Protein AF-A0A2G1UHP4-F1 (afdb_monomer_lite)

Structure (mmCIF, N/CA/C/O backbone):
data_AF-A0A2G1UHP4-F1
#
_entry.id   AF-A0A2G1UHP4-F1
#
loop_
_atom_site.group_PDB
_atom_site.id
_atom_site.type_symbol
_atom_site.label_atom_id
_atom_site.label_alt_id
_atom_site.label_comp_id
_atom_site.label_asym_id
_atom_site.label_entity_id
_atom_site.label_seq_id
_atom_site.pdbx_PDB_ins_code
_atom_site.Cartn_x
_atom_site.Cartn_y
_atom_site.Cartn_z
_atom_site.occupancy
_atom_site.B_iso_or_equiv
_atom_site.auth_seq_id
_atom_site.auth_comp_id
_atom_site.auth_asym_id
_atom_site.auth_atom_id
_atom_site.pdbx_PDB_model_num
ATOM 1 N N . MET A 1 1 ? -15.293 -31.797 3.491 1.00 36.53 1 MET A N 1
ATOM 2 C CA . MET A 1 1 ? -16.515 -30.985 3.301 1.00 36.53 1 MET A CA 1
ATOM 3 C C . MET A 1 1 ? -16.861 -30.349 4.639 1.00 36.53 1 MET A C 1
ATOM 5 O O . MET A 1 1 ? -16.961 -31.086 5.607 1.00 36.53 1 MET A O 1
ATOM 9 N N . GLY A 1 2 ? -16.939 -29.015 4.709 1.00 34.03 2 GLY A N 1
ATOM 10 C CA . GLY A 1 2 ? -17.222 -28.278 5.953 1.00 34.03 2 GLY A CA 1
ATOM 11 C C . GLY A 1 2 ? -16.416 -26.985 6.157 1.00 34.03 2 GLY A C 1
ATOM 12 O O . GLY A 1 2 ? -15.999 -26.711 7.274 1.00 34.03 2 GLY A O 1
ATOM 13 N N . GLY A 1 3 ? -16.144 -26.204 5.105 1.00 41.38 3 GLY A N 1
ATOM 14 C CA . GLY A 1 3 ? -15.582 -24.854 5.240 1.00 41.38 3 GLY A CA 1
ATOM 15 C C . GLY A 1 3 ? -16.685 -23.808 5.080 1.00 41.38 3 GLY A C 1
ATOM 16 O O . GLY A 1 3 ? -17.403 -23.845 4.086 1.00 41.38 3 GLY A O 1
ATOM 17 N N . ASN A 1 4 ? -16.828 -22.896 6.047 1.00 60.78 4 ASN A N 1
ATOM 18 C CA . ASN A 1 4 ? -17.749 -21.746 6.034 1.00 60.78 4 ASN A CA 1
ATOM 19 C C . ASN A 1 4 ? -17.424 -20.778 4.870 1.00 60.78 4 ASN A C 1
ATOM 21 O O . ASN A 1 4 ? -16.801 -19.732 5.070 1.00 60.78 4 ASN A O 1
ATOM 25 N N . GLY A 1 5 ? -17.799 -21.133 3.641 1.00 78.31 5 GLY A N 1
ATOM 26 C CA . GLY A 1 5 ? -17.627 -20.283 2.467 1.00 78.31 5 GLY A CA 1
ATOM 27 C C . GLY A 1 5 ? -18.415 -18.979 2.611 1.00 78.31 5 GLY A C 1
ATOM 28 O O . GLY A 1 5 ? -19.627 -18.997 2.799 1.00 78.31 5 GLY A O 1
ATOM 29 N N . ILE A 1 6 ? -17.725 -17.838 2.540 1.00 94.06 6 ILE A N 1
ATOM 30 C CA . ILE A 1 6 ? -18.336 -16.504 2.508 1.00 94.06 6 ILE A CA 1
ATOM 31 C C . ILE A 1 6 ? -18.985 -16.289 1.136 1.00 94.06 6 ILE A C 1
ATOM 33 O O . ILE A 1 6 ? -18.333 -16.517 0.114 1.00 94.06 6 ILE A O 1
ATOM 37 N N . ARG A 1 7 ? -20.217 -15.771 1.092 1.00 97.62 7 ARG A N 1
ATOM 38 C CA . ARG A 1 7 ? -20.807 -15.272 -0.155 1.00 97.62 7 ARG A CA 1
ATOM 39 C C . ARG A 1 7 ? -20.306 -13.865 -0.463 1.00 97.62 7 ARG A C 1
ATOM 41 O O . ARG A 1 7 ? -20.670 -12.894 0.211 1.00 97.62 7 ARG A O 1
ATOM 48 N N . VAL A 1 8 ? -19.499 -13.738 -1.512 1.00 98.25 8 VAL A N 1
ATOM 49 C CA . VAL A 1 8 ? -18.838 -12.491 -1.911 1.00 98.25 8 VAL A CA 1
ATOM 50 C C . VAL A 1 8 ? -19.433 -11.964 -3.211 1.00 98.25 8 VAL A C 1
ATOM 52 O O . VAL A 1 8 ? -19.419 -12.632 -4.238 1.00 98.25 8 VAL A O 1
ATOM 55 N N . VAL A 1 9 ? -19.898 -10.715 -3.194 1.00 98.62 9 VAL A N 1
ATOM 56 C CA . VAL A 1 9 ? -20.314 -9.982 -4.393 1.00 98.62 9 VAL A CA 1
ATOM 57 C C . VAL A 1 9 ? -19.265 -8.935 -4.759 1.00 98.62 9 VAL A C 1
ATOM 59 O O . VAL A 1 9 ? -19.093 -7.943 -4.049 1.00 98.62 9 VAL A O 1
ATOM 62 N N . LEU A 1 10 ? -18.602 -9.116 -5.900 1.00 98.50 10 LEU A N 1
ATOM 63 C CA . LEU A 1 10 ? -17.659 -8.161 -6.482 1.00 98.50 10 LEU A CA 1
ATOM 64 C C . LEU A 1 10 ? -18.384 -7.246 -7.482 1.00 98.50 10 LEU A C 1
ATOM 66 O O . LEU A 1 10 ? -19.050 -7.723 -8.398 1.00 98.50 10 LEU A O 1
ATOM 70 N N . LEU A 1 11 ? -18.249 -5.924 -7.339 1.00 97.94 11 LEU A N 1
ATOM 71 C CA . LEU A 1 11 ? -18.858 -4.939 -8.244 1.00 97.94 11 LEU A CA 1
ATOM 72 C C . LEU A 1 11 ? -17.794 -4.206 -9.068 1.00 97.94 11 LEU A C 1
ATOM 74 O O . LEU A 1 11 ? -17.051 -3.388 -8.520 1.00 97.94 11 LEU A O 1
ATOM 78 N N . VAL A 1 12 ? -17.808 -4.403 -10.389 1.00 96.06 12 VAL A N 1
ATOM 79 C CA . VAL A 1 12 ? -16.974 -3.678 -11.364 1.00 96.06 12 VAL A CA 1
ATOM 80 C C . VAL A 1 12 ? -17.858 -2.745 -12.182 1.00 96.06 12 VAL A C 1
ATOM 82 O O . VAL A 1 12 ? -18.775 -3.176 -12.874 1.00 96.06 12 VAL A O 1
ATOM 85 N N . ALA A 1 13 ? -17.605 -1.437 -12.099 1.00 93.19 13 ALA A N 1
ATOM 86 C CA . ALA A 1 13 ? -18.487 -0.423 -12.684 1.00 93.19 13 ALA A CA 1
ATOM 87 C C . ALA A 1 13 ? -17.854 0.359 -13.849 1.00 93.19 13 ALA A C 1
ATOM 89 O O . ALA A 1 13 ? -17.975 1.588 -13.901 1.00 93.19 13 ALA A O 1
ATOM 90 N N . THR A 1 14 ? -17.173 -0.330 -14.764 1.00 91.56 14 THR A N 1
ATOM 91 C CA . THR A 1 14 ? -16.570 0.235 -15.986 1.00 91.56 14 THR A CA 1
ATOM 92 C C . THR A 1 14 ? -17.440 -0.005 -17.222 1.00 91.56 14 THR A C 1
ATOM 94 O O . THR A 1 14 ? -18.302 -0.880 -17.200 1.00 91.56 14 THR A O 1
ATOM 97 N N . PRO A 1 15 ? -17.320 0.830 -18.275 1.00 85.75 15 PRO A N 1
ATOM 98 C CA . PRO A 1 15 ? -18.287 0.861 -19.374 1.00 85.75 15 PRO A CA 1
ATOM 99 C C . PRO A 1 15 ? -18.157 -0.287 -20.387 1.00 85.75 15 PRO A C 1
ATOM 101 O O . PRO A 1 15 ? -18.853 -0.244 -21.391 1.00 85.75 15 PRO A O 1
ATOM 104 N N . GLY A 1 16 ? -17.306 -1.296 -20.159 1.00 82.69 16 GLY A N 1
ATOM 105 C CA . GLY A 1 16 ? -17.187 -2.440 -21.071 1.00 82.69 16 GLY A CA 1
ATOM 106 C C . GLY A 1 16 ? -16.323 -2.202 -22.307 1.00 82.69 16 GLY A C 1
ATOM 107 O O . GLY A 1 16 ? -16.258 -3.075 -23.159 1.00 82.69 16 GLY A O 1
ATOM 108 N N . THR A 1 17 ? -15.685 -1.036 -22.424 1.00 80.56 17 THR A N 1
ATOM 109 C CA . THR A 1 17 ? -14.936 -0.629 -23.627 1.00 80.56 17 THR A CA 1
ATOM 110 C C . THR A 1 17 ? -13.490 -1.108 -23.635 1.00 80.56 17 THR A C 1
ATOM 112 O O . THR A 1 17 ? -12.871 -1.175 -24.688 1.00 80.56 17 THR A O 1
ATOM 115 N N . THR A 1 18 ? -12.922 -1.376 -22.461 1.00 77.31 18 THR A N 1
ATOM 116 C CA . THR A 1 18 ? -11.524 -1.778 -22.304 1.00 77.31 18 THR A CA 1
ATOM 117 C C . THR A 1 18 ? -11.389 -2.821 -21.201 1.00 77.31 18 THR A C 1
ATOM 119 O O . THR A 1 18 ? -12.148 -2.813 -20.224 1.00 77.31 18 THR A O 1
ATOM 122 N N . TRP A 1 19 ? -10.405 -3.705 -21.371 1.00 81.56 19 TRP A N 1
ATOM 123 C CA . TRP A 1 19 ? -9.929 -4.637 -20.354 1.00 81.56 19 TRP A CA 1
ATOM 124 C C . TRP A 1 19 ? -8.623 -4.094 -19.770 1.00 81.56 19 TRP A C 1
ATOM 126 O O . TRP A 1 19 ? -7.601 -4.040 -20.454 1.00 81.56 19 TRP A O 1
ATOM 136 N N . GLY A 1 20 ? -8.675 -3.590 -18.537 1.00 79.12 20 GLY A N 1
ATOM 137 C CA . GLY A 1 20 ? -7.546 -2.959 -17.863 1.00 79.12 20 GLY A CA 1
ATOM 138 C C . GLY A 1 20 ? -7.096 -3.715 -16.616 1.00 79.12 20 GLY A C 1
ATOM 139 O O . GLY A 1 20 ? -7.589 -4.790 -16.286 1.00 79.12 20 GLY A O 1
ATOM 140 N N . GLY A 1 21 ? -6.154 -3.115 -15.882 1.00 81.00 21 GLY A N 1
ATOM 141 C CA . GLY A 1 21 ? -5.601 -3.716 -14.664 1.00 81.00 21 GLY A CA 1
ATOM 142 C C . GLY A 1 21 ? -6.628 -3.910 -13.543 1.00 81.00 21 GLY A C 1
ATOM 143 O O . GLY A 1 21 ? -6.501 -4.842 -12.765 1.00 81.00 21 GLY A O 1
ATOM 144 N N . MET A 1 22 ? -7.671 -3.075 -13.470 1.00 88.00 22 MET A N 1
ATOM 145 C CA . MET A 1 22 ? -8.734 -3.231 -12.470 1.00 88.00 22 MET A CA 1
ATOM 146 C C . MET A 1 22 ? -9.670 -4.397 -12.814 1.00 88.00 22 MET A C 1
ATOM 148 O O . MET A 1 22 ? -10.085 -5.138 -11.922 1.00 88.00 22 MET A O 1
ATOM 152 N N . GLU A 1 23 ? -10.009 -4.560 -14.094 1.00 90.88 23 GLU A N 1
ATOM 153 C CA . GLU A 1 23 ? -10.786 -5.695 -14.590 1.00 90.88 23 GLU A CA 1
ATOM 154 C C . GLU A 1 23 ? -10.010 -7.005 -14.391 1.00 90.88 23 GLU A C 1
ATOM 156 O O . GLU A 1 23 ? -10.546 -7.921 -13.765 1.00 90.88 23 GLU A O 1
ATOM 161 N N . LYS A 1 24 ? -8.728 -7.040 -14.798 1.00 88.81 24 LYS A N 1
ATOM 162 C CA . LYS A 1 24 ? -7.802 -8.166 -14.565 1.00 88.81 24 LYS A CA 1
ATOM 163 C C . LYS A 1 24 ? -7.719 -8.518 -13.075 1.00 88.81 24 LYS A C 1
ATOM 165 O O . LYS A 1 24 ? -8.053 -9.640 -12.711 1.00 88.81 24 LYS A O 1
ATOM 170 N N . HIS A 1 25 ? -7.424 -7.539 -12.213 1.00 91.44 25 HIS A N 1
ATOM 171 C CA . HIS A 1 25 ? -7.401 -7.722 -10.756 1.00 91.44 25 HIS A CA 1
ATOM 172 C C . HIS A 1 25 ? -8.695 -8.346 -10.224 1.00 91.44 25 HIS A C 1
ATOM 174 O O . HIS A 1 25 ? -8.665 -9.213 -9.355 1.00 91.44 25 HIS A O 1
ATOM 180 N N . THR A 1 26 ? -9.851 -7.896 -10.721 1.00 94.88 26 THR A N 1
ATOM 181 C CA . THR A 1 26 ? -11.131 -8.413 -10.231 1.00 94.88 26 THR A CA 1
ATOM 182 C C . THR A 1 26 ? -11.354 -9.862 -10.650 1.00 94.88 26 THR A C 1
ATOM 184 O O . THR A 1 26 ? -11.857 -10.639 -9.844 1.00 94.88 26 THR A O 1
ATOM 187 N N . ALA A 1 27 ? -10.979 -10.234 -11.876 1.00 94.25 27 ALA A N 1
ATOM 188 C CA . ALA A 1 27 ? -11.059 -11.614 -12.351 1.00 94.25 27 ALA A CA 1
ATOM 189 C C . ALA A 1 27 ? -10.110 -12.546 -11.583 1.00 94.25 27 ALA A C 1
ATOM 191 O O . ALA A 1 27 ? -10.525 -13.619 -11.144 1.00 94.25 27 ALA A O 1
ATOM 192 N N . GLU A 1 28 ? -8.874 -12.108 -11.342 1.00 93.56 28 GLU A N 1
ATOM 193 C CA . GLU A 1 28 ? -7.876 -12.848 -10.560 1.00 93.56 28 GLU A CA 1
ATOM 194 C C . GLU A 1 28 ? -8.334 -13.045 -9.110 1.00 93.56 28 GLU A C 1
ATOM 196 O O . GLU A 1 28 ? -8.313 -14.163 -8.594 1.00 93.56 28 GLU A O 1
ATOM 201 N N . LEU A 1 29 ? -8.834 -11.983 -8.468 1.00 96.00 29 LEU A N 1
ATOM 202 C CA . LEU A 1 29 ? -9.384 -12.059 -7.116 1.00 96.00 29 LEU A CA 1
ATOM 203 C C . LEU A 1 29 ? -10.616 -12.972 -7.053 1.00 96.00 29 LEU A C 1
ATOM 205 O O . LEU A 1 29 ? -10.728 -13.769 -6.126 1.00 96.00 29 LEU A O 1
ATOM 209 N N . ALA A 1 30 ? -11.537 -12.869 -8.017 1.00 97.00 30 ALA A N 1
ATOM 210 C CA . ALA A 1 30 ? -12.733 -13.710 -8.072 1.00 97.00 30 ALA A CA 1
ATOM 211 C C . ALA A 1 30 ? -12.368 -15.196 -8.166 1.00 97.00 30 ALA A C 1
ATOM 213 O O . ALA A 1 30 ? -12.877 -16.008 -7.398 1.00 97.00 30 ALA A O 1
ATOM 214 N N . THR A 1 31 ? -11.436 -15.521 -9.063 1.00 95.06 31 THR A N 1
ATOM 215 C CA . THR A 1 31 ? -10.941 -16.885 -9.278 1.00 95.06 31 THR A CA 1
ATOM 216 C C . THR A 1 31 ? -10.246 -17.417 -8.029 1.00 95.06 31 THR A C 1
ATOM 218 O O . THR A 1 31 ? -10.536 -18.525 -7.586 1.00 95.06 31 THR A O 1
ATOM 221 N N . GLY A 1 32 ? -9.371 -16.618 -7.412 1.00 94.50 32 GLY A N 1
ATOM 222 C CA . GLY A 1 32 ? -8.684 -17.006 -6.183 1.00 94.50 32 GLY A CA 1
ATOM 223 C C . GLY A 1 32 ? -9.633 -17.235 -5.004 1.00 94.50 32 GLY A C 1
ATOM 224 O O . GLY A 1 32 ? -9.459 -18.190 -4.253 1.00 94.50 32 GLY A O 1
ATOM 225 N N . LEU A 1 33 ? -10.672 -16.406 -4.855 1.00 96.25 33 LEU A N 1
ATOM 226 C CA . LEU A 1 33 ? -11.697 -16.596 -3.823 1.00 96.25 33 LEU A CA 1
ATOM 227 C C . LEU A 1 33 ? -12.518 -17.874 -4.061 1.00 96.25 33 LEU A C 1
ATOM 229 O O . LEU A 1 33 ? -12.741 -18.626 -3.114 1.00 96.25 33 LEU A O 1
ATOM 233 N N . ALA A 1 34 ? -12.926 -18.144 -5.306 1.00 95.69 34 ALA A N 1
ATOM 234 C CA . ALA A 1 34 ? -13.670 -19.356 -5.657 1.00 95.69 34 ALA A CA 1
ATOM 235 C C . ALA A 1 34 ? -12.842 -20.626 -5.383 1.00 95.69 34 ALA A C 1
ATOM 237 O O . ALA A 1 34 ? -13.329 -21.553 -4.740 1.00 95.69 34 ALA A O 1
ATOM 238 N N . ARG A 1 35 ? -11.546 -20.625 -5.741 1.00 93.88 35 ARG A N 1
ATOM 239 C CA . ARG A 1 35 ? -10.603 -21.721 -5.433 1.00 93.88 35 ARG A CA 1
ATOM 240 C C . ARG A 1 35 ? -10.460 -22.005 -3.935 1.00 93.88 35 ARG A C 1
ATOM 242 O O . ARG A 1 35 ? -10.184 -23.137 -3.555 1.00 93.88 35 ARG A O 1
ATOM 249 N N . ARG A 1 36 ? -10.663 -21.000 -3.077 1.00 93.50 36 ARG A N 1
ATOM 250 C CA . ARG A 1 36 ? -10.661 -21.148 -1.608 1.00 93.50 36 ARG A CA 1
ATOM 251 C C . ARG A 1 36 ? -12.025 -21.565 -1.036 1.00 93.50 36 ARG A C 1
ATOM 253 O O . ARG A 1 36 ? -12.189 -21.594 0.180 1.00 93.50 36 ARG A O 1
ATOM 260 N N . GLY A 1 37 ? -12.994 -21.907 -1.888 1.00 94.31 37 GLY A N 1
ATOM 261 C CA . GLY A 1 37 ? -14.305 -22.424 -1.491 1.00 94.31 37 GLY A CA 1
ATOM 262 C C . GLY A 1 37 ? -15.342 -21.353 -1.142 1.00 94.31 37 GLY A C 1
ATOM 263 O O . GLY A 1 37 ? -16.310 -21.648 -0.442 1.00 94.31 37 GLY A O 1
ATOM 264 N N . HIS A 1 38 ? -15.150 -20.105 -1.576 1.00 96.44 38 HIS A N 1
ATOM 265 C CA . HIS A 1 38 ? -16.153 -19.049 -1.419 1.00 96.44 38 HIS A CA 1
ATOM 266 C C . HIS A 1 38 ? -17.193 -19.071 -2.542 1.00 96.44 38 HIS A C 1
ATOM 268 O O . HIS A 1 38 ? -16.879 -19.391 -3.685 1.00 96.44 38 HIS A O 1
ATOM 274 N N . ASP A 1 39 ? -18.417 -18.646 -2.227 1.00 97.44 39 ASP A N 1
ATOM 275 C CA . ASP A 1 39 ? -19.478 -18.434 -3.215 1.00 97.44 39 ASP A CA 1
ATOM 276 C C . ASP A 1 39 ? -19.307 -17.036 -3.832 1.00 97.44 39 ASP A C 1
ATOM 278 O O . ASP A 1 39 ? -19.552 -16.015 -3.176 1.00 97.44 39 ASP A O 1
ATOM 282 N N . VAL A 1 40 ? -18.799 -16.972 -5.068 1.00 98.31 40 VAL A N 1
ATOM 283 C CA . VAL A 1 40 ? -18.369 -15.719 -5.702 1.00 98.31 40 VAL A CA 1
ATOM 284 C C . VAL A 1 40 ? -19.333 -15.291 -6.801 1.00 98.31 40 VAL A C 1
ATOM 286 O O . VAL A 1 40 ? -19.511 -15.953 -7.823 1.00 98.31 40 VAL A O 1
ATOM 289 N N . HIS A 1 41 ? -19.877 -14.089 -6.636 1.00 98.50 41 HIS A N 1
ATOM 290 C CA . HIS A 1 41 ? -20.682 -13.411 -7.639 1.00 98.50 41 HIS A CA 1
ATOM 291 C C . HIS A 1 41 ? -19.966 -12.167 -8.162 1.00 98.50 41 HIS A C 1
ATOM 293 O O . HIS A 1 41 ? -19.454 -11.354 -7.389 1.00 98.50 41 HIS A O 1
ATOM 299 N N . VAL A 1 42 ? -20.005 -11.952 -9.475 1.00 98.50 42 VAL A N 1
ATOM 300 C CA . VAL A 1 42 ? -19.453 -10.749 -10.111 1.00 98.50 42 VAL A CA 1
ATOM 301 C C . VAL A 1 42 ? -20.556 -9.980 -10.814 1.00 98.50 42 VAL A C 1
ATOM 303 O O . VAL A 1 42 ? -21.322 -10.533 -11.594 1.00 98.50 42 VAL A O 1
ATOM 306 N N . LEU A 1 43 ? -20.630 -8.682 -10.539 1.00 98.06 43 LEU A N 1
ATOM 307 C CA . LEU A 1 43 ? -21.598 -7.751 -11.103 1.00 98.06 43 LEU A CA 1
ATOM 308 C C . LEU A 1 43 ? -20.856 -6.743 -11.989 1.00 98.06 43 LEU A C 1
ATOM 310 O O . LEU A 1 43 ? -20.033 -5.972 -11.485 1.00 98.06 43 LEU A O 1
ATOM 314 N N . GLY A 1 44 ? -21.157 -6.708 -13.288 1.00 96.81 44 GLY A N 1
ATOM 315 C CA . GLY A 1 44 ? -20.446 -5.833 -14.227 1.00 96.81 44 GLY A CA 1
ATOM 316 C C . GLY A 1 44 ? -21.061 -5.746 -15.624 1.00 96.81 44 GLY A C 1
ATOM 317 O O . GLY A 1 44 ? -22.178 -6.202 -15.858 1.00 96.81 44 GLY A O 1
ATOM 318 N N . HIS A 1 45 ? -20.346 -5.104 -16.552 1.00 96.56 45 HIS A N 1
ATOM 319 C CA . HIS A 1 45 ? -20.801 -4.935 -17.934 1.00 96.56 45 HIS A CA 1
ATOM 320 C C . HIS A 1 45 ? -20.855 -6.286 -18.679 1.00 96.56 45 HIS A C 1
ATOM 322 O O . HIS A 1 45 ? -19.884 -7.032 -18.588 1.00 96.56 45 HIS A O 1
ATOM 328 N N . PRO A 1 46 ? -21.898 -6.585 -19.485 1.00 94.38 46 PRO A N 1
ATOM 329 C CA . PRO A 1 46 ? -22.049 -7.875 -20.175 1.00 94.38 46 PRO A CA 1
ATOM 330 C C . PRO A 1 46 ? -20.801 -8.370 -20.924 1.00 94.38 46 PRO A C 1
ATOM 332 O O . PRO A 1 46 ? -20.500 -9.558 -20.886 1.00 94.38 46 PRO A O 1
ATOM 335 N N . ALA A 1 47 ? -20.053 -7.450 -21.543 1.00 94.19 47 ALA A N 1
ATOM 336 C CA . ALA A 1 47 ? -18.821 -7.743 -22.282 1.00 94.19 47 ALA A CA 1
ATOM 337 C C . ALA A 1 47 ? -17.738 -8.456 -21.451 1.00 94.19 47 ALA A C 1
ATOM 339 O O . ALA A 1 47 ? -16.883 -9.124 -22.016 1.00 94.19 47 ALA A O 1
ATOM 340 N N . TYR A 1 48 ? -17.765 -8.339 -20.119 1.00 93.94 48 TYR A N 1
ATOM 341 C CA . TYR A 1 48 ? -16.738 -8.940 -19.273 1.00 93.94 48 TYR A CA 1
ATOM 342 C C . TYR A 1 48 ? -17.009 -10.400 -18.895 1.00 93.94 48 TYR A C 1
ATOM 344 O O . TYR A 1 48 ? -16.126 -11.023 -18.316 1.00 93.94 48 TYR A O 1
ATOM 352 N N . ARG A 1 49 ? -18.193 -10.955 -19.205 1.00 94.44 49 ARG A N 1
ATOM 353 C CA . ARG A 1 49 ? -18.613 -12.302 -18.767 1.00 94.44 49 ARG A CA 1
ATOM 354 C C . ARG A 1 49 ? -17.563 -13.377 -19.063 1.00 94.44 49 ARG A C 1
ATOM 356 O O . ARG A 1 49 ? -17.256 -14.167 -18.181 1.00 94.44 49 ARG A O 1
ATOM 363 N N . ASN A 1 50 ? -17.001 -13.369 -20.270 1.00 92.81 50 ASN A N 1
ATOM 364 C CA . ASN A 1 50 ? -16.110 -14.429 -20.756 1.00 92.81 50 ASN A CA 1
ATOM 365 C C . ASN A 1 50 ? -14.707 -14.402 -20.124 1.00 92.81 50 ASN A C 1
ATOM 367 O O . ASN A 1 50 ? -13.909 -15.292 -20.384 1.00 92.81 50 ASN A O 1
ATOM 371 N N . HIS A 1 51 ? -14.397 -13.400 -19.297 1.00 91.31 51 HIS A N 1
ATOM 372 C CA . HIS A 1 51 ? -13.135 -13.334 -18.558 1.00 91.31 51 HIS A CA 1
ATOM 373 C C . HIS A 1 51 ? -13.203 -13.988 -17.170 1.00 91.31 51 HIS A C 1
ATOM 375 O O . HIS A 1 51 ? -12.219 -13.957 -16.433 1.00 91.31 51 HIS A O 1
ATOM 381 N N . PHE A 1 52 ? -14.356 -14.538 -16.786 1.00 93.94 52 PHE A N 1
ATOM 382 C CA . PHE A 1 52 ? -14.551 -15.221 -15.511 1.00 93.94 52 PHE A CA 1
ATOM 383 C C . PHE A 1 52 ? -14.774 -16.714 -15.763 1.00 93.94 52 PHE A C 1
ATOM 385 O O . PHE A 1 52 ? -15.506 -17.084 -16.679 1.00 93.94 52 PHE A O 1
ATOM 392 N N . GLY A 1 53 ? -14.119 -17.555 -14.960 1.00 90.12 53 GLY A N 1
ATOM 393 C CA . GLY A 1 53 ? -14.233 -19.011 -15.051 1.00 90.12 53 GLY A CA 1
ATOM 394 C C . GLY A 1 53 ? -15.617 -19.548 -14.650 1.00 90.12 53 GLY A C 1
ATOM 395 O O . GLY A 1 53 ? -16.440 -18.799 -14.118 1.00 90.12 53 GLY A O 1
ATOM 396 N N . PRO A 1 54 ? -15.871 -20.850 -14.876 1.00 91.50 54 PRO A N 1
ATOM 397 C CA . PRO A 1 54 ? -17.176 -21.480 -14.641 1.00 91.50 54 PRO A CA 1
ATOM 398 C C . PRO A 1 54 ? -17.617 -21.456 -13.168 1.00 91.50 54 PRO A C 1
ATOM 400 O O . PRO A 1 54 ? -18.813 -21.398 -12.898 1.00 91.50 54 PRO A O 1
ATOM 403 N N . ASP A 1 55 ? -16.669 -21.412 -12.229 1.00 93.44 55 ASP A N 1
ATOM 404 C CA . ASP A 1 55 ? -16.931 -21.377 -10.781 1.00 93.44 55 ASP A CA 1
ATOM 405 C C . ASP A 1 55 ? -17.405 -20.000 -10.273 1.00 93.44 55 ASP A C 1
ATOM 407 O O . ASP A 1 55 ? -17.576 -19.789 -9.073 1.00 93.44 55 ASP A O 1
ATOM 411 N N . ILE A 1 56 ? -17.584 -19.025 -11.172 1.00 97.38 56 ILE A N 1
ATOM 412 C CA . ILE A 1 56 ? -17.949 -17.648 -10.836 1.00 97.38 56 ILE A CA 1
ATOM 413 C C . ILE A 1 56 ? -19.318 -17.311 -11.421 1.00 97.38 56 ILE A C 1
ATOM 415 O O . ILE A 1 56 ? -19.547 -17.316 -12.632 1.00 97.38 56 ILE A O 1
ATOM 419 N N . HIS A 1 57 ? -20.234 -16.887 -10.558 1.00 97.62 57 HIS A N 1
ATOM 420 C CA . HIS A 1 57 ? -21.570 -16.476 -10.967 1.00 97.62 57 HIS A CA 1
ATOM 421 C C . HIS A 1 57 ? -21.572 -15.035 -11.503 1.00 97.62 57 HIS A C 1
ATOM 423 O O . HIS A 1 57 ? -21.574 -14.063 -10.738 1.00 97.62 57 HIS A O 1
ATOM 429 N N . TYR A 1 58 ? -21.609 -14.878 -12.827 1.00 98.00 58 TYR A N 1
ATOM 430 C CA . TYR A 1 58 ? -21.591 -13.561 -13.469 1.00 98.00 58 TYR A CA 1
ATOM 431 C C . TYR A 1 58 ? -22.991 -12.976 -13.727 1.00 98.00 58 TYR A C 1
ATOM 433 O O . TYR A 1 58 ? -23.799 -13.548 -14.470 1.00 98.00 58 TYR A O 1
ATOM 441 N N . HIS A 1 59 ? -23.231 -11.769 -13.206 1.00 97.69 59 HIS A N 1
ATOM 442 C CA . HIS A 1 59 ? -24.481 -11.013 -13.305 1.00 97.69 59 HIS A CA 1
ATOM 443 C C . HIS A 1 59 ? -24.298 -9.714 -14.108 1.00 97.69 59 HIS A C 1
ATOM 445 O O . HIS A 1 59 ? -23.692 -8.753 -13.616 1.00 97.69 59 HIS A O 1
ATOM 451 N N . PRO A 1 60 ? -24.852 -9.623 -15.328 1.00 96.31 60 PRO A N 1
ATOM 452 C CA . PRO A 1 60 ? -24.777 -8.406 -16.121 1.00 96.31 60 PRO A CA 1
ATOM 453 C C . PRO A 1 60 ? -25.553 -7.246 -15.487 1.00 96.31 60 PRO A C 1
ATOM 455 O O . PRO A 1 60 ? -26.702 -7.386 -15.066 1.00 96.31 60 PRO A O 1
ATOM 458 N N . LEU A 1 61 ? -24.948 -6.062 -15.483 1.00 94.94 61 LEU A N 1
ATOM 459 C CA . LEU A 1 61 ? -25.561 -4.806 -15.063 1.00 94.94 61 LEU A CA 1
ATOM 460 C C . LEU A 1 61 ? -25.219 -3.685 -16.051 1.00 94.94 61 LEU A C 1
ATOM 462 O O . LEU A 1 61 ? -24.099 -3.644 -16.563 1.00 94.94 61 LEU A O 1
ATOM 466 N N . PRO A 1 62 ? -26.129 -2.713 -16.276 1.00 92.69 62 PRO A N 1
ATOM 467 C CA . PRO A 1 62 ? -25.899 -1.597 -17.190 1.00 92.69 62 PRO A CA 1
ATOM 468 C C . PRO A 1 62 ? -24.996 -0.522 -16.552 1.00 92.69 62 PRO A C 1
ATOM 470 O O . PRO A 1 62 ? -25.373 0.645 -16.391 1.00 92.69 62 PRO A O 1
ATOM 473 N N . VAL A 1 63 ? -23.794 -0.925 -16.133 1.00 92.12 63 VAL A N 1
ATOM 474 C CA . VAL A 1 63 ? -22.818 -0.097 -15.417 1.00 92.12 63 VAL A CA 1
ATOM 475 C C . VAL A 1 63 ? -22.173 0.978 -16.288 1.00 92.12 63 VAL A C 1
ATOM 477 O O . VAL A 1 63 ? -21.548 1.881 -15.739 1.00 92.12 63 VAL A O 1
ATOM 480 N N . GLN A 1 64 ? -22.364 0.966 -17.608 1.00 92.38 64 GLN A N 1
ATOM 481 C CA . GLN A 1 64 ? -22.026 2.074 -18.507 1.00 92.38 64 GLN A CA 1
ATOM 482 C C . GLN A 1 64 ? -22.826 3.344 -18.177 1.00 92.38 64 GLN A C 1
ATOM 484 O O . GLN A 1 64 ? -22.311 4.454 -18.313 1.00 92.38 64 GLN A O 1
ATOM 489 N N . ARG A 1 65 ? -24.038 3.204 -17.617 1.00 92.00 65 ARG A N 1
ATOM 490 C CA . ARG A 1 65 ? -24.875 4.339 -17.201 1.00 92.00 65 ARG A CA 1
ATOM 491 C C . ARG A 1 65 ? -24.211 5.176 -16.099 1.00 92.00 65 ARG A C 1
ATOM 493 O O . ARG A 1 65 ? -23.291 4.747 -15.387 1.00 92.00 65 ARG A O 1
ATOM 500 N N . SER A 1 66 ? -24.707 6.403 -15.928 1.00 91.75 66 SER A N 1
ATOM 501 C CA . SER A 1 66 ? -24.273 7.291 -14.846 1.00 91.75 66 SER A CA 1
ATOM 502 C C . SER A 1 66 ? -24.481 6.642 -13.474 1.00 91.75 66 SER A C 1
ATOM 504 O O . SER A 1 66 ? -25.493 6.002 -13.203 1.00 91.75 66 SER A O 1
ATOM 506 N N . ARG A 1 67 ? -23.559 6.898 -12.541 1.00 88.56 67 ARG A N 1
ATOM 507 C CA . ARG A 1 67 ? -23.673 6.467 -11.132 1.00 88.56 67 ARG A CA 1
ATOM 508 C C . ARG A 1 67 ? -24.857 7.103 -10.380 1.00 88.56 67 ARG A C 1
ATOM 510 O O . ARG A 1 67 ? -25.147 6.738 -9.238 1.00 88.56 67 ARG A O 1
ATOM 517 N N . HIS A 1 68 ? -25.488 8.105 -10.988 1.00 89.69 68 HIS A N 1
ATOM 518 C CA . HIS A 1 68 ? -26.691 8.771 -10.496 1.00 89.69 68 HIS A CA 1
ATOM 519 C C . HIS A 1 68 ? -27.976 8.203 -11.112 1.00 89.69 68 HIS A C 1
ATOM 521 O O . HIS A 1 68 ? -29.059 8.562 -10.670 1.00 89.69 68 HIS A O 1
ATOM 527 N N . HIS A 1 69 ? -27.868 7.273 -12.066 1.00 93.12 69 HIS A N 1
ATOM 528 C CA . HIS A 1 69 ? -29.015 6.719 -12.769 1.00 93.12 69 HIS A CA 1
ATOM 529 C C . HIS A 1 69 ? -29.909 5.887 -11.821 1.00 93.12 69 HIS A C 1
ATOM 531 O O . HIS A 1 69 ? -29.442 4.887 -11.262 1.00 93.12 69 HIS A O 1
ATOM 537 N N . PRO A 1 70 ? -31.200 6.232 -11.656 1.00 91.44 70 PRO A N 1
ATOM 538 C CA . PRO A 1 70 ? -32.069 5.617 -10.651 1.00 91.44 70 PRO A CA 1
ATOM 539 C C . PRO A 1 70 ? -32.356 4.138 -10.935 1.00 91.44 70 PRO A C 1
ATOM 541 O O . PRO A 1 70 ? -32.282 3.323 -10.019 1.00 91.44 70 PRO A O 1
ATOM 544 N N . LEU A 1 71 ? -32.604 3.761 -12.198 1.00 93.12 71 LEU A N 1
ATOM 545 C CA . LEU A 1 71 ? -32.839 2.354 -12.565 1.00 93.12 71 LEU A CA 1
ATOM 546 C C . LEU A 1 71 ? -31.633 1.453 -12.278 1.00 93.12 71 LEU A C 1
ATOM 548 O O . LEU A 1 71 ? -31.815 0.402 -11.678 1.00 93.12 71 LEU A O 1
ATOM 552 N N . LEU A 1 72 ? -30.409 1.886 -12.614 1.00 94.12 72 LEU A N 1
ATOM 553 C CA . LEU A 1 72 ? -29.187 1.142 -12.287 1.00 94.12 72 LEU A CA 1
ATOM 554 C C . LEU A 1 72 ? -29.077 0.905 -10.775 1.00 94.12 72 LEU A C 1
ATOM 556 O O . LEU A 1 72 ? -28.795 -0.207 -10.344 1.00 94.12 72 LEU A O 1
ATOM 560 N N . ARG A 1 73 ? -29.344 1.934 -9.958 1.00 93.62 73 ARG A N 1
ATOM 561 C CA . ARG A 1 73 ? -29.328 1.803 -8.492 1.00 93.62 73 ARG A CA 1
ATOM 562 C C . ARG A 1 73 ? -30.392 0.831 -7.990 1.00 93.62 73 ARG A C 1
ATOM 564 O O . ARG A 1 73 ? -30.090 0.005 -7.137 1.00 93.62 73 ARG A O 1
ATOM 571 N N . ARG A 1 74 ? -31.620 0.914 -8.515 1.00 94.50 74 ARG A N 1
ATOM 572 C CA . ARG A 1 74 ? -32.718 0.003 -8.152 1.00 94.50 74 ARG A CA 1
ATO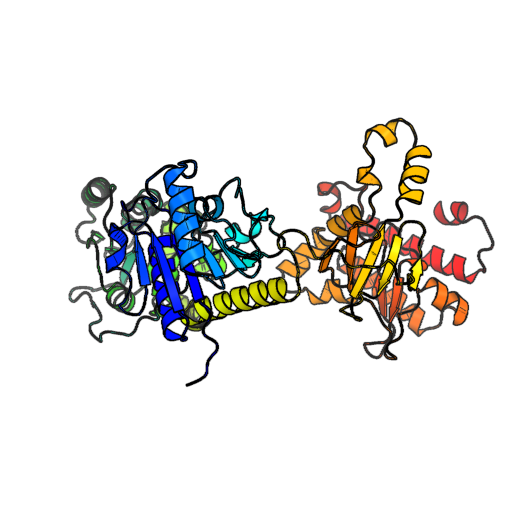M 573 C C . ARG A 1 74 ? -32.401 -1.440 -8.546 1.00 94.50 74 ARG A C 1
ATOM 575 O O . ARG A 1 74 ? -32.592 -2.329 -7.726 1.00 94.50 74 ARG A O 1
ATOM 582 N N . GLN A 1 75 ? -31.888 -1.665 -9.755 1.00 95.69 75 GLN A N 1
ATOM 583 C CA . GLN A 1 75 ? -31.509 -2.989 -10.252 1.00 95.69 75 GLN A CA 1
ATOM 584 C C . GLN A 1 75 ? -30.370 -3.591 -9.424 1.00 95.69 75 GLN A C 1
ATOM 586 O O . GLN A 1 75 ? -30.512 -4.707 -8.934 1.00 95.69 75 GLN A O 1
ATOM 591 N N . LEU A 1 76 ? -29.301 -2.822 -9.177 1.00 96.69 76 LEU A N 1
ATOM 592 C CA . LEU A 1 76 ? -28.203 -3.229 -8.299 1.00 96.69 76 LEU A CA 1
ATOM 593 C C . LEU A 1 76 ? -28.724 -3.594 -6.904 1.00 96.69 76 LEU A C 1
ATOM 595 O O . LEU A 1 76 ? -28.412 -4.658 -6.389 1.00 96.69 76 LEU A O 1
ATOM 599 N N . GLN A 1 77 ? -29.556 -2.746 -6.298 1.00 95.56 77 GLN A N 1
ATOM 600 C CA . GLN A 1 77 ? -30.060 -2.984 -4.948 1.00 95.56 77 GLN A CA 1
ATOM 601 C C . GLN A 1 77 ? -30.980 -4.211 -4.857 1.00 95.56 77 GLN A C 1
ATOM 603 O O . GLN A 1 77 ? -30.923 -4.931 -3.863 1.00 95.56 77 GLN A O 1
ATOM 608 N N . ARG A 1 78 ? -31.832 -4.446 -5.864 1.00 96.19 78 ARG A N 1
ATOM 609 C CA . ARG A 1 78 ? -32.681 -5.647 -5.933 1.00 96.19 78 ARG A CA 1
ATOM 610 C C . ARG A 1 78 ? -31.829 -6.907 -6.030 1.00 96.19 78 ARG A C 1
ATOM 612 O O . ARG A 1 78 ? -32.042 -7.819 -5.242 1.00 96.19 78 ARG A O 1
ATOM 619 N N . LEU A 1 79 ? -30.832 -6.901 -6.914 1.00 96.25 79 LEU A N 1
ATOM 620 C CA . LEU A 1 79 ? -29.919 -8.025 -7.095 1.00 96.25 79 LEU A CA 1
ATOM 621 C C . LEU A 1 79 ? -29.094 -8.303 -5.829 1.00 96.25 79 LEU A C 1
ATOM 623 O O . LEU A 1 79 ? -29.011 -9.435 -5.375 1.00 96.25 79 LEU A O 1
ATOM 627 N N . LEU A 1 80 ? -28.544 -7.270 -5.184 1.00 97.19 80 LEU A N 1
ATOM 628 C CA . LEU A 1 80 ? -27.816 -7.450 -3.924 1.00 97.19 80 LEU A CA 1
ATOM 629 C C . LEU A 1 80 ? -28.705 -8.034 -2.814 1.00 97.19 80 LEU A C 1
ATOM 631 O O . LEU A 1 80 ? -28.232 -8.826 -2.008 1.00 97.19 80 LEU A O 1
ATOM 635 N N . ARG A 1 81 ? -29.992 -7.670 -2.757 1.00 95.06 81 ARG A N 1
ATOM 636 C CA . ARG A 1 81 ? -30.929 -8.250 -1.780 1.00 95.06 81 ARG A CA 1
ATOM 637 C C . ARG A 1 81 ? -31.292 -9.698 -2.103 1.00 95.06 81 ARG A C 1
ATOM 639 O O . ARG A 1 81 ? -31.438 -10.478 -1.169 1.00 95.06 81 ARG A O 1
ATOM 646 N N . SER A 1 82 ? -31.434 -10.056 -3.381 1.00 96.56 82 SER A N 1
ATOM 647 C CA . SER A 1 82 ? -31.743 -11.435 -3.775 1.00 96.56 82 SER A CA 1
ATOM 648 C C . SER A 1 82 ? -30.562 -12.373 -3.540 1.00 96.56 82 SER A C 1
ATOM 650 O O . SER A 1 82 ? -30.765 -13.488 -3.080 1.00 96.56 82 SER A O 1
ATOM 652 N N . LEU A 1 83 ? -29.333 -11.907 -3.786 1.00 95.81 83 LEU A N 1
ATOM 653 C CA . LEU A 1 83 ? -28.121 -12.700 -3.568 1.00 95.81 83 LEU A CA 1
ATOM 654 C C . LEU A 1 83 ? -27.800 -12.911 -2.081 1.00 95.81 83 LEU A C 1
ATOM 656 O O . LEU A 1 83 ? -27.153 -13.894 -1.743 1.00 95.81 83 LEU A O 1
ATOM 660 N N . ARG A 1 84 ? -28.266 -12.023 -1.189 1.00 95.94 84 ARG A N 1
ATOM 661 C CA . ARG A 1 84 ? -27.986 -12.061 0.262 1.00 95.94 84 ARG A CA 1
ATOM 662 C C . ARG A 1 84 ? -26.483 -12.238 0.576 1.00 95.94 84 ARG A C 1
ATOM 664 O O . ARG A 1 84 ? -26.115 -13.209 1.227 1.00 95.94 84 ARG A O 1
ATOM 671 N N . PRO A 1 85 ? -25.604 -11.341 0.093 1.00 96.94 85 PRO A N 1
ATOM 672 C CA . PRO A 1 85 ? -24.169 -11.484 0.294 1.00 96.94 85 PRO A CA 1
ATOM 673 C C . PRO A 1 85 ? -23.753 -11.222 1.741 1.00 96.94 85 PRO A C 1
ATOM 675 O O . PRO A 1 85 ? -24.265 -10.301 2.392 1.00 96.94 85 PRO A O 1
ATOM 678 N N . ASP A 1 86 ? -22.738 -11.959 2.182 1.00 96.75 86 ASP A N 1
ATOM 679 C CA . ASP A 1 86 ? -21.989 -11.662 3.400 1.00 96.75 86 ASP A CA 1
ATOM 680 C C . ASP A 1 86 ? -21.083 -10.449 3.174 1.00 96.75 86 ASP A C 1
ATOM 682 O O . ASP A 1 86 ? -21.043 -9.539 3.998 1.00 96.75 86 ASP A O 1
ATOM 686 N N . ILE A 1 87 ? -20.405 -10.391 2.023 1.00 98.00 87 ILE A N 1
ATOM 687 C CA . ILE A 1 87 ? -19.524 -9.286 1.631 1.00 98.00 87 ILE A CA 1
ATOM 688 C C . ILE A 1 87 ? -19.965 -8.692 0.299 1.00 98.00 87 ILE A C 1
ATOM 690 O O . ILE A 1 87 ? -20.113 -9.396 -0.698 1.00 98.00 87 ILE A O 1
ATOM 694 N N . CYS A 1 88 ? -20.056 -7.365 0.245 1.00 98.25 88 CYS A N 1
ATOM 695 C CA . CYS A 1 88 ? -20.041 -6.622 -1.007 1.00 98.25 88 CYS A CA 1
ATOM 696 C C . CYS A 1 88 ? -18.717 -5.869 -1.152 1.00 98.25 88 CYS A C 1
ATOM 698 O O . CYS A 1 88 ? -18.406 -4.992 -0.342 1.00 98.25 88 CYS A O 1
ATOM 700 N N . HIS A 1 89 ? -17.983 -6.135 -2.226 1.00 98.50 89 HIS A N 1
ATOM 701 C CA . HIS A 1 89 ? -16.696 -5.514 -2.502 1.00 98.50 89 HIS A CA 1
ATOM 702 C C . HIS A 1 89 ? -16.744 -4.688 -3.797 1.00 98.50 89 HIS A C 1
ATOM 704 O O . HIS A 1 89 ? -16.893 -5.207 -4.902 1.00 98.50 89 HIS A O 1
ATOM 710 N N . ALA A 1 90 ? -16.617 -3.367 -3.670 1.00 97.75 90 ALA A N 1
ATOM 711 C CA . ALA A 1 90 ? -16.581 -2.445 -4.799 1.00 97.75 90 ALA A CA 1
ATOM 712 C C . ALA A 1 90 ? -15.171 -2.243 -5.378 1.00 97.75 90 ALA A C 1
ATOM 714 O O . ALA A 1 90 ? -14.257 -1.817 -4.675 1.00 97.75 90 ALA A O 1
ATOM 715 N N . GLN A 1 91 ? -15.037 -2.408 -6.694 1.00 96.19 91 GLN A N 1
ATOM 716 C CA . GLN A 1 91 ? -13.787 -2.205 -7.425 1.00 96.19 91 GLN A CA 1
ATOM 717 C C . GLN A 1 91 ? -13.753 -0.802 -8.047 1.00 96.19 91 GLN A C 1
ATOM 719 O O . GLN A 1 91 ? -14.427 -0.491 -9.035 1.00 96.19 91 GLN A O 1
ATOM 724 N N . GLY A 1 92 ? -12.998 0.099 -7.414 1.00 92.44 92 GLY A N 1
ATOM 725 C CA . GLY A 1 92 ? -12.799 1.470 -7.869 1.00 92.44 92 GLY A CA 1
ATOM 726 C C . GLY A 1 92 ? -13.914 2.462 -7.503 1.00 92.44 92 GLY A C 1
ATOM 727 O O . GLY A 1 92 ? -15.019 2.138 -7.070 1.00 92.44 92 GLY A O 1
ATOM 728 N N . ASN A 1 93 ? -13.626 3.752 -7.703 1.00 91.12 93 ASN A N 1
ATOM 729 C CA . ASN A 1 93 ? -14.443 4.859 -7.179 1.00 91.12 93 ASN A CA 1
ATOM 730 C C . ASN A 1 93 ? -15.907 4.872 -7.662 1.00 91.12 93 ASN A C 1
ATOM 732 O O . ASN A 1 93 ? -16.795 5.319 -6.931 1.00 91.12 93 ASN A O 1
ATOM 736 N N . LYS A 1 94 ? -16.183 4.445 -8.903 1.00 92.50 94 LYS A N 1
ATOM 737 C CA . LYS A 1 94 ? -17.562 4.424 -9.422 1.00 92.50 94 LYS A CA 1
ATOM 738 C C . LYS A 1 94 ? -18.379 3.332 -8.730 1.00 92.50 94 LYS A C 1
ATOM 740 O O . LYS A 1 94 ? -19.484 3.635 -8.278 1.00 92.50 94 LYS A O 1
ATOM 745 N N . ALA A 1 95 ? -17.813 2.135 -8.577 1.00 95.00 95 ALA A N 1
ATOM 746 C CA . ALA A 1 95 ? -18.428 1.041 -7.835 1.00 95.00 95 ALA A CA 1
ATOM 747 C C . ALA A 1 95 ? -18.649 1.431 -6.366 1.00 95.00 95 ALA A C 1
ATOM 749 O O . ALA A 1 95 ? -19.762 1.302 -5.868 1.00 95.00 95 ALA A O 1
ATOM 750 N N . ILE A 1 96 ? -17.654 2.045 -5.713 1.00 95.31 96 ILE A N 1
ATOM 751 C CA . ILE A 1 96 ? -17.748 2.496 -4.309 1.00 95.31 96 ILE A CA 1
ATOM 752 C C . ILE A 1 96 ? -18.932 3.455 -4.098 1.00 95.31 96 ILE A C 1
ATOM 754 O O . ILE A 1 96 ? -19.660 3.381 -3.105 1.00 95.31 96 ILE A O 1
ATOM 758 N N . ARG A 1 97 ? -19.168 4.372 -5.042 1.00 93.31 97 ARG A N 1
ATOM 759 C CA . ARG A 1 97 ? -20.295 5.321 -4.965 1.00 93.31 97 ARG A CA 1
ATOM 760 C C . ARG A 1 97 ? -21.656 4.664 -5.192 1.00 93.31 97 ARG A C 1
ATOM 762 O O . ARG A 1 97 ? -22.643 5.124 -4.606 1.00 93.31 97 ARG A O 1
ATOM 769 N N . LEU A 1 98 ? -21.702 3.656 -6.064 1.00 93.94 98 LEU A N 1
ATOM 770 C CA . LEU A 1 98 ? -22.902 2.881 -6.379 1.00 93.94 98 LEU A CA 1
ATOM 771 C C . LEU A 1 98 ? -23.284 1.942 -5.236 1.00 93.94 98 LEU A C 1
ATOM 773 O O . LEU A 1 98 ? -24.469 1.817 -4.941 1.00 93.94 98 LEU A O 1
ATOM 777 N N . LEU A 1 99 ? -22.294 1.335 -4.582 1.00 94.50 99 LEU A N 1
ATOM 778 C CA . LEU A 1 99 ? -22.514 0.305 -3.583 1.00 94.50 99 LEU A CA 1
ATOM 779 C C . LEU A 1 99 ? -23.254 0.849 -2.355 1.00 94.50 99 LEU A C 1
ATOM 781 O O . LEU A 1 99 ? -22.927 1.918 -1.823 1.00 94.50 99 LEU A O 1
ATOM 785 N N . ARG A 1 100 ? -24.268 0.102 -1.917 1.00 91.81 100 ARG A N 1
ATOM 786 C CA . ARG A 1 100 ? -25.085 0.352 -0.725 1.00 91.81 100 ARG A CA 1
ATOM 787 C C . ARG A 1 100 ? -25.284 -0.971 0.003 1.00 91.81 100 ARG A C 1
ATOM 789 O O . ARG A 1 100 ? -25.341 -2.016 -0.640 1.00 91.81 100 ARG A O 1
ATOM 796 N N . ARG A 1 101 ? -25.376 -0.915 1.333 1.00 92.38 101 ARG A N 1
ATOM 797 C CA . ARG A 1 101 ? -25.539 -2.107 2.169 1.00 92.38 101 ARG A CA 1
ATOM 798 C C . ARG A 1 101 ? -26.916 -2.744 1.913 1.00 92.38 101 ARG A C 1
ATOM 800 O O . ARG A 1 101 ? -27.913 -2.036 2.065 1.00 92.38 101 ARG A O 1
ATOM 807 N N . PRO A 1 102 ? -26.999 -4.025 1.503 1.00 89.38 102 PRO A N 1
ATOM 808 C CA . PRO A 1 102 ? -28.279 -4.678 1.236 1.00 89.38 102 PRO A CA 1
ATOM 809 C C . PRO A 1 102 ? -28.999 -5.166 2.492 1.00 89.38 102 PRO A C 1
ATOM 811 O O . PRO A 1 102 ? -30.225 -5.093 2.523 1.00 89.38 102 PRO A O 1
ATOM 814 N N . ALA A 1 103 ? -28.255 -5.597 3.511 1.00 87.50 103 ALA A N 1
ATOM 815 C CA . ALA A 1 103 ? -28.772 -6.036 4.802 1.00 87.50 103 ALA A CA 1
ATOM 816 C C . ALA A 1 103 ? -27.804 -5.632 5.930 1.00 87.50 103 ALA A C 1
ATOM 818 O O . ALA A 1 103 ? -26.608 -5.495 5.668 1.00 87.50 103 ALA A O 1
ATOM 819 N N . PRO A 1 104 ? -28.264 -5.448 7.183 1.00 81.38 104 PRO A N 1
ATOM 820 C CA . PRO A 1 104 ? -27.395 -5.058 8.292 1.00 81.38 104 PRO A CA 1
ATOM 821 C C . PRO A 1 104 ? -26.157 -5.954 8.448 1.00 81.38 104 PRO A C 1
ATOM 823 O O . PRO A 1 104 ? -25.071 -5.420 8.639 1.00 81.38 104 PRO A O 1
ATOM 826 N N . GLY A 1 105 ? -26.263 -7.273 8.292 1.00 84.69 105 GLY A N 1
ATOM 827 C CA . GLY A 1 105 ? -25.119 -8.184 8.436 1.00 84.69 105 GLY A CA 1
ATOM 828 C C . GLY A 1 105 ? -24.047 -8.084 7.341 1.00 84.69 105 GLY A C 1
ATOM 829 O O . GLY A 1 105 ? -22.930 -8.533 7.562 1.00 84.69 105 GLY A O 1
ATOM 830 N N . THR A 1 106 ? -24.347 -7.472 6.190 1.00 93.50 106 THR A N 1
ATOM 831 C CA . THR A 1 106 ? -23.434 -7.452 5.038 1.00 93.50 106 THR A CA 1
ATOM 832 C C . THR A 1 106 ? -22.269 -6.482 5.242 1.00 93.50 106 THR A C 1
ATOM 834 O O . THR A 1 106 ? -22.480 -5.272 5.422 1.00 93.50 106 THR A O 1
ATOM 837 N N . GLY A 1 107 ? -21.047 -6.999 5.127 1.00 95.69 107 GLY A N 1
ATOM 838 C CA . GLY A 1 107 ? -19.819 -6.218 5.126 1.00 95.69 107 GLY A CA 1
ATOM 839 C C . GLY A 1 107 ? -19.609 -5.456 3.814 1.00 95.69 107 GLY A C 1
ATOM 840 O O . GLY A 1 107 ? -19.901 -5.962 2.728 1.00 95.69 107 GLY A O 1
ATOM 841 N N . LEU A 1 108 ? -19.123 -4.217 3.899 1.00 97.06 108 LEU A N 1
ATOM 842 C CA . LEU A 1 108 ? -18.817 -3.373 2.741 1.00 97.06 108 LEU A CA 1
ATOM 843 C C . LEU A 1 108 ? -17.319 -3.102 2.626 1.00 97.06 108 LEU A C 1
ATOM 845 O O . LEU A 1 108 ? -16.737 -2.403 3.451 1.00 97.06 108 LEU A O 1
ATOM 849 N N . VAL A 1 109 ? -16.714 -3.563 1.538 1.00 97.88 109 VAL A N 1
ATOM 850 C CA . VAL A 1 109 ? -15.293 -3.352 1.243 1.00 97.88 109 VAL A CA 1
ATOM 851 C C . VAL A 1 109 ? -15.147 -2.594 -0.073 1.00 97.88 109 VAL A C 1
ATOM 853 O O . VAL A 1 109 ? -16.005 -2.670 -0.956 1.00 97.88 109 VAL A O 1
ATOM 856 N N . GLY A 1 110 ? -14.078 -1.818 -0.225 1.00 97.44 110 GLY A N 1
ATOM 857 C CA . GLY A 1 110 ? -13.764 -1.181 -1.501 1.00 97.44 110 GLY A CA 1
ATOM 858 C C . GLY A 1 110 ? -12.273 -1.102 -1.779 1.00 97.44 110 GLY A C 1
ATOM 859 O O . GLY A 1 110 ? -11.532 -0.599 -0.938 1.00 97.44 110 GLY A O 1
ATOM 860 N N . THR A 1 111 ? -11.856 -1.502 -2.979 1.00 96.62 111 THR A N 1
ATOM 861 C CA . THR A 1 111 ? -10.482 -1.320 -3.463 1.00 96.62 111 THR A CA 1
ATOM 862 C C . THR A 1 111 ? -10.358 -0.035 -4.274 1.00 96.62 111 THR A C 1
ATOM 864 O O . THR A 1 111 ? -11.142 0.248 -5.189 1.00 96.62 111 THR A O 1
ATOM 867 N N . VAL A 1 112 ? -9.339 0.760 -3.957 1.00 93.00 112 VAL A N 1
ATOM 868 C CA . VAL A 1 112 ? -8.960 1.966 -4.692 1.00 93.00 112 VAL A CA 1
ATOM 869 C C . VAL A 1 112 ? -7.747 1.663 -5.571 1.00 93.00 112 VAL A C 1
ATOM 871 O O . VAL A 1 112 ? -6.650 1.430 -5.078 1.00 93.00 112 VAL A O 1
ATOM 874 N N . HIS A 1 113 ? -7.958 1.729 -6.888 1.00 86.94 113 HIS A N 1
ATOM 875 C CA . HIS A 1 113 ? -6.976 1.357 -7.918 1.00 86.94 113 HIS A CA 1
ATOM 876 C C . HIS A 1 113 ? -6.074 2.500 -8.412 1.00 86.94 113 HIS A C 1
ATOM 878 O O . HIS A 1 113 ? -5.216 2.299 -9.261 1.00 86.94 113 HIS A O 1
ATOM 884 N N . GLY A 1 114 ? -6.276 3.736 -7.953 1.00 77.38 114 GLY A N 1
ATOM 885 C CA . GLY A 1 114 ? -5.487 4.859 -8.458 1.00 77.38 114 GLY A CA 1
ATOM 886 C C . GLY A 1 114 ? -5.657 6.138 -7.660 1.00 77.38 114 GLY A C 1
ATOM 887 O O . GLY A 1 114 ? -6.661 6.326 -6.971 1.00 77.38 114 GLY A O 1
ATOM 888 N N . ILE A 1 115 ? -4.672 7.023 -7.792 1.00 67.56 115 ILE A N 1
ATOM 889 C CA . ILE A 1 115 ? -4.575 8.278 -7.046 1.00 67.56 115 ILE A CA 1
ATOM 890 C C . ILE A 1 115 ? -5.565 9.290 -7.632 1.00 67.56 115 ILE A C 1
ATOM 892 O O . ILE A 1 115 ? -5.528 9.604 -8.823 1.00 67.56 115 ILE A O 1
ATOM 896 N N . LYS A 1 116 ? -6.464 9.819 -6.798 1.00 70.69 116 LYS A N 1
ATOM 897 C CA . LYS A 1 116 ? -7.344 10.940 -7.155 1.00 70.69 116 LYS A CA 1
ATOM 898 C C . LYS A 1 116 ? -7.301 11.991 -6.055 1.00 70.69 116 LYS A C 1
ATOM 900 O O . LYS A 1 116 ? -7.106 11.667 -4.894 1.00 70.69 116 LYS A O 1
ATOM 905 N N . ARG A 1 117 ? -7.591 13.252 -6.402 1.00 64.62 117 ARG A N 1
ATOM 906 C CA . ARG A 1 117 ? -7.713 14.346 -5.415 1.00 64.62 117 ARG A CA 1
ATOM 907 C C . ARG A 1 117 ? -8.709 14.033 -4.291 1.00 64.62 117 ARG A C 1
ATOM 909 O O . ARG A 1 117 ? -8.556 14.540 -3.187 1.00 64.62 117 ARG A O 1
ATOM 916 N N . ARG A 1 118 ? -9.769 13.267 -4.584 1.00 70.94 118 ARG A N 1
ATOM 917 C CA . ARG A 1 118 ? -10.811 12.877 -3.622 1.00 70.94 118 ARG A CA 1
ATOM 918 C C . ARG A 1 118 ? -11.364 11.493 -3.946 1.00 70.94 118 ARG A C 1
ATOM 920 O O . ARG A 1 118 ? -11.579 11.160 -5.113 1.00 70.94 118 ARG A O 1
ATOM 927 N N . HIS A 1 119 ? -11.718 10.762 -2.893 1.00 77.81 119 HIS A N 1
ATOM 928 C CA . HIS A 1 119 ? -12.366 9.453 -2.952 1.00 77.81 119 HIS A CA 1
ATOM 929 C C . HIS A 1 119 ? -13.733 9.507 -2.246 1.00 77.81 119 HIS A C 1
ATOM 931 O O . HIS A 1 119 ? -13.878 9.116 -1.088 1.00 77.81 119 HIS A O 1
ATOM 937 N N . PRO A 1 120 ? -14.760 10.079 -2.896 1.00 79.19 120 PRO A N 1
ATOM 938 C CA . PRO A 1 120 ? -16.062 10.263 -2.270 1.00 79.19 120 PRO A CA 1
ATOM 939 C C . PRO A 1 120 ? -16.764 8.924 -2.036 1.00 79.19 120 PRO A C 1
ATOM 941 O O . PRO A 1 120 ? -16.871 8.097 -2.941 1.00 79.19 120 PRO A O 1
ATOM 944 N N . GLY A 1 121 ? -17.341 8.770 -0.846 1.00 81.12 121 GLY A N 1
ATOM 945 C CA . GLY A 1 121 ? -18.152 7.610 -0.486 1.00 81.12 121 GLY A CA 1
ATOM 946 C C . GLY A 1 121 ? -17.408 6.501 0.252 1.00 81.12 121 GLY A C 1
ATOM 947 O O . GLY A 1 121 ? -18.069 5.511 0.554 1.00 81.12 121 GLY A O 1
ATOM 948 N N . LEU A 1 122 ? -16.117 6.683 0.564 1.00 88.00 122 LEU A N 1
ATOM 949 C CA . LEU A 1 122 ? -15.335 5.750 1.384 1.00 88.00 122 LEU A CA 1
ATOM 950 C C . LEU A 1 122 ? -15.844 5.640 2.820 1.00 88.00 122 LEU A C 1
ATOM 952 O O . LEU A 1 122 ? -15.823 4.555 3.367 1.00 88.00 122 LEU A O 1
ATOM 956 N N . THR A 1 123 ? -16.360 6.722 3.408 1.00 87.06 123 THR A N 1
ATOM 957 C CA . THR A 1 123 ? -16.840 6.754 4.807 1.00 87.06 123 THR A CA 1
ATOM 958 C C . THR A 1 123 ? -18.002 5.805 5.110 1.00 87.06 123 THR A C 1
ATOM 960 O O . THR A 1 123 ? -18.362 5.636 6.266 1.00 87.06 123 THR A O 1
ATOM 963 N N . ARG A 1 124 ? -18.632 5.234 4.076 1.00 88.81 124 ARG A N 1
ATOM 964 C CA . ARG A 1 124 ? -19.720 4.252 4.198 1.00 88.81 124 ARG A CA 1
ATOM 965 C C . ARG A 1 124 ? -19.225 2.810 4.128 1.00 88.81 124 ARG A C 1
ATOM 967 O O . ARG A 1 124 ? -20.038 1.905 4.278 1.00 88.81 124 ARG A O 1
ATOM 974 N N . LEU A 1 125 ? -17.965 2.617 3.753 1.00 93.12 125 LEU A N 1
ATOM 975 C CA . LEU A 1 125 ? -17.348 1.307 3.689 1.00 93.12 125 LEU A CA 1
ATOM 976 C C . LEU A 1 125 ? -16.844 0.942 5.078 1.00 93.12 125 LEU A C 1
ATOM 978 O O . LEU A 1 125 ? -16.528 1.807 5.891 1.00 93.12 125 LEU A O 1
ATOM 982 N N . ASP A 1 126 ? -16.756 -0.351 5.320 1.00 93.38 126 ASP A N 1
ATOM 983 C CA . ASP A 1 126 ? -16.246 -0.892 6.565 1.00 93.38 126 ASP A CA 1
ATOM 984 C C . ASP A 1 126 ? -14.725 -0.883 6.522 1.00 93.38 126 ASP A C 1
ATOM 986 O O . ASP A 1 126 ? -14.058 -0.489 7.479 1.00 93.38 126 ASP A O 1
ATOM 990 N N . ARG A 1 127 ? -14.180 -1.268 5.363 1.00 95.00 127 ARG A N 1
ATOM 991 C CA . ARG A 1 127 ? -12.747 -1.341 5.098 1.00 95.00 127 ARG A CA 1
ATOM 992 C C . ARG A 1 127 ? -12.433 -0.886 3.680 1.00 95.00 127 ARG A C 1
ATOM 994 O O . ARG A 1 127 ? -13.229 -1.058 2.754 1.00 95.00 127 ARG A O 1
ATOM 1001 N N . VAL A 1 128 ? -11.256 -0.291 3.517 1.00 96.75 128 VAL A N 1
ATOM 1002 C CA . VAL A 1 128 ? -10.770 0.206 2.228 1.00 96.75 128 VAL A CA 1
ATOM 1003 C C . VAL A 1 128 ? -9.418 -0.413 1.924 1.00 96.75 128 VAL A C 1
ATOM 1005 O O . VAL A 1 128 ? -8.489 -0.309 2.720 1.00 96.75 128 VAL A O 1
ATOM 1008 N N . ILE A 1 129 ? -9.297 -1.020 0.752 1.00 97.19 129 ILE A N 1
ATOM 1009 C CA . ILE A 1 129 ? -8.047 -1.582 0.257 1.00 97.19 129 ILE A CA 1
ATOM 1010 C C . ILE A 1 129 ? -7.401 -0.568 -0.691 1.00 97.19 129 ILE A C 1
ATOM 1012 O O . ILE A 1 129 ? -8.055 -0.002 -1.570 1.00 97.19 129 ILE A O 1
ATOM 1016 N N . ALA A 1 130 ? -6.111 -0.316 -0.506 1.00 93.88 130 ALA A N 1
ATOM 1017 C CA . ALA A 1 130 ? -5.279 0.447 -1.425 1.00 93.88 130 ALA A CA 1
ATOM 1018 C C . ALA A 1 130 ? -4.298 -0.496 -2.120 1.00 93.88 130 ALA A C 1
ATOM 1020 O O . ALA A 1 130 ? -3.673 -1.310 -1.446 1.00 93.88 130 ALA A O 1
ATOM 1021 N N . ILE A 1 131 ? -4.131 -0.351 -3.437 1.00 91.06 131 ILE A N 1
ATOM 1022 C CA . ILE A 1 131 ? -3.251 -1.238 -4.222 1.00 91.06 131 ILE A CA 1
ATOM 1023 C C . ILE A 1 131 ? -1.769 -0.839 -4.204 1.00 91.06 131 ILE A C 1
ATOM 1025 O O . ILE A 1 131 ? -0.910 -1.576 -4.680 1.00 91.06 131 ILE A O 1
ATOM 1029 N N . SER A 1 132 ? -1.459 0.358 -3.705 1.00 87.88 132 SER A N 1
ATOM 1030 C CA . SER A 1 132 ? -0.091 0.862 -3.605 1.00 87.88 132 SER A CA 1
ATOM 1031 C C . SER A 1 132 ? 0.045 1.869 -2.469 1.00 87.88 132 SER A C 1
ATOM 1033 O O . SER A 1 132 ? -0.940 2.492 -2.054 1.00 87.88 132 SER A O 1
ATOM 1035 N N . LYS A 1 133 ? 1.273 2.054 -1.974 1.00 87.44 133 LYS A N 1
ATOM 1036 C CA . LYS A 1 133 ? 1.575 2.994 -0.886 1.00 87.44 133 LYS A CA 1
ATOM 1037 C C . LYS A 1 133 ? 1.135 4.437 -1.193 1.00 87.44 133 LYS A C 1
ATOM 1039 O O . LYS A 1 133 ? 0.406 4.996 -0.377 1.00 87.44 133 LYS A O 1
ATOM 1044 N N . PRO A 1 134 ? 1.389 5.009 -2.390 1.00 84.69 134 PRO A N 1
ATOM 1045 C CA . PRO A 1 134 ? 0.866 6.335 -2.731 1.00 84.69 134 PRO A CA 1
ATOM 1046 C C . PRO A 1 134 ? -0.662 6.430 -2.687 1.00 84.69 134 PRO A C 1
ATOM 1048 O O . PRO A 1 134 ? -1.216 7.463 -2.307 1.00 84.69 134 PRO A O 1
ATOM 1051 N N . VAL A 1 135 ? -1.367 5.358 -3.073 1.00 86.62 135 VAL A N 1
ATOM 1052 C CA . VAL A 1 135 ? -2.824 5.317 -2.930 1.00 86.62 135 VAL A CA 1
ATOM 1053 C C . VAL A 1 135 ? -3.180 5.291 -1.450 1.00 86.62 135 VAL A C 1
ATOM 1055 O O . VAL A 1 135 ? -3.963 6.137 -1.034 1.00 86.62 135 VAL A O 1
ATOM 1058 N N . LEU A 1 136 ? -2.589 4.401 -0.649 1.00 90.69 136 LEU A N 1
ATOM 1059 C CA . LEU A 1 136 ? -2.851 4.294 0.789 1.00 90.69 136 LEU A CA 1
ATOM 1060 C C . LEU A 1 136 ? -2.677 5.639 1.503 1.00 90.69 136 LEU A C 1
ATOM 1062 O O . LEU A 1 136 ? -3.549 6.044 2.277 1.00 90.69 136 LEU A O 1
ATOM 1066 N N . ASP A 1 137 ? -1.586 6.343 1.219 1.00 88.31 137 ASP A N 1
ATOM 1067 C CA . ASP A 1 137 ? -1.241 7.624 1.836 1.00 88.31 137 ASP A CA 1
ATOM 1068 C C . ASP A 1 137 ? -2.258 8.718 1.487 1.00 88.31 137 ASP A C 1
ATOM 1070 O O . ASP A 1 137 ? -2.586 9.556 2.326 1.00 88.31 137 ASP A O 1
ATOM 1074 N N . SER A 1 138 ? -2.852 8.656 0.290 1.00 85.69 138 SER A N 1
ATOM 1075 C CA . SER A 1 138 ? -3.902 9.587 -0.143 1.00 85.69 138 SER A CA 1
ATOM 1076 C C . SER A 1 138 ? -5.270 9.363 0.526 1.00 85.69 138 SER A C 1
ATOM 1078 O O . SER A 1 138 ? -6.149 10.227 0.449 1.00 85.69 138 SER A O 1
ATOM 1080 N N . LEU A 1 139 ? -5.488 8.216 1.181 1.00 86.56 139 LEU A N 1
ATOM 1081 C CA . LEU A 1 139 ? -6.774 7.866 1.792 1.00 86.56 139 LEU A CA 1
ATOM 1082 C C . LEU A 1 139 ? -6.866 8.348 3.243 1.00 86.56 139 LEU A C 1
ATOM 1084 O O . LEU A 1 139 ? -5.985 8.090 4.059 1.00 86.56 139 LEU A O 1
ATOM 1088 N N . SER A 1 140 ? -7.996 8.951 3.610 1.00 85.69 140 SER A N 1
ATOM 1089 C CA . SER A 1 140 ? -8.302 9.361 4.990 1.00 85.69 140 SER A CA 1
ATOM 1090 C C . SER A 1 140 ? -9.128 8.339 5.785 1.00 85.69 140 SER A C 1
ATOM 1092 O O . SER A 1 140 ? -9.529 8.622 6.911 1.00 85.69 140 SER A O 1
ATOM 1094 N N . HIS A 1 141 ? -9.423 7.168 5.210 1.00 86.50 141 HIS A N 1
ATOM 1095 C CA . HIS A 1 141 ? -10.263 6.155 5.852 1.00 86.50 141 HIS A CA 1
ATOM 1096 C C . HIS A 1 141 ? -9.549 5.521 7.064 1.00 86.50 141 HIS A C 1
ATOM 1098 O O . HIS A 1 141 ? -8.382 5.153 6.917 1.00 86.50 141 HIS A O 1
ATOM 1104 N N . PRO A 1 142 ? -10.213 5.361 8.229 1.00 84.50 142 PRO A N 1
ATOM 1105 C CA . PRO A 1 142 ? -9.574 4.835 9.439 1.00 84.50 142 PRO A CA 1
ATOM 1106 C C . PRO A 1 142 ? -9.154 3.369 9.294 1.00 84.50 142 PRO A C 1
ATOM 1108 O O . PRO A 1 142 ? -8.085 2.990 9.755 1.00 84.50 142 PRO A O 1
ATOM 1111 N N . HIS A 1 143 ? -9.962 2.553 8.613 1.00 91.88 143 HIS A N 1
ATOM 1112 C CA . HIS A 1 143 ? -9.661 1.144 8.349 1.00 91.88 143 HIS A CA 1
ATOM 1113 C C . HIS A 1 143 ? -9.205 0.992 6.897 1.00 91.88 143 HIS A C 1
ATOM 1115 O O . HIS A 1 143 ? -9.978 0.577 6.030 1.00 91.88 143 HIS A O 1
ATOM 1121 N N . LYS A 1 144 ? -7.988 1.457 6.606 1.00 93.88 144 LYS A N 1
ATOM 1122 C CA . LYS A 1 144 ? -7.353 1.305 5.292 1.00 93.88 144 LYS A CA 1
ATOM 1123 C C . LYS A 1 144 ? -6.223 0.282 5.359 1.00 93.88 144 LYS A C 1
ATOM 1125 O O . LYS A 1 144 ? -5.457 0.278 6.318 1.00 93.88 144 LYS A O 1
ATOM 1130 N N . THR A 1 145 ? -6.104 -0.556 4.336 1.00 95.25 145 THR A N 1
ATOM 1131 C CA . THR A 1 145 ? -5.093 -1.618 4.271 1.00 95.25 145 THR A CA 1
ATOM 1132 C C . THR A 1 145 ? -4.421 -1.606 2.905 1.00 95.25 145 THR A C 1
ATOM 1134 O O . THR A 1 145 ? -5.092 -1.480 1.883 1.00 95.25 145 THR A O 1
ATOM 1137 N N . LEU A 1 146 ? -3.093 -1.724 2.880 1.00 94.44 146 LEU A N 1
ATOM 1138 C CA . LEU A 1 146 ? -2.330 -1.900 1.646 1.00 94.44 146 LEU A CA 1
ATOM 1139 C C . LEU A 1 146 ? -2.350 -3.374 1.252 1.00 94.44 146 LEU A C 1
ATOM 1141 O O . LEU A 1 146 ? -1.828 -4.196 2.002 1.00 94.44 146 LEU A O 1
ATOM 1145 N N . ILE A 1 147 ? -2.927 -3.695 0.097 1.00 94.50 147 ILE A N 1
ATOM 1146 C CA . ILE A 1 147 ? -2.859 -5.024 -0.520 1.00 94.50 147 ILE A CA 1
ATOM 1147 C C . ILE A 1 147 ? -2.528 -4.803 -1.990 1.00 94.50 147 ILE A C 1
ATOM 1149 O O . ILE A 1 147 ? -3.351 -4.273 -2.733 1.00 94.50 147 ILE A O 1
ATOM 1153 N N . HIS A 1 148 ? -1.315 -5.173 -2.385 1.00 91.25 148 HIS A N 1
ATOM 1154 C CA . HIS A 1 148 ? -0.873 -5.080 -3.772 1.00 91.25 148 HIS A CA 1
ATOM 1155 C C . HIS A 1 148 ? -1.654 -6.035 -4.669 1.00 91.25 148 HIS A C 1
ATOM 1157 O O . HIS A 1 148 ? -2.219 -7.027 -4.201 1.00 91.25 148 HIS A O 1
ATOM 1163 N N . ASN A 1 149 ? -1.661 -5.746 -5.969 1.00 89.44 149 ASN A N 1
ATOM 1164 C CA . ASN A 1 149 ? -2.198 -6.699 -6.925 1.00 89.44 149 ASN A CA 1
ATOM 1165 C C . ASN A 1 149 ? -1.277 -7.923 -6.974 1.00 89.44 149 ASN A C 1
ATOM 1167 O O . ASN A 1 149 ? -0.057 -7.783 -7.045 1.00 89.44 149 ASN A O 1
ATOM 1171 N N . GLY A 1 150 ? -1.875 -9.109 -6.942 1.00 87.62 150 GLY A N 1
ATOM 1172 C CA . GLY A 1 150 ? -1.165 -10.352 -7.194 1.00 87.62 150 GLY A CA 1
ATOM 1173 C C . GLY A 1 150 ? -0.983 -10.576 -8.690 1.00 87.62 150 GLY A C 1
ATOM 1174 O O . GLY A 1 150 ? -1.855 -10.210 -9.476 1.00 87.62 150 GLY A O 1
ATOM 1175 N N . CYS A 1 151 ? 0.137 -11.182 -9.068 1.00 84.94 151 CYS A N 1
ATOM 1176 C CA . CYS A 1 151 ? 0.380 -11.682 -10.419 1.00 84.94 151 CYS A CA 1
ATOM 1177 C C . CYS A 1 151 ? 0.395 -13.213 -10.398 1.00 84.94 151 CYS A C 1
ATOM 1179 O O . CYS A 1 151 ? 0.728 -13.816 -9.368 1.00 84.94 151 CYS A O 1
ATOM 1181 N N . MET A 1 152 ? 0.006 -13.842 -11.511 1.00 79.38 152 MET A N 1
ATOM 1182 C CA . MET A 1 152 ? 0.248 -15.275 -11.677 1.00 79.38 152 MET A CA 1
ATOM 1183 C C . MET A 1 152 ? 1.751 -15.502 -11.671 1.00 79.38 152 MET A C 1
ATOM 1185 O O . MET A 1 152 ? 2.465 -14.843 -12.424 1.00 79.38 152 MET A O 1
ATOM 1189 N N . VAL A 1 153 ? 2.205 -16.437 -10.840 1.00 70.25 153 VAL A N 1
ATOM 1190 C CA . VAL A 1 153 ? 3.581 -16.912 -10.934 1.00 70.25 153 VAL A CA 1
ATOM 1191 C C . VAL A 1 153 ? 3.720 -17.547 -12.311 1.00 70.25 153 VAL A C 1
ATOM 1193 O O . VAL A 1 153 ? 2.955 -18.443 -12.660 1.00 70.25 153 VAL A O 1
ATOM 1196 N N . ALA A 1 154 ? 4.636 -17.016 -13.113 1.00 64.25 154 ALA A N 1
ATOM 1197 C CA . ALA A 1 154 ? 4.923 -17.551 -14.430 1.00 64.25 154 ALA A CA 1
ATOM 1198 C C . ALA A 1 154 ? 5.436 -18.990 -14.292 1.00 64.25 154 ALA A C 1
ATOM 1200 O O . ALA A 1 154 ? 6.546 -19.202 -13.804 1.00 64.25 154 ALA A O 1
ATOM 1201 N N . GLU A 1 155 ? 4.640 -19.967 -14.724 1.00 61.81 155 GLU A N 1
ATOM 1202 C CA . GLU A 1 155 ? 5.146 -21.313 -14.973 1.00 61.81 155 GLU A CA 1
ATOM 1203 C C . GLU A 1 155 ? 5.751 -21.344 -16.383 1.00 61.81 155 GLU A C 1
ATOM 1205 O O . GLU A 1 155 ? 5.091 -20.904 -17.329 1.00 61.81 155 GLU A O 1
ATOM 1210 N N . PRO A 1 156 ? 7.008 -21.794 -16.548 1.00 57.03 156 PRO A N 1
ATOM 1211 C CA . PRO A 1 156 ? 7.619 -21.892 -17.864 1.00 57.03 156 PRO A CA 1
ATOM 1212 C C . PRO A 1 156 ? 6.812 -22.857 -18.731 1.00 57.03 156 PRO A C 1
ATOM 1214 O O . PRO A 1 156 ? 6.622 -24.013 -18.357 1.00 57.03 156 PRO A O 1
ATOM 1217 N N . SER A 1 157 ? 6.410 -22.424 -19.926 1.00 62.78 157 SER A N 1
ATOM 1218 C CA . SER A 1 157 ? 5.866 -23.334 -20.944 1.00 62.78 157 SER A CA 1
ATOM 1219 C C . SER A 1 157 ? 6.939 -24.290 -21.501 1.00 62.78 157 SER A C 1
ATOM 1221 O O . SER A 1 157 ? 6.629 -25.205 -22.260 1.00 62.78 157 SER A O 1
ATOM 1223 N N . GLY A 1 158 ? 8.215 -24.049 -21.162 1.00 57.56 158 GLY A N 1
ATOM 1224 C CA . GLY A 1 158 ? 9.384 -24.703 -21.751 1.00 57.56 158 GLY A CA 1
ATOM 1225 C C . GLY A 1 158 ? 9.792 -24.119 -23.109 1.00 57.56 158 GLY A C 1
ATOM 1226 O O . GLY A 1 158 ? 10.880 -24.418 -23.591 1.00 57.56 158 GLY A O 1
ATOM 1227 N N . ALA A 1 159 ? 8.975 -23.244 -23.704 1.00 59.94 159 ALA A N 1
ATOM 1228 C CA . ALA A 1 159 ? 9.234 -22.590 -24.982 1.00 59.94 159 ALA A CA 1
ATOM 1229 C C . ALA A 1 159 ? 9.743 -21.157 -24.771 1.00 59.94 159 ALA A C 1
ATOM 1231 O O . ALA A 1 159 ? 9.108 -20.193 -25.195 1.00 59.94 159 ALA A O 1
ATOM 1232 N N . ALA A 1 160 ? 10.889 -21.001 -24.097 1.00 62.06 160 ALA A N 1
ATOM 1233 C CA . ALA A 1 160 ? 11.525 -19.692 -23.983 1.00 62.06 160 ALA A CA 1
ATOM 1234 C C . ALA A 1 160 ? 11.659 -19.080 -25.385 1.00 62.06 160 ALA A C 1
ATOM 1236 O O . ALA A 1 160 ? 12.226 -19.700 -26.291 1.00 62.06 160 ALA A O 1
ATOM 1237 N N . HIS A 1 161 ? 11.138 -17.865 -25.572 1.00 63.25 161 HIS A N 1
ATOM 1238 C CA . HIS A 1 161 ? 11.314 -17.132 -26.820 1.00 63.25 161 HIS A CA 1
ATOM 1239 C C . HIS A 1 161 ? 12.742 -16.582 -26.866 1.00 63.25 161 HIS A C 1
ATOM 1241 O O . HIS A 1 161 ? 12.970 -15.380 -26.750 1.00 63.25 161 HIS A O 1
ATOM 1247 N N . ALA A 1 162 ? 13.716 -17.479 -27.029 1.00 55.44 162 ALA A N 1
ATOM 1248 C CA . ALA A 1 162 ? 15.050 -17.100 -27.448 1.00 55.44 162 ALA A CA 1
ATOM 1249 C C . ALA A 1 162 ? 14.910 -16.429 -28.813 1.00 55.44 162 ALA A C 1
ATOM 1251 O O . ALA A 1 162 ? 14.248 -16.967 -29.700 1.00 55.44 162 ALA A O 1
ATOM 1252 N N . ASN A 1 163 ? 15.498 -15.250 -28.995 1.00 54.09 163 ASN A N 1
ATOM 1253 C CA . ASN A 1 163 ? 15.638 -14.697 -30.332 1.00 54.09 163 ASN A CA 1
ATOM 1254 C C . ASN A 1 163 ? 16.739 -15.502 -31.049 1.00 54.09 163 ASN A C 1
ATOM 1256 O O . ASN A 1 163 ? 17.911 -15.311 -30.720 1.00 54.09 163 ASN A O 1
ATOM 1260 N N . PRO A 1 164 ? 16.416 -16.375 -32.024 1.00 45.03 164 PRO A N 1
ATOM 1261 C CA . PRO A 1 164 ? 17.398 -17.266 -32.647 1.00 45.03 164 PRO A CA 1
ATOM 1262 C C . PRO A 1 164 ? 18.476 -16.525 -33.465 1.00 45.03 164 PRO A C 1
ATOM 1264 O O . PRO A 1 164 ? 19.380 -17.158 -33.999 1.00 45.03 164 PRO A O 1
ATOM 1267 N N . GLN A 1 165 ? 18.405 -15.190 -33.562 1.00 51.88 165 GLN A N 1
ATOM 1268 C CA . GLN A 1 165 ? 19.356 -14.338 -34.285 1.00 51.88 165 GLN A CA 1
ATOM 1269 C C . GLN A 1 165 ? 20.238 -13.443 -33.385 1.00 51.88 165 GLN A C 1
ATOM 1271 O O . GLN A 1 165 ? 21.046 -12.672 -33.904 1.00 51.88 165 GLN A O 1
ATOM 1276 N N . ALA A 1 166 ? 20.111 -13.479 -32.053 1.00 53.91 166 ALA A N 1
ATOM 1277 C CA . ALA A 1 166 ? 20.756 -12.477 -31.198 1.00 53.91 166 ALA A CA 1
ATOM 1278 C C . ALA A 1 166 ? 22.229 -12.795 -30.865 1.00 53.91 166 ALA A C 1
ATOM 1280 O O . ALA A 1 166 ? 22.535 -13.522 -29.926 1.00 53.91 166 ALA A O 1
ATOM 1281 N N . ARG A 1 167 ? 23.165 -12.164 -31.586 1.00 64.19 167 ARG A N 1
ATOM 1282 C CA . ARG A 1 167 ? 24.460 -11.770 -31.001 1.00 64.19 167 ARG A CA 1
ATOM 1283 C C . ARG A 1 167 ? 24.236 -10.472 -30.210 1.00 64.19 167 ARG A C 1
ATOM 1285 O O . ARG A 1 167 ? 23.794 -9.492 -30.805 1.00 64.19 167 ARG A O 1
ATOM 1292 N N . GLY A 1 168 ? 24.545 -10.448 -28.911 1.00 82.31 168 GLY A N 1
ATOM 1293 C CA . GLY A 1 168 ? 24.426 -9.254 -28.056 1.00 82.31 168 GLY A CA 1
ATOM 1294 C C . GLY A 1 168 ? 23.307 -9.343 -27.013 1.00 82.31 168 GLY A C 1
ATOM 1295 O O . GLY A 1 168 ? 22.831 -10.431 -26.717 1.00 82.31 168 GLY A O 1
ATOM 1296 N N . ILE A 1 169 ? 22.909 -8.199 -26.444 1.00 91.75 169 ILE A N 1
ATOM 1297 C CA . ILE A 1 169 ? 21.930 -8.123 -25.341 1.00 91.75 169 ILE A CA 1
ATOM 1298 C C . ILE A 1 169 ? 20.534 -7.810 -25.865 1.00 91.75 169 ILE A C 1
ATOM 1300 O O . ILE A 1 169 ? 20.341 -6.828 -26.594 1.00 91.75 169 ILE A O 1
ATOM 1304 N N . HIS A 1 170 ? 19.551 -8.592 -25.425 1.00 94.19 170 HIS A N 1
ATOM 1305 C CA . HIS A 1 170 ? 18.142 -8.424 -25.752 1.00 94.19 170 HIS A CA 1
ATOM 1306 C C . HIS A 1 170 ? 17.345 -7.910 -24.554 1.00 94.19 170 HIS A C 1
ATOM 1308 O O . HIS A 1 170 ? 17.116 -8.608 -23.571 1.00 94.19 170 HIS A O 1
ATOM 1314 N N . ALA A 1 171 ? 16.873 -6.672 -24.665 1.00 96.75 171 ALA A N 1
ATOM 1315 C CA . ALA A 1 171 ? 15.939 -6.088 -23.723 1.00 96.75 171 ALA A CA 1
ATOM 1316 C C . ALA A 1 171 ? 14.495 -6.191 -24.207 1.00 96.75 171 ALA A C 1
ATOM 1318 O O . ALA A 1 171 ? 14.198 -6.135 -25.408 1.00 96.75 171 ALA A O 1
ATOM 1319 N N . ILE A 1 172 ? 13.582 -6.239 -23.245 1.00 97.06 172 ILE A N 1
ATOM 1320 C CA . ILE A 1 172 ? 12.150 -6.243 -23.501 1.00 97.06 172 ILE A CA 1
ATOM 1321 C C . ILE A 1 172 ? 11.434 -5.130 -22.750 1.00 97.06 172 ILE A C 1
ATOM 1323 O O . ILE A 1 172 ? 11.789 -4.790 -21.629 1.00 97.06 172 ILE A O 1
ATOM 1327 N N . ALA A 1 173 ? 10.401 -4.556 -23.353 1.00 97.62 173 ALA A N 1
ATOM 1328 C CA . ALA A 1 173 ? 9.487 -3.646 -22.681 1.00 97.62 173 ALA A CA 1
ATOM 1329 C C . ALA A 1 173 ? 8.047 -4.067 -22.981 1.00 97.62 173 ALA A C 1
ATOM 1331 O O . ALA A 1 173 ? 7.735 -4.446 -24.107 1.00 97.62 173 ALA A O 1
ATOM 1332 N N . VAL A 1 174 ? 7.158 -4.012 -21.989 1.00 95.69 174 VAL A N 1
ATOM 1333 C CA . VAL A 1 174 ? 5.783 -4.517 -22.131 1.00 95.69 174 VAL A CA 1
ATOM 1334 C C . VAL A 1 174 ? 4.777 -3.468 -21.670 1.00 95.69 174 VAL A C 1
ATOM 1336 O O . VAL A 1 174 ? 4.894 -2.883 -20.590 1.00 95.69 174 VAL A O 1
ATOM 1339 N N . GLY A 1 175 ? 3.752 -3.222 -22.482 1.00 92.31 175 GLY A N 1
ATOM 1340 C CA . GLY A 1 175 ? 2.635 -2.360 -22.117 1.00 92.31 175 GLY A CA 1
ATOM 1341 C C . GLY A 1 175 ? 1.886 -1.791 -23.314 1.00 92.31 175 GLY A C 1
ATOM 1342 O O . GLY A 1 175 ? 2.343 -1.841 -24.448 1.00 92.31 175 GLY A O 1
ATOM 1343 N N . ARG A 1 176 ? 0.717 -1.196 -23.051 1.00 92.06 176 ARG A N 1
ATOM 1344 C CA . ARG A 1 176 ? -0.057 -0.491 -24.087 1.00 92.06 176 ARG A CA 1
ATOM 1345 C C . ARG A 1 176 ? 0.774 0.628 -24.718 1.00 92.06 176 ARG A C 1
ATOM 1347 O O . ARG A 1 176 ? 1.411 1.382 -23.983 1.00 92.06 176 ARG A O 1
ATOM 1354 N N . LEU A 1 177 ? 0.709 0.779 -26.039 1.00 95.62 177 LEU A N 1
ATOM 1355 C CA . LEU A 1 177 ? 1.401 1.841 -26.779 1.00 95.62 177 LEU A CA 1
ATOM 1356 C C . LEU A 1 177 ? 0.657 3.171 -26.590 1.00 95.62 177 LEU A C 1
ATOM 1358 O O . LEU A 1 177 ? -0.069 3.644 -27.457 1.00 95.62 177 LEU A O 1
ATOM 1362 N N . GLU A 1 178 ? 0.796 3.729 -25.394 1.00 94.12 178 GLU A N 1
ATOM 1363 C CA . GLU A 1 178 ? 0.119 4.932 -24.915 1.00 94.12 178 GLU A CA 1
ATOM 1364 C C . GLU A 1 178 ? 1.156 5.923 -24.375 1.00 94.12 178 GLU A C 1
ATOM 1366 O O . GLU A 1 178 ? 2.150 5.482 -23.784 1.00 94.12 178 GLU A O 1
ATOM 1371 N N . PRO A 1 179 ? 0.911 7.247 -24.430 1.00 94.81 179 PRO A N 1
ATOM 1372 C CA . PRO A 1 179 ? 1.905 8.247 -24.023 1.00 94.81 179 PRO A CA 1
ATOM 1373 C C . PRO A 1 179 ? 2.425 8.063 -22.589 1.00 94.81 179 PRO A C 1
ATOM 1375 O O . PRO A 1 179 ? 3.572 8.367 -22.274 1.00 94.81 179 PRO A O 1
ATOM 1378 N N . VAL A 1 180 ? 1.595 7.518 -21.692 1.00 92.00 180 VAL A N 1
ATOM 1379 C CA . VAL A 1 180 ? 1.973 7.266 -20.292 1.00 92.00 180 VAL A CA 1
ATOM 1380 C C . VAL A 1 180 ? 3.079 6.211 -20.135 1.00 92.00 180 VAL A C 1
ATOM 1382 O O . VAL A 1 180 ? 3.743 6.205 -19.099 1.00 92.00 180 VAL A O 1
ATOM 1385 N N . LYS A 1 181 ? 3.291 5.337 -21.129 1.00 94.81 181 LYS A N 1
ATOM 1386 C CA . LYS A 1 181 ? 4.330 4.294 -21.106 1.00 94.81 181 LYS A CA 1
ATOM 1387 C C . LYS A 1 181 ? 5.711 4.786 -21.541 1.00 94.81 181 LYS A C 1
ATOM 1389 O O . LYS A 1 181 ? 6.686 4.083 -21.295 1.00 94.81 181 LYS A O 1
ATOM 1394 N N . GLY A 1 182 ? 5.811 5.988 -22.111 1.00 96.56 182 GLY A N 1
ATOM 1395 C CA . GLY A 1 182 ? 7.096 6.635 -22.399 1.00 96.56 182 GLY A CA 1
ATOM 1396 C C . GLY A 1 182 ? 7.989 5.872 -23.385 1.00 96.56 182 GLY A C 1
ATOM 1397 O O . GLY A 1 182 ? 9.212 5.981 -23.305 1.00 96.56 182 GLY A O 1
ATOM 1398 N N . PHE A 1 183 ? 7.407 5.065 -24.282 1.00 98.25 183 PHE A N 1
ATOM 1399 C CA . PHE A 1 183 ? 8.180 4.288 -25.258 1.00 98.25 183 PHE A CA 1
ATOM 1400 C C . PHE A 1 183 ? 8.928 5.173 -26.262 1.00 98.25 183 PHE A C 1
ATOM 1402 O O . PHE A 1 183 ? 10.001 4.799 -26.712 1.00 98.25 183 PHE A O 1
ATOM 1409 N N . ASP A 1 184 ? 8.430 6.374 -26.548 1.00 97.94 184 ASP A N 1
ATOM 1410 C CA . ASP A 1 184 ? 9.133 7.397 -27.329 1.00 97.94 184 ASP A CA 1
ATOM 1411 C C . ASP A 1 184 ? 10.497 7.758 -26.714 1.00 97.94 184 ASP A C 1
ATOM 1413 O O . ASP A 1 184 ? 11.517 7.814 -27.407 1.00 97.94 184 ASP A O 1
ATOM 1417 N N . ARG A 1 185 ? 10.534 7.939 -25.389 1.00 97.31 185 ARG A N 1
ATOM 1418 C CA . ARG A 1 185 ? 11.758 8.234 -24.631 1.00 97.31 185 ARG A CA 1
ATOM 1419 C C . ARG A 1 185 ? 12.685 7.031 -24.577 1.00 97.31 185 ARG A C 1
ATOM 1421 O O . ARG A 1 185 ? 13.890 7.208 -24.708 1.00 97.31 185 ARG A O 1
ATOM 1428 N N . LEU A 1 186 ? 12.129 5.829 -24.415 1.00 98.38 186 LEU A N 1
ATOM 1429 C CA . LEU A 1 186 ? 12.902 4.589 -24.454 1.00 98.38 186 LEU A CA 1
ATOM 1430 C C . LEU A 1 186 ? 13.591 4.401 -25.804 1.00 98.38 186 LEU A C 1
ATOM 1432 O O . LEU A 1 186 ? 14.794 4.178 -25.828 1.00 98.38 186 LEU A O 1
ATOM 1436 N N . ILE A 1 187 ? 12.861 4.549 -26.910 1.00 98.44 187 ILE A N 1
ATOM 1437 C CA . ILE A 1 187 ? 13.408 4.411 -28.268 1.00 98.44 187 ILE A CA 1
ATOM 1438 C C . ILE A 1 187 ? 14.491 5.464 -28.521 1.00 98.44 187 ILE A C 1
ATOM 1440 O O . ILE A 1 187 ? 15.566 5.134 -29.015 1.00 98.44 187 ILE A O 1
ATOM 1444 N N . THR A 1 188 ? 14.245 6.714 -28.117 1.00 97.62 188 THR A N 1
ATOM 1445 C CA . THR A 1 188 ? 15.234 7.798 -28.238 1.00 97.62 188 THR A CA 1
ATOM 1446 C C . THR A 1 188 ? 16.478 7.527 -27.386 1.00 97.62 188 THR A C 1
ATOM 1448 O O . THR A 1 188 ? 17.592 7.754 -27.832 1.00 97.62 188 THR A O 1
ATOM 1451 N N . ALA A 1 189 ? 16.334 7.005 -26.167 1.00 97.38 189 ALA A N 1
ATOM 1452 C CA . ALA A 1 189 ? 17.483 6.604 -25.356 1.00 97.38 189 ALA A CA 1
ATOM 1453 C C . ALA A 1 189 ? 18.249 5.432 -25.997 1.00 97.38 189 ALA A C 1
ATOM 1455 O O . ALA A 1 189 ? 19.479 5.404 -25.956 1.00 97.38 189 ALA A O 1
ATOM 1456 N N . TRP A 1 190 ? 17.528 4.494 -26.622 1.00 97.44 190 TRP A N 1
ATOM 1457 C CA . TRP A 1 190 ? 18.092 3.310 -27.269 1.00 97.44 190 TRP A CA 1
ATOM 1458 C C . TRP A 1 190 ? 18.967 3.642 -28.481 1.00 97.44 190 TRP A C 1
ATOM 1460 O O . TRP A 1 190 ? 19.949 2.939 -28.725 1.00 97.44 190 TRP A O 1
ATOM 1470 N N . SER A 1 191 ? 18.671 4.726 -29.214 1.00 96.94 191 SER A N 1
ATOM 1471 C CA . SER A 1 191 ? 19.465 5.129 -30.386 1.00 96.94 191 SER A CA 1
ATOM 1472 C C . SER A 1 191 ? 20.922 5.440 -30.050 1.00 96.94 191 SER A C 1
ATOM 1474 O O . SER A 1 191 ? 21.789 5.305 -30.907 1.00 96.94 191 SER A O 1
ATOM 1476 N N . HIS A 1 192 ? 21.206 5.804 -28.798 1.00 96.00 192 HIS A N 1
ATOM 1477 C CA . HIS A 1 192 ? 22.549 6.130 -28.319 1.00 96.00 192 HIS A CA 1
ATOM 1478 C C . HIS A 1 192 ? 23.331 4.927 -27.770 1.00 96.00 192 HIS A C 1
ATOM 1480 O O . HIS A 1 192 ? 24.473 5.088 -27.346 1.00 96.00 192 HIS A O 1
ATOM 1486 N N . LEU A 1 193 ? 22.727 3.736 -27.725 1.00 95.19 193 LEU A N 1
ATOM 1487 C CA . LEU A 1 193 ? 23.375 2.533 -27.199 1.00 95.19 193 LEU A CA 1
ATOM 1488 C C . LEU A 1 193 ? 24.198 1.810 -28.281 1.00 95.19 193 LEU A C 1
ATOM 1490 O O . LEU A 1 193 ? 23.939 2.017 -29.470 1.00 95.19 193 LEU A O 1
ATOM 1494 N N . PRO A 1 194 ? 25.130 0.914 -27.901 1.00 92.75 194 PRO A N 1
ATOM 1495 C CA . PRO A 1 194 ? 25.899 0.106 -28.848 1.00 92.75 194 PRO A CA 1
ATOM 1496 C C . PRO A 1 194 ? 25.033 -0.726 -29.810 1.00 92.75 194 PRO A C 1
ATOM 1498 O O . PRO A 1 194 ? 23.908 -1.128 -29.489 1.00 92.75 194 PRO A O 1
ATOM 1501 N N . ALA A 1 195 ? 25.560 -0.985 -31.009 1.00 89.69 195 ALA A N 1
ATOM 1502 C CA . ALA A 1 195 ? 24.818 -1.594 -32.114 1.00 89.69 195 ALA A CA 1
ATOM 1503 C C . ALA A 1 195 ? 24.397 -3.053 -31.868 1.00 89.69 195 ALA A C 1
ATOM 1505 O O . ALA A 1 195 ? 23.515 -3.543 -32.563 1.00 89.69 195 ALA A O 1
ATOM 1506 N N . ASP A 1 196 ? 24.977 -3.742 -30.884 1.00 89.88 196 ASP A N 1
ATOM 1507 C CA . ASP A 1 196 ? 24.638 -5.110 -30.466 1.00 89.88 196 ASP A CA 1
ATOM 1508 C C . ASP A 1 196 ? 23.440 -5.164 -29.491 1.00 89.88 196 ASP A C 1
ATOM 1510 O O . ASP A 1 196 ? 22.946 -6.241 -29.171 1.00 89.8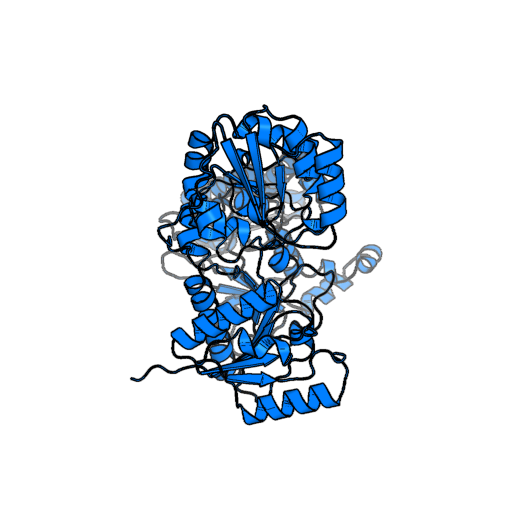8 196 ASP A O 1
ATOM 1514 N N . ARG A 1 197 ? 22.923 -4.012 -29.039 1.00 93.81 197 ARG A N 1
ATOM 1515 C CA . ARG A 1 197 ? 21.764 -3.933 -28.135 1.00 93.81 197 ARG A CA 1
ATOM 1516 C C . ARG A 1 197 ? 20.450 -3.958 -28.912 1.00 93.81 197 ARG A C 1
ATOM 1518 O O . ARG A 1 197 ? 20.209 -3.095 -29.764 1.00 93.81 197 ARG A O 1
ATOM 1525 N N . ARG A 1 198 ? 19.577 -4.912 -28.586 1.00 95.25 198 ARG A N 1
ATOM 1526 C CA . ARG A 1 198 ? 18.251 -5.100 -29.196 1.00 95.25 198 ARG A CA 1
ATOM 1527 C C . ARG A 1 198 ? 17.135 -4.820 -28.196 1.00 95.25 198 ARG A C 1
ATOM 1529 O O . ARG A 1 198 ? 17.244 -5.201 -27.038 1.00 95.25 198 ARG A O 1
ATOM 1536 N N . LEU A 1 199 ? 16.049 -4.204 -28.656 1.00 97.12 199 LEU A N 1
ATOM 1537 C CA . LEU A 1 199 ? 14.845 -3.935 -27.874 1.00 97.12 199 LEU A CA 1
ATOM 1538 C C . LEU A 1 199 ? 13.619 -4.510 -28.579 1.00 97.12 199 LEU A C 1
ATOM 1540 O O . LEU A 1 199 ? 13.361 -4.226 -29.747 1.00 97.12 199 LEU A O 1
ATOM 1544 N N . THR A 1 200 ? 12.821 -5.289 -27.857 1.00 97.12 200 THR A N 1
ATOM 1545 C CA . THR A 1 200 ? 11.478 -5.678 -28.300 1.00 97.12 200 THR A CA 1
ATOM 1546 C C . THR A 1 200 ? 10.429 -5.036 -27.401 1.00 97.12 200 THR A C 1
ATOM 1548 O O . THR A 1 200 ? 10.487 -5.173 -26.183 1.00 97.12 200 THR A O 1
ATOM 1551 N N . ILE A 1 201 ? 9.463 -4.340 -27.996 1.00 98.12 201 ILE A N 1
ATOM 1552 C CA . ILE A 1 201 ? 8.339 -3.727 -27.285 1.00 98.12 201 ILE A CA 1
ATOM 1553 C C . ILE A 1 201 ? 7.076 -4.539 -27.576 1.00 98.12 201 ILE A C 1
ATOM 1555 O O . ILE A 1 201 ? 6.677 -4.678 -28.735 1.00 98.12 201 ILE A O 1
ATOM 1559 N N . LEU A 1 202 ? 6.456 -5.076 -26.526 1.00 96.38 202 LEU A N 1
ATOM 1560 C CA . LEU A 1 202 ? 5.216 -5.846 -26.591 1.00 96.38 202 LEU A CA 1
ATOM 1561 C C . LEU A 1 202 ? 4.018 -4.970 -26.223 1.00 96.38 202 LEU A C 1
ATOM 1563 O O . LEU A 1 202 ? 3.972 -4.388 -25.136 1.00 96.38 202 LEU A O 1
ATOM 1567 N N . GLY A 1 203 ? 3.013 -4.948 -27.091 1.00 93.56 203 GLY A N 1
ATOM 1568 C CA . GLY A 1 203 ? 1.730 -4.297 -26.865 1.00 93.56 203 GLY A CA 1
ATOM 1569 C C . GLY A 1 203 ? 1.171 -3.603 -28.103 1.00 93.56 203 GLY A C 1
ATOM 1570 O O . GLY A 1 203 ? 1.816 -3.508 -29.140 1.00 93.56 203 GLY A O 1
ATOM 1571 N N . GLU A 1 204 ? -0.049 -3.091 -27.957 1.00 92.94 204 GLU A N 1
ATOM 1572 C CA . GLU A 1 204 ? -0.765 -2.293 -28.959 1.00 92.94 204 GLU A CA 1
ATOM 1573 C C . GLU A 1 204 ? -1.277 -0.997 -28.323 1.00 92.94 204 GLU A C 1
ATOM 1575 O O . GLU A 1 204 ? -1.399 -0.896 -27.095 1.00 92.94 204 GLU A O 1
ATOM 1580 N N . GLY A 1 205 ? -1.585 0.006 -29.142 1.00 94.44 205 GLY A N 1
ATOM 1581 C CA . GLY A 1 205 ? -2.151 1.270 -28.673 1.00 94.44 205 GLY A CA 1
ATOM 1582 C C . GLY A 1 205 ? -2.057 2.395 -29.698 1.00 94.44 205 GLY A C 1
ATOM 1583 O O . GLY A 1 205 ? -1.496 2.226 -30.781 1.00 94.44 205 GLY A O 1
ATOM 1584 N N . SER A 1 206 ? -2.613 3.554 -29.345 1.00 95.00 206 SER A N 1
ATOM 1585 C CA . SER A 1 206 ? -2.744 4.698 -30.253 1.00 95.00 206 SER A CA 1
ATOM 1586 C C . SER A 1 206 ? -1.411 5.284 -30.724 1.00 95.00 206 SER A C 1
ATOM 1588 O O . SER A 1 206 ? -1.365 5.896 -31.785 1.00 95.00 206 SER A O 1
ATOM 1590 N N . GLU A 1 207 ? -0.326 5.107 -29.964 1.00 97.38 207 GLU A N 1
ATOM 1591 C CA . GLU A 1 207 ? 0.992 5.648 -30.318 1.00 97.38 207 GLU A CA 1
ATOM 1592 C C . GLU A 1 207 ? 1.736 4.798 -31.358 1.00 97.38 207 GLU A C 1
ATOM 1594 O O . GLU A 1 207 ? 2.805 5.213 -31.797 1.00 97.38 207 GLU A O 1
ATOM 1599 N N . ARG A 1 208 ? 1.214 3.635 -31.781 1.00 97.88 208 ARG A N 1
ATOM 1600 C CA . ARG A 1 208 ? 1.931 2.738 -32.705 1.00 97.88 208 ARG A CA 1
ATOM 1601 C C . ARG A 1 208 ? 2.466 3.440 -33.963 1.00 97.88 208 ARG A C 1
ATOM 1603 O O . ARG A 1 208 ? 3.680 3.376 -34.153 1.00 97.88 208 ARG A O 1
ATOM 1610 N N . PRO A 1 209 ? 1.656 4.181 -34.752 1.00 98.19 209 PRO A N 1
ATOM 1611 C CA . PRO A 1 209 ? 2.156 4.821 -35.973 1.00 98.19 209 PRO A CA 1
ATOM 1612 C C . PRO A 1 209 ? 3.271 5.834 -35.684 1.00 98.19 209 PRO A C 1
ATOM 1614 O O . PRO A 1 209 ? 4.241 5.956 -36.428 1.00 98.19 209 PRO A O 1
ATOM 1617 N N . ARG A 1 210 ? 3.164 6.548 -34.556 1.00 98.31 210 ARG A N 1
ATOM 1618 C CA . ARG A 1 210 ? 4.164 7.528 -34.123 1.00 98.31 210 ARG A CA 1
ATOM 1619 C C . ARG A 1 210 ? 5.476 6.860 -33.709 1.00 98.31 210 ARG A C 1
ATOM 1621 O O . ARG A 1 210 ? 6.544 7.392 -34.005 1.00 98.31 210 ARG A O 1
ATOM 1628 N N . LEU A 1 211 ? 5.408 5.721 -33.019 1.00 98.56 211 LEU A N 1
ATOM 1629 C CA . LEU A 1 211 ? 6.586 4.958 -32.601 1.00 98.56 211 LEU A CA 1
ATOM 1630 C C . LEU A 1 211 ? 7.280 4.297 -33.801 1.00 98.56 211 LEU A C 1
ATOM 1632 O O . LEU A 1 211 ? 8.504 4.327 -33.865 1.00 98.56 211 LEU A O 1
ATOM 1636 N N . GLU A 1 212 ? 6.530 3.777 -34.775 1.00 98.44 212 GLU A N 1
ATOM 1637 C CA . GLU A 1 212 ? 7.081 3.235 -36.030 1.00 98.44 212 GLU A CA 1
ATOM 1638 C C . GLU A 1 212 ? 7.814 4.319 -36.833 1.00 98.44 212 GLU A C 1
ATOM 1640 O O . GLU A 1 212 ? 8.968 4.128 -37.223 1.00 98.44 212 GLU A O 1
ATOM 1645 N N . ALA A 1 213 ? 7.204 5.500 -36.988 1.00 98.44 213 ALA A N 1
ATOM 1646 C CA . ALA A 1 213 ? 7.852 6.647 -37.624 1.00 98.44 213 ALA A CA 1
ATOM 1647 C C . ALA A 1 213 ? 9.121 7.095 -36.874 1.00 98.44 213 ALA A C 1
ATOM 1649 O O . ALA A 1 213 ? 10.116 7.462 -37.497 1.00 98.44 213 ALA A O 1
ATOM 1650 N N . LEU A 1 214 ? 9.115 7.043 -35.536 1.00 98.44 214 LEU A N 1
ATOM 1651 C CA . LEU A 1 214 ? 10.291 7.354 -34.721 1.00 98.44 214 LEU A CA 1
ATOM 1652 C C . LEU A 1 214 ? 11.426 6.343 -34.936 1.00 98.44 214 LEU A C 1
ATOM 1654 O O . LEU A 1 214 ? 12.570 6.762 -35.088 1.00 98.44 214 LEU A O 1
ATOM 1658 N N . ILE A 1 215 ? 11.116 5.044 -34.965 1.00 98.44 215 ILE A N 1
ATOM 1659 C CA . ILE A 1 215 ? 12.089 3.969 -35.218 1.00 98.44 215 ILE A CA 1
ATOM 1660 C C . ILE A 1 215 ? 12.710 4.131 -36.606 1.00 98.44 215 ILE A C 1
ATOM 1662 O O . ILE A 1 215 ? 13.929 4.048 -36.729 1.00 98.44 215 ILE A O 1
ATOM 1666 N N . SER A 1 216 ? 11.893 4.410 -37.627 1.00 98.06 216 SER A N 1
ATOM 1667 C CA . SER A 1 216 ? 12.375 4.653 -38.991 1.00 98.06 216 SER A CA 1
ATOM 1668 C C . SER A 1 216 ? 13.267 5.893 -39.067 1.00 98.06 216 SER A C 1
ATOM 1670 O O . SER A 1 216 ? 14.368 5.812 -39.599 1.00 98.06 216 SER A O 1
ATOM 1672 N N . ARG A 1 217 ? 12.843 7.016 -38.473 1.00 98.25 217 ARG A N 1
ATOM 1673 C CA . ARG A 1 217 ? 13.609 8.273 -38.471 1.00 98.25 217 ARG A CA 1
ATOM 1674 C C . ARG A 1 217 ? 14.958 8.163 -37.758 1.00 98.25 217 ARG A C 1
ATOM 1676 O O . ARG A 1 217 ? 15.873 8.905 -38.086 1.00 98.25 217 ARG A O 1
ATOM 1683 N N . LEU A 1 218 ? 15.057 7.298 -36.750 1.00 97.81 218 LEU A N 1
ATOM 1684 C CA . LEU A 1 218 ? 16.296 7.036 -36.013 1.00 97.81 218 LEU A CA 1
ATOM 1685 C C . LEU A 1 218 ? 17.094 5.854 -36.587 1.00 97.81 218 LEU A C 1
ATOM 1687 O O . LEU A 1 218 ? 18.081 5.458 -35.974 1.00 97.81 218 LEU A O 1
ATOM 1691 N N . GLU A 1 219 ? 16.654 5.277 -37.711 1.00 97.44 219 GLU A N 1
ATOM 1692 C CA . GLU A 1 219 ? 17.302 4.144 -38.388 1.00 97.44 219 GLU A CA 1
ATOM 1693 C C . GLU A 1 219 ? 17.507 2.925 -37.464 1.00 97.44 219 GLU A C 1
ATOM 1695 O O . GLU A 1 219 ? 18.522 2.234 -37.491 1.00 97.44 219 GLU A O 1
ATOM 1700 N N . LEU A 1 220 ? 16.514 2.640 -36.612 1.00 96.50 220 LEU A N 1
ATOM 1701 C CA . LEU A 1 220 ? 16.576 1.576 -35.602 1.00 96.50 220 LEU A CA 1
ATOM 1702 C C . LEU A 1 220 ? 15.860 0.279 -36.001 1.00 96.50 220 LEU A C 1
ATOM 1704 O O . LEU A 1 220 ? 15.650 -0.569 -35.134 1.00 96.50 220 LEU A O 1
ATOM 1708 N N . GLY A 1 221 ? 15.487 0.097 -37.271 1.00 91.88 221 GLY A N 1
ATOM 1709 C CA . GLY A 1 221 ? 14.693 -1.054 -37.734 1.00 91.88 221 GLY A CA 1
ATOM 1710 C C . GLY A 1 221 ? 15.287 -2.420 -37.364 1.00 91.88 221 GLY A C 1
ATOM 1711 O O . GLY A 1 221 ? 14.564 -3.307 -36.918 1.00 91.88 221 GLY A O 1
ATOM 1712 N N . ASP A 1 222 ? 16.615 -2.550 -37.420 1.00 90.69 222 ASP A N 1
ATOM 1713 C CA . ASP A 1 222 ? 17.325 -3.793 -37.078 1.00 90.69 222 ASP A CA 1
ATOM 1714 C C . ASP A 1 222 ? 17.539 -3.985 -35.568 1.00 90.69 222 ASP A C 1
ATOM 1716 O O . ASP A 1 222 ? 18.048 -5.020 -35.119 1.00 90.69 222 ASP A O 1
ATOM 1720 N N . ARG A 1 223 ? 17.203 -2.967 -34.764 1.00 93.62 223 ARG A N 1
ATOM 1721 C CA . ARG A 1 223 ? 17.533 -2.880 -33.334 1.00 93.62 223 ARG A CA 1
ATOM 1722 C C . ARG A 1 223 ? 16.320 -2.786 -32.424 1.00 93.62 223 ARG A C 1
ATOM 1724 O O . ARG A 1 223 ? 16.398 -3.244 -31.286 1.00 93.62 223 ARG A O 1
ATOM 1731 N N . VAL A 1 224 ? 15.223 -2.205 -32.896 1.00 96.81 224 VAL A N 1
ATOM 1732 C CA . VAL A 1 224 ? 14.001 -1.978 -32.126 1.00 96.81 224 VAL A CA 1
ATOM 1733 C C . VAL A 1 224 ? 12.810 -2.532 -32.894 1.00 96.81 224 VAL A C 1
ATOM 1735 O O . VAL A 1 224 ? 12.508 -2.081 -33.994 1.00 96.81 224 VAL A O 1
ATOM 1738 N N . ARG A 1 225 ? 12.087 -3.472 -32.280 1.00 95.94 225 ARG A N 1
ATOM 1739 C CA . ARG A 1 225 ? 10.898 -4.097 -32.869 1.00 95.94 225 ARG A CA 1
ATOM 1740 C C . ARG A 1 225 ? 9.662 -3.861 -32.012 1.00 95.94 225 ARG A C 1
ATOM 1742 O O . ARG A 1 225 ? 9.680 -4.145 -30.816 1.00 95.94 225 ARG A O 1
ATOM 1749 N N . LEU A 1 226 ? 8.565 -3.435 -32.639 1.00 97.44 226 LEU A N 1
ATOM 1750 C CA . LEU A 1 226 ? 7.227 -3.482 -32.045 1.00 97.44 226 LEU A CA 1
ATOM 1751 C C . LEU A 1 226 ? 6.589 -4.831 -32.401 1.00 97.44 226 LEU A C 1
ATOM 1753 O O . LEU A 1 226 ? 6.257 -5.071 -33.558 1.00 97.44 226 LEU A O 1
ATOM 1757 N N . ALA A 1 227 ? 6.453 -5.734 -31.430 1.00 94.44 227 ALA A N 1
ATOM 1758 C CA . ALA A 1 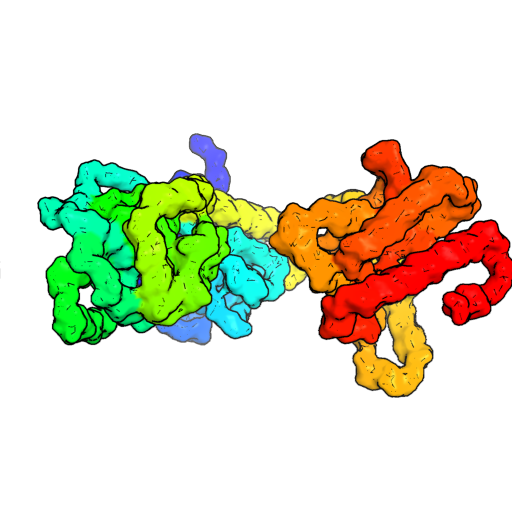227 ? 5.980 -7.104 -31.670 1.00 94.44 227 ALA A CA 1
ATOM 1759 C C . ALA A 1 227 ? 4.461 -7.277 -31.483 1.00 94.44 227 ALA A C 1
ATOM 1761 O O . ALA A 1 227 ? 3.960 -8.401 -31.506 1.00 94.44 227 ALA A O 1
ATOM 1762 N N . GLY A 1 228 ? 3.732 -6.177 -31.288 1.00 93.00 228 GLY A N 1
ATOM 1763 C CA . GLY A 1 228 ? 2.287 -6.182 -31.089 1.00 93.00 228 GLY A CA 1
ATOM 1764 C C . GLY A 1 228 ? 1.844 -6.844 -29.783 1.00 93.00 228 GLY A C 1
ATOM 1765 O O . GLY A 1 228 ? 2.645 -7.071 -28.871 1.00 93.00 228 GLY A O 1
ATOM 1766 N N . LEU A 1 229 ? 0.544 -7.122 -29.665 1.00 89.31 229 LEU A N 1
ATOM 1767 C CA . LEU A 1 229 ? -0.040 -7.760 -28.482 1.00 89.31 229 LEU A CA 1
ATOM 1768 C C . LEU A 1 229 ? 0.398 -9.229 -28.377 1.00 89.31 229 LEU A C 1
ATOM 1770 O O . LEU A 1 229 ? 0.179 -10.009 -29.297 1.00 89.31 229 LEU A O 1
ATOM 1774 N N . GLN A 1 230 ? 0.953 -9.610 -27.225 1.00 87.94 230 GLN A N 1
ATOM 1775 C CA . GLN A 1 230 ? 1.377 -10.980 -26.928 1.00 87.94 230 GLN A CA 1
ATOM 1776 C C . GLN A 1 230 ? 0.586 -11.549 -25.748 1.00 87.94 230 GLN A C 1
ATOM 1778 O O . GLN A 1 230 ? 0.339 -10.846 -24.767 1.00 87.94 230 GLN A O 1
ATOM 1783 N N . HIS A 1 231 ? 0.205 -12.826 -25.835 1.00 77.88 231 HIS A N 1
ATOM 1784 C CA . HIS A 1 231 ? -0.560 -13.511 -24.787 1.00 77.88 231 HIS A CA 1
ATOM 1785 C C . HIS A 1 231 ? 0.327 -14.216 -23.756 1.00 77.88 231 HIS A C 1
ATOM 1787 O O . HIS A 1 231 ? -0.026 -14.219 -22.579 1.00 77.88 231 HIS A O 1
ATOM 1793 N N . ASN A 1 232 ? 1.489 -14.744 -24.161 1.00 81.88 232 ASN A N 1
ATOM 1794 C CA . ASN A 1 232 ? 2.422 -15.411 -23.252 1.00 81.88 232 ASN A CA 1
ATOM 1795 C C . ASN A 1 232 ? 3.640 -14.538 -22.916 1.00 81.88 232 ASN A C 1
ATOM 1797 O O . ASN A 1 232 ? 4.770 -14.837 -23.284 1.00 81.88 232 ASN A O 1
ATOM 1801 N N . VAL A 1 233 ? 3.402 -13.415 -22.234 1.00 87.75 233 VAL A N 1
ATOM 1802 C CA . VAL A 1 233 ? 4.460 -12.460 -21.849 1.00 87.75 233 VAL A CA 1
ATOM 1803 C C . VAL A 1 233 ? 5.553 -13.118 -20.989 1.00 87.75 233 VAL A C 1
ATOM 1805 O O . VAL A 1 233 ? 6.703 -12.695 -21.052 1.00 87.75 233 VAL A O 1
ATOM 1808 N N . ALA A 1 234 ? 5.222 -14.166 -20.229 1.00 86.62 234 ALA A N 1
ATOM 1809 C CA . ALA A 1 234 ? 6.176 -14.897 -19.399 1.00 86.62 234 ALA A CA 1
ATOM 1810 C C . ALA A 1 234 ? 7.333 -15.500 -20.214 1.00 86.62 234 ALA A C 1
ATOM 1812 O O . ALA A 1 234 ? 8.489 -15.282 -19.860 1.00 86.62 234 ALA A O 1
ATOM 1813 N N . ASP A 1 235 ? 7.042 -16.170 -21.333 1.00 86.44 235 ASP A N 1
ATOM 1814 C CA . ASP A 1 235 ? 8.064 -16.787 -22.197 1.00 86.44 235 ASP A CA 1
ATOM 1815 C C . ASP A 1 235 ? 9.012 -15.743 -22.800 1.00 86.44 235 ASP A C 1
ATOM 1817 O O . ASP A 1 235 ? 10.209 -15.981 -22.971 1.00 86.44 235 ASP A O 1
ATOM 1821 N N . TRP A 1 236 ? 8.480 -14.557 -23.097 1.00 90.75 236 TRP A N 1
ATOM 1822 C CA . TRP A 1 236 ? 9.267 -13.430 -23.581 1.00 90.75 236 TRP A CA 1
ATOM 1823 C C . TRP A 1 236 ? 10.164 -12.827 -22.498 1.00 90.75 236 TRP A C 1
ATOM 1825 O O . TRP A 1 236 ? 11.293 -12.445 -22.787 1.00 90.75 236 TRP A O 1
ATOM 1835 N N . LEU A 1 237 ? 9.672 -12.727 -21.261 1.00 92.06 237 LEU A N 1
ATOM 1836 C CA . LEU A 1 237 ? 10.458 -12.247 -20.124 1.00 92.06 237 LEU A CA 1
ATOM 1837 C C . LEU A 1 237 ? 11.572 -13.233 -19.757 1.00 92.06 237 LEU A C 1
ATOM 1839 O O . LEU A 1 237 ? 12.674 -12.800 -19.447 1.00 92.06 237 LEU A O 1
ATOM 1843 N N . GLN A 1 238 ? 11.306 -14.540 -19.831 1.00 87.62 238 GLN A N 1
ATOM 1844 C CA . GLN A 1 238 ? 12.310 -15.584 -19.601 1.00 87.62 238 GLN A CA 1
ATOM 1845 C C . GLN A 1 238 ? 13.396 -15.604 -20.684 1.00 87.62 238 GLN A C 1
ATOM 1847 O O . GLN A 1 238 ? 14.554 -15.870 -20.379 1.00 87.62 238 GLN A O 1
ATOM 1852 N N . GLY A 1 239 ? 13.030 -15.325 -21.940 1.00 87.44 239 GLY A N 1
ATOM 1853 C CA . GLY A 1 239 ? 13.973 -15.257 -23.059 1.00 87.44 239 GLY A CA 1
ATOM 1854 C C . GLY A 1 239 ? 14.765 -13.947 -23.156 1.00 87.44 239 GLY A C 1
ATOM 1855 O O . GLY A 1 239 ? 15.678 -13.865 -23.975 1.00 87.44 239 GLY A O 1
ATOM 1856 N N . ALA A 1 240 ? 14.423 -12.927 -22.364 1.00 92.31 240 ALA A N 1
ATOM 1857 C CA . ALA A 1 240 ? 15.070 -11.619 -22.396 1.00 92.31 240 ALA A CA 1
ATOM 1858 C C . ALA A 1 240 ? 16.173 -11.497 -21.339 1.00 92.31 240 ALA A C 1
ATOM 1860 O O . ALA A 1 240 ? 16.048 -11.973 -20.210 1.00 92.31 240 ALA A O 1
ATOM 1861 N N . ASP A 1 241 ? 17.225 -10.749 -21.667 1.00 94.81 241 ASP A N 1
ATOM 1862 C CA . ASP A 1 241 ? 18.312 -10.483 -20.729 1.00 94.81 241 ASP A CA 1
ATOM 1863 C C . ASP A 1 241 ? 17.900 -9.504 -19.624 1.00 94.81 241 ASP A C 1
ATOM 1865 O O . ASP A 1 241 ? 18.396 -9.609 -18.500 1.00 94.81 241 ASP A O 1
ATOM 1869 N N . VAL A 1 242 ? 17.014 -8.553 -19.954 1.00 96.88 242 VAL A N 1
ATOM 1870 C CA . VAL A 1 242 ? 16.541 -7.478 -19.069 1.00 96.88 242 VAL A CA 1
ATOM 1871 C C . VAL A 1 242 ? 15.187 -6.920 -19.522 1.00 96.88 242 VAL A C 1
ATOM 1873 O O . VAL A 1 242 ? 14.929 -6.741 -20.714 1.00 96.88 242 VAL A O 1
ATOM 1876 N N . CYS A 1 243 ? 14.324 -6.574 -18.571 1.00 98.12 243 CYS A N 1
ATOM 1877 C CA . CYS A 1 243 ? 13.075 -5.860 -18.805 1.00 98.12 243 CYS A CA 1
ATOM 1878 C C . CYS A 1 243 ? 13.247 -4.358 -18.522 1.00 98.12 243 CYS A C 1
ATOM 1880 O O . CYS A 1 243 ? 13.840 -3.964 -17.522 1.00 98.12 243 CYS A O 1
ATOM 1882 N N . VAL A 1 244 ? 12.694 -3.493 -19.374 1.00 98.25 244 VAL A N 1
ATOM 1883 C CA . VAL A 1 244 ? 12.787 -2.033 -19.244 1.00 98.25 244 VAL A CA 1
ATOM 1884 C C . VAL A 1 244 ? 11.404 -1.410 -19.069 1.00 98.25 244 VAL A C 1
ATOM 1886 O O . VAL A 1 244 ? 10.513 -1.576 -19.902 1.00 98.25 244 VAL A O 1
ATOM 1889 N N . ILE A 1 245 ? 11.226 -0.637 -17.994 1.00 97.69 245 ILE A N 1
ATOM 1890 C CA . ILE A 1 245 ? 9.977 0.066 -17.674 1.00 97.69 245 ILE A CA 1
ATOM 1891 C C . ILE A 1 245 ? 10.174 1.581 -17.798 1.00 97.69 245 ILE A C 1
ATOM 1893 O O . ILE A 1 245 ? 10.629 2.260 -16.878 1.00 97.69 245 ILE A O 1
ATOM 1897 N N . SER A 1 246 ? 9.744 2.147 -18.925 1.00 97.38 246 SER A N 1
ATOM 1898 C CA . SER A 1 246 ? 9.860 3.580 -19.257 1.00 97.38 246 SER A CA 1
ATOM 1899 C C . SER A 1 246 ? 8.652 4.442 -18.852 1.00 97.38 246 SER A C 1
ATOM 1901 O O . SER A 1 246 ? 8.503 5.574 -19.312 1.00 97.38 246 SER A O 1
ATOM 1903 N N . SER A 1 247 ? 7.753 3.912 -18.018 1.00 94.94 247 SER A N 1
ATOM 1904 C CA . SER A 1 247 ? 6.479 4.566 -17.698 1.00 94.94 247 SER A CA 1
ATOM 1905 C C . SER A 1 247 ? 6.652 5.916 -16.991 1.00 94.94 247 SER A C 1
ATOM 1907 O O . SER A 1 247 ? 7.319 6.033 -15.972 1.00 94.94 247 SER A O 1
ATOM 1909 N N . LEU A 1 248 ? 5.930 6.941 -17.445 1.00 91.06 248 LEU A N 1
ATOM 1910 C CA . LEU A 1 248 ? 5.969 8.272 -16.828 1.00 91.06 248 LEU A CA 1
ATOM 1911 C C . LEU A 1 248 ? 5.280 8.293 -15.460 1.00 91.06 248 LEU A C 1
ATOM 1913 O O . LEU A 1 248 ? 5.679 9.017 -14.550 1.00 91.06 248 LEU A O 1
ATOM 1917 N N . ARG A 1 249 ? 4.180 7.542 -15.336 1.00 83.19 249 ARG A N 1
ATOM 1918 C CA . ARG A 1 249 ? 3.378 7.429 -14.114 1.00 83.19 249 ARG A CA 1
ATOM 1919 C C . ARG A 1 249 ? 2.712 6.064 -14.064 1.00 83.19 249 ARG A C 1
ATOM 1921 O O . ARG A 1 249 ? 1.935 5.728 -14.953 1.00 83.19 249 ARG A O 1
ATOM 1928 N N . GLU A 1 250 ? 2.938 5.326 -12.985 1.00 78.50 250 GLU A N 1
ATOM 1929 C CA . GLU A 1 250 ? 2.282 4.043 -12.740 1.00 78.50 250 GLU A CA 1
ATOM 1930 C C . GLU A 1 250 ? 2.088 3.830 -11.232 1.00 78.50 250 GLU A C 1
ATOM 1932 O O . GLU A 1 250 ? 2.945 4.201 -10.429 1.00 78.50 250 GLU A O 1
ATOM 1937 N N . GLY A 1 251 ? 0.922 3.302 -10.844 1.00 68.06 251 GLY A N 1
ATOM 1938 C CA . GLY A 1 251 ? 0.590 3.047 -9.438 1.00 68.06 251 GLY A CA 1
ATOM 1939 C C . GLY A 1 251 ? 1.164 1.723 -8.939 1.00 68.06 251 GLY A C 1
ATOM 1940 O O . GLY A 1 251 ? 1.816 1.697 -7.901 1.00 68.06 251 GLY A O 1
ATOM 1941 N N . PHE A 1 252 ? 0.924 0.654 -9.696 1.00 76.31 252 PHE A N 1
ATOM 1942 C CA . PHE A 1 252 ? 1.460 -0.688 -9.493 1.00 76.31 252 PHE A CA 1
ATOM 1943 C C . PHE A 1 252 ? 1.635 -1.321 -10.879 1.00 76.31 252 PHE A C 1
ATOM 1945 O O . PHE A 1 252 ? 0.669 -1.374 -11.642 1.00 76.31 252 PHE A O 1
ATOM 1952 N N . SER A 1 253 ? 2.862 -1.697 -11.240 1.00 84.69 253 SER A N 1
ATOM 1953 C CA . SER A 1 253 ? 3.188 -2.192 -12.581 1.00 84.69 253 SER A CA 1
ATOM 1954 C C . SER A 1 253 ? 3.160 -3.716 -12.576 1.00 84.69 253 SER A C 1
ATOM 1956 O O . SER A 1 253 ? 4.006 -4.330 -11.938 1.00 84.69 253 SER A O 1
ATOM 1958 N N . TYR A 1 254 ? 2.190 -4.324 -13.266 1.00 88.56 254 TYR A N 1
ATOM 1959 C CA . TYR A 1 254 ? 2.115 -5.787 -13.395 1.00 88.56 254 TYR A CA 1
ATOM 1960 C C . TYR A 1 254 ? 3.386 -6.353 -14.033 1.00 88.56 254 TYR A C 1
ATOM 1962 O O . TYR A 1 254 ? 3.966 -7.290 -13.504 1.00 88.56 254 TYR A O 1
ATOM 1970 N N . VAL A 1 255 ? 3.877 -5.692 -15.083 1.00 91.50 255 VAL A N 1
ATOM 1971 C CA . VAL A 1 255 ? 5.080 -6.099 -15.821 1.00 91.50 255 VAL A CA 1
ATOM 1972 C C . VAL A 1 255 ? 6.324 -6.114 -14.930 1.00 91.50 255 VAL A C 1
ATOM 1974 O O . VAL A 1 255 ? 7.157 -6.996 -15.082 1.00 91.50 255 VAL A O 1
ATOM 1977 N N . LEU A 1 256 ? 6.443 -5.182 -13.972 1.00 94.44 256 LEU A N 1
ATOM 1978 C CA . LEU A 1 256 ? 7.539 -5.195 -12.991 1.00 94.44 256 LEU A CA 1
ATOM 1979 C C . LEU A 1 256 ? 7.547 -6.499 -12.192 1.00 94.44 256 LEU A C 1
ATOM 1981 O O . LEU A 1 256 ? 8.591 -7.118 -12.027 1.00 94.44 256 LEU A O 1
ATOM 1985 N N . ILE A 1 257 ? 6.379 -6.911 -11.702 1.00 93.50 257 ILE A N 1
ATOM 1986 C CA . ILE A 1 257 ? 6.250 -8.131 -10.906 1.00 93.50 257 ILE A CA 1
ATOM 1987 C C . ILE A 1 257 ? 6.431 -9.367 -11.781 1.00 93.50 257 ILE A C 1
ATOM 1989 O O . ILE A 1 257 ? 7.157 -10.270 -11.387 1.00 93.50 257 ILE A O 1
ATOM 1993 N N . GLU A 1 258 ? 5.812 -9.395 -12.963 1.00 92.31 258 GLU A N 1
ATOM 1994 C CA . GLU A 1 258 ? 5.921 -10.496 -13.926 1.00 92.31 258 GLU A CA 1
ATOM 1995 C C . GLU A 1 258 ? 7.396 -10.728 -14.318 1.00 92.31 258 GLU A C 1
ATOM 1997 O O . GLU A 1 258 ? 7.857 -11.868 -14.307 1.00 92.31 258 GLU A O 1
ATOM 2002 N N . ALA A 1 259 ? 8.168 -9.660 -14.565 1.00 94.25 259 ALA A N 1
ATOM 2003 C CA . ALA A 1 259 ? 9.598 -9.743 -14.871 1.00 94.25 259 ALA A CA 1
ATOM 2004 C C . ALA A 1 259 ? 10.418 -10.293 -13.694 1.00 94.25 259 ALA A C 1
ATOM 2006 O O . ALA A 1 259 ? 11.150 -11.270 -13.855 1.00 94.25 259 ALA A O 1
ATOM 2007 N N . LEU A 1 260 ? 10.232 -9.735 -12.493 1.00 94.44 260 LEU A N 1
ATOM 2008 C CA . LEU A 1 260 ? 10.924 -10.196 -11.287 1.00 94.44 260 LEU A CA 1
ATOM 2009 C C . LEU A 1 260 ? 10.574 -11.654 -10.938 1.00 94.44 260 LEU A C 1
ATOM 2011 O O . LEU A 1 260 ? 11.445 -12.423 -10.535 1.00 94.44 260 LEU A O 1
ATOM 2015 N N . GLN A 1 261 ? 9.318 -12.071 -11.131 1.00 91.81 261 GLN A N 1
ATOM 2016 C CA . GLN A 1 261 ? 8.897 -13.462 -10.943 1.00 91.81 261 GLN A CA 1
ATOM 2017 C C . GLN A 1 261 ? 9.560 -14.395 -11.962 1.00 91.81 261 GLN A C 1
ATOM 2019 O O . GLN A 1 261 ? 10.029 -15.468 -11.574 1.00 91.81 261 GLN A O 1
ATOM 2024 N N . ALA A 1 262 ? 9.685 -13.964 -13.219 1.00 90.19 262 ALA A N 1
ATOM 2025 C CA . ALA A 1 262 ? 10.403 -14.689 -14.266 1.00 90.19 262 ALA A CA 1
ATOM 2026 C C . ALA A 1 262 ? 11.932 -14.729 -14.056 1.00 90.19 262 ALA A C 1
ATOM 2028 O O . ALA A 1 262 ? 12.619 -15.449 -14.770 1.00 90.19 262 ALA A O 1
ATOM 2029 N N . GLY A 1 263 ? 12.474 -13.997 -13.073 1.00 91.19 263 GLY A N 1
ATOM 2030 C CA . GLY A 1 263 ? 13.922 -13.863 -12.872 1.00 91.19 263 GLY A CA 1
ATOM 2031 C C . GLY A 1 263 ? 14.598 -12.939 -13.892 1.00 91.19 263 GLY A C 1
ATOM 2032 O O . GLY A 1 263 ? 15.823 -12.924 -13.990 1.00 91.19 263 GLY A O 1
ATOM 2033 N N . CYS A 1 264 ? 13.812 -12.168 -14.646 1.00 94.06 264 CYS A N 1
ATOM 2034 C CA . CYS A 1 264 ? 14.308 -11.173 -15.585 1.00 94.06 264 CYS A CA 1
ATOM 2035 C C . CYS A 1 264 ? 14.622 -9.879 -14.809 1.00 94.06 264 CYS A C 1
ATOM 2037 O O . CYS A 1 264 ? 13.706 -9.327 -14.187 1.00 94.06 264 CYS A O 1
ATOM 2039 N N . PRO A 1 265 ? 15.877 -9.390 -14.807 1.00 96.75 265 PRO A N 1
ATOM 2040 C CA . PRO A 1 265 ? 16.227 -8.156 -14.110 1.00 96.75 265 PRO A CA 1
ATOM 2041 C C . PRO A 1 265 ? 15.505 -6.956 -14.735 1.00 96.75 265 PRO A C 1
ATOM 2043 O O . PRO A 1 265 ? 15.178 -6.977 -15.926 1.00 96.75 265 PRO A O 1
ATOM 2046 N N . VAL A 1 266 ? 15.252 -5.902 -13.959 1.00 98.25 266 VAL A N 1
ATOM 2047 C CA . VAL A 1 266 ? 14.388 -4.791 -14.366 1.00 98.25 266 VAL A CA 1
ATOM 2048 C C . VAL A 1 266 ? 15.065 -3.438 -14.213 1.00 98.25 266 VAL A C 1
ATOM 2050 O O . VAL A 1 266 ? 15.310 -2.958 -13.117 1.00 98.25 266 VAL A O 1
ATOM 2053 N N . LEU A 1 267 ? 15.208 -2.720 -15.324 1.00 98.44 267 LEU A N 1
ATOM 2054 C CA . LEU A 1 267 ? 15.597 -1.312 -15.324 1.00 98.44 267 LEU A CA 1
ATOM 2055 C C . LEU A 1 267 ? 14.364 -0.428 -15.471 1.00 98.44 267 LEU A C 1
ATOM 2057 O O . LEU A 1 267 ? 13.580 -0.587 -16.409 1.00 98.44 267 LEU A O 1
ATOM 2061 N N . ALA A 1 268 ? 14.172 0.531 -14.570 1.00 97.75 268 ALA A N 1
ATOM 2062 C CA . ALA A 1 268 ? 12.941 1.311 -14.541 1.00 97.75 268 ALA A CA 1
ATOM 2063 C C . ALA A 1 268 ? 13.157 2.817 -14.390 1.00 97.75 268 ALA A C 1
ATOM 2065 O O . ALA A 1 268 ? 14.085 3.314 -13.760 1.00 97.75 268 ALA A O 1
ATOM 2066 N N . THR A 1 269 ? 12.205 3.569 -14.924 1.00 97.06 269 THR A N 1
ATOM 2067 C CA . THR A 1 269 ? 11.947 4.953 -14.514 1.00 97.06 269 THR A CA 1
ATOM 2068 C C . THR A 1 269 ? 11.474 4.991 -13.053 1.00 97.06 269 THR A C 1
ATOM 2070 O O . THR A 1 269 ? 10.970 3.984 -12.546 1.00 97.06 269 THR A O 1
ATOM 2073 N N . PRO A 1 270 ? 11.594 6.131 -12.343 1.00 94.06 270 PRO A N 1
ATOM 2074 C CA . PRO A 1 270 ? 11.333 6.210 -10.903 1.00 94.06 270 PRO A CA 1
ATOM 2075 C C . PRO A 1 270 ? 9.830 6.239 -10.546 1.00 94.06 270 PRO A C 1
ATOM 2077 O O . PRO A 1 270 ? 9.348 7.125 -9.831 1.00 94.06 270 PRO A O 1
ATOM 2080 N N . ILE A 1 271 ? 9.073 5.258 -11.042 1.00 90.81 271 ILE A N 1
ATOM 2081 C CA . ILE A 1 271 ? 7.674 5.003 -10.692 1.00 90.81 271 ILE A CA 1
ATOM 2082 C C . ILE A 1 271 ? 7.549 4.406 -9.284 1.00 90.81 271 ILE A C 1
ATOM 2084 O O . ILE A 1 271 ? 8.508 3.882 -8.719 1.00 90.81 271 ILE A O 1
ATOM 2088 N N . ALA A 1 272 ? 6.343 4.464 -8.712 1.00 86.62 272 ALA A N 1
ATOM 2089 C CA . ALA A 1 272 ? 6.100 4.049 -7.330 1.00 86.62 272 ALA A CA 1
ATOM 2090 C C . ALA A 1 272 ? 6.503 2.592 -7.053 1.00 86.62 272 ALA A C 1
ATOM 2092 O O . ALA A 1 272 ? 7.194 2.344 -6.074 1.00 86.62 272 ALA A O 1
ATOM 2093 N N . GLY A 1 273 ? 6.113 1.658 -7.930 1.00 87.62 273 GLY A N 1
ATOM 2094 C CA . GLY A 1 273 ? 6.458 0.240 -7.774 1.00 87.62 273 GLY A CA 1
ATOM 2095 C C . GLY A 1 273 ? 7.961 -0.025 -7.879 1.00 87.62 273 GLY A C 1
ATOM 2096 O O . GLY A 1 273 ? 8.497 -0.779 -7.079 1.00 87.62 273 GLY A O 1
ATOM 2097 N N . ALA A 1 274 ? 8.654 0.652 -8.801 1.00 92.62 274 ALA A N 1
ATOM 2098 C CA . ALA A 1 274 ? 10.104 0.529 -8.951 1.00 92.62 274 ALA A CA 1
ATOM 2099 C C . ALA A 1 274 ? 10.834 1.000 -7.687 1.00 92.62 274 ALA A C 1
ATOM 2101 O O . ALA A 1 274 ? 11.643 0.264 -7.147 1.00 92.62 274 ALA A O 1
ATOM 2102 N N . ARG A 1 275 ? 10.473 2.171 -7.147 1.00 92.62 275 ARG A N 1
ATOM 2103 C CA . ARG A 1 275 ? 11.046 2.701 -5.892 1.00 92.62 275 ARG A CA 1
ATOM 2104 C C . ARG A 1 275 ? 10.771 1.839 -4.660 1.00 92.62 275 ARG A C 1
ATOM 2106 O O . ARG A 1 275 ? 11.435 2.011 -3.646 1.00 92.62 275 ARG A O 1
ATOM 2113 N N . GLU A 1 276 ? 9.742 1.001 -4.713 1.00 90.50 276 GLU A N 1
ATOM 2114 C CA . GLU A 1 276 ? 9.373 0.115 -3.612 1.00 90.50 276 GLU A CA 1
ATOM 2115 C C . GLU A 1 276 ? 10.122 -1.224 -3.654 1.00 90.50 276 GLU A C 1
ATOM 2117 O O . GLU A 1 276 ? 10.334 -1.831 -2.603 1.00 90.50 276 GLU A O 1
ATOM 2122 N N . LEU A 1 277 ? 10.478 -1.697 -4.851 1.00 91.69 277 LEU A N 1
ATOM 2123 C CA . LEU A 1 277 ? 10.979 -3.053 -5.072 1.00 91.69 277 LEU A CA 1
ATOM 2124 C C . LEU A 1 277 ? 12.428 -3.116 -5.535 1.00 91.69 277 LEU A C 1
ATOM 2126 O O . LEU A 1 277 ? 13.138 -4.028 -5.130 1.00 91.69 277 LEU A O 1
ATOM 2130 N N . LEU A 1 278 ? 12.844 -2.198 -6.402 1.00 95.94 278 LEU A N 1
ATOM 2131 C CA . LEU A 1 278 ? 14.137 -2.263 -7.066 1.00 95.94 278 LEU A CA 1
ATOM 2132 C C . LEU A 1 278 ? 15.217 -1.531 -6.260 1.00 95.94 278 LEU A C 1
ATOM 2134 O O . LEU A 1 278 ? 14.920 -0.530 -5.596 1.00 95.94 278 LEU A O 1
ATOM 2138 N N . PRO A 1 279 ? 16.478 -1.986 -6.347 1.00 96.44 279 PRO A N 1
ATOM 2139 C CA . PRO A 1 279 ? 17.607 -1.239 -5.813 1.00 96.44 279 PRO A CA 1
ATOM 2140 C C . PRO A 1 279 ? 17.757 0.106 -6.559 1.00 96.44 279 PRO A C 1
ATOM 2142 O O . PRO A 1 279 ? 17.429 0.186 -7.748 1.00 96.44 279 PRO A O 1
ATOM 2145 N N . PRO A 1 280 ? 18.238 1.184 -5.908 1.00 96.38 280 PRO A N 1
ATOM 2146 C CA . PRO A 1 280 ? 18.393 2.500 -6.540 1.00 96.38 280 PRO A CA 1
ATOM 2147 C C . PRO A 1 280 ? 19.189 2.488 -7.855 1.00 96.38 280 PRO A C 1
ATOM 2149 O O . PRO A 1 280 ? 18.916 3.284 -8.750 1.00 96.38 280 PRO A O 1
ATOM 2152 N N . GLU A 1 281 ? 20.143 1.572 -7.993 1.00 96.12 281 GLU A N 1
ATOM 2153 C CA . GLU A 1 281 ? 21.007 1.371 -9.157 1.00 96.12 281 GLU A CA 1
ATOM 2154 C C . GLU A 1 281 ? 20.238 0.932 -10.410 1.00 96.12 281 GLU A C 1
ATOM 2156 O O . GLU A 1 281 ? 20.683 1.207 -11.528 1.00 96.12 281 GLU A O 1
ATOM 2161 N N . ALA A 1 282 ? 19.086 0.285 -10.221 1.00 97.44 282 ALA A N 1
ATOM 2162 C CA . ALA A 1 282 ? 18.178 -0.157 -11.274 1.00 97.44 282 ALA A CA 1
ATOM 2163 C C . ALA A 1 282 ? 17.147 0.924 -11.662 1.00 97.44 282 ALA A C 1
ATOM 2165 O O . ALA A 1 282 ? 16.300 0.710 -12.534 1.00 97.44 282 ALA A O 1
ATOM 2166 N N . ILE A 1 283 ? 17.205 2.101 -11.025 1.00 97.94 283 ILE A N 1
ATOM 2167 C CA . ILE A 1 283 ? 16.226 3.175 -11.184 1.00 97.94 283 ILE A CA 1
ATOM 2168 C C . ILE A 1 283 ? 16.876 4.409 -11.822 1.00 97.94 283 ILE A C 1
ATOM 2170 O O . ILE A 1 283 ? 17.911 4.911 -11.386 1.00 97.94 283 ILE A O 1
ATOM 2174 N N . ALA A 1 284 ? 16.238 4.948 -12.860 1.00 97.06 284 ALA A N 1
ATOM 2175 C CA . ALA A 1 284 ? 16.674 6.182 -13.503 1.00 97.06 284 ALA A CA 1
ATOM 2176 C C . ALA A 1 284 ? 16.497 7.387 -12.563 1.00 97.06 284 ALA A C 1
ATOM 2178 O O . ALA A 1 284 ? 15.546 7.460 -11.780 1.00 97.06 284 ALA A O 1
ATOM 2179 N N . SER A 1 285 ? 17.373 8.386 -12.690 1.00 94.62 285 SER A N 1
ATOM 2180 C CA . SER A 1 285 ? 17.312 9.623 -11.895 1.00 94.62 285 SER A CA 1
ATOM 2181 C C . SER A 1 285 ? 16.018 10.416 -12.122 1.00 94.62 285 SER A C 1
ATOM 2183 O O . SER A 1 285 ? 15.516 11.072 -11.207 1.00 94.62 285 SER A O 1
ATOM 2185 N N . ALA A 1 286 ? 15.456 10.332 -13.328 1.00 93.19 286 ALA A N 1
ATOM 2186 C CA . ALA A 1 286 ? 14.241 11.015 -13.742 1.00 93.19 286 ALA A CA 1
ATOM 2187 C C . ALA A 1 286 ? 13.455 10.180 -14.768 1.00 93.19 286 ALA A C 1
ATOM 2189 O O . ALA A 1 286 ? 13.901 9.135 -15.237 1.00 93.19 286 ALA A O 1
ATOM 2190 N N . VAL A 1 287 ? 12.248 10.639 -15.106 1.00 91.75 287 VAL A N 1
ATOM 2191 C CA . VAL A 1 287 ? 11.377 10.021 -16.127 1.00 91.75 287 VAL A CA 1
ATOM 2192 C C . VAL A 1 287 ? 11.693 10.503 -17.554 1.00 91.75 287 VAL A C 1
ATOM 2194 O O . VAL A 1 287 ? 10.864 10.366 -18.454 1.00 91.75 287 VAL A O 1
ATOM 2197 N N . ASP A 1 288 ? 12.834 11.153 -17.771 1.00 91.06 288 ASP A N 1
ATOM 2198 C CA . ASP A 1 288 ? 13.267 11.707 -19.057 1.00 91.06 288 ASP A CA 1
ATOM 2199 C C . ASP A 1 288 ? 14.168 10.746 -19.849 1.00 91.06 288 ASP A C 1
ATOM 2201 O O . ASP A 1 288 ? 14.562 9.680 -19.374 1.00 91.06 288 ASP A O 1
ATOM 2205 N N . GLY A 1 289 ? 14.427 11.099 -21.113 1.00 90.38 289 GLY A N 1
ATOM 2206 C CA . GLY A 1 289 ? 15.259 10.286 -22.001 1.00 90.38 289 GLY A CA 1
ATOM 2207 C C . GLY A 1 289 ? 16.718 10.221 -21.548 1.00 90.38 289 GLY A C 1
ATOM 2208 O O . GLY A 1 289 ? 17.358 9.189 -21.720 1.00 90.38 289 GLY A O 1
ATOM 2209 N N . GLU A 1 290 ? 17.236 11.282 -20.924 1.00 94.31 290 GLU A N 1
ATOM 2210 C CA . GLU A 1 290 ? 18.616 11.328 -20.438 1.00 94.31 290 GLU A CA 1
ATOM 2211 C C . GLU A 1 290 ? 18.831 10.405 -19.235 1.00 94.31 290 GLU A C 1
ATOM 2213 O O . GLU A 1 290 ? 19.759 9.595 -19.244 1.00 94.31 290 GLU A O 1
ATOM 2218 N N . GLY A 1 291 ? 17.956 10.465 -18.229 1.00 95.25 291 GLY A N 1
ATOM 2219 C CA . GLY A 1 291 ? 18.006 9.575 -17.074 1.00 95.25 291 GLY A CA 1
ATOM 2220 C C . GLY A 1 291 ? 17.894 8.109 -17.485 1.00 95.25 291 GLY A C 1
ATOM 2221 O O . GLY A 1 291 ? 18.643 7.269 -16.982 1.00 95.25 291 GLY A O 1
ATOM 2222 N N . LEU A 1 292 ? 17.015 7.806 -18.447 1.00 96.12 292 LEU A N 1
ATOM 2223 C CA . LEU A 1 292 ? 16.864 6.456 -18.985 1.00 96.12 292 LEU A CA 1
ATOM 2224 C C . LEU A 1 292 ? 18.106 6.008 -19.771 1.00 96.12 292 LEU A C 1
ATOM 2226 O O . LEU A 1 292 ? 18.598 4.907 -19.542 1.00 96.12 292 LEU A O 1
ATOM 2230 N N . ARG A 1 293 ? 18.670 6.866 -20.632 1.00 96.69 293 ARG A N 1
ATOM 2231 C CA . ARG A 1 293 ? 19.925 6.590 -21.352 1.00 96.69 293 ARG A CA 1
ATOM 2232 C C . ARG A 1 293 ? 21.064 6.294 -20.381 1.00 96.69 293 ARG A C 1
ATOM 2234 O O . ARG A 1 293 ? 21.732 5.278 -20.518 1.00 96.69 293 ARG A O 1
ATOM 2241 N N . ASN A 1 294 ? 21.264 7.150 -19.381 1.00 97.19 294 ASN A N 1
ATOM 2242 C CA . ASN A 1 294 ? 22.350 7.005 -18.412 1.00 97.19 294 ASN A CA 1
ATOM 2243 C C . ASN A 1 294 ? 22.194 5.727 -17.569 1.00 97.19 294 ASN A C 1
ATOM 2245 O O . ASN A 1 294 ? 23.187 5.094 -17.212 1.00 97.19 294 ASN A O 1
ATOM 2249 N N . LEU A 1 295 ? 20.961 5.321 -17.252 1.00 97.88 295 LEU A N 1
ATOM 2250 C CA . LEU A 1 295 ? 20.692 4.029 -16.621 1.00 97.88 295 LEU A CA 1
ATOM 2251 C C . LEU A 1 295 ? 21.084 2.865 -17.543 1.00 97.88 295 LEU A C 1
ATOM 2253 O O . LEU A 1 295 ? 21.873 2.013 -17.140 1.00 97.88 295 LEU A O 1
ATOM 2257 N N . LEU A 1 296 ? 20.572 2.855 -18.777 1.00 97.81 296 LEU A N 1
ATOM 2258 C CA . LEU A 1 296 ? 20.799 1.778 -19.742 1.00 97.81 296 LEU A CA 1
ATOM 2259 C C . LEU A 1 296 ? 22.286 1.624 -20.091 1.00 97.81 296 LEU A C 1
ATOM 2261 O O . LEU A 1 296 ? 22.810 0.514 -20.040 1.00 97.81 296 LEU A O 1
ATOM 2265 N N . SER A 1 297 ? 22.993 2.722 -20.369 1.00 95.44 297 SER A N 1
ATOM 2266 C CA . SER A 1 297 ? 24.424 2.690 -20.695 1.00 95.44 297 SER A CA 1
ATOM 2267 C C . SER A 1 297 ? 25.275 2.104 -19.569 1.00 95.44 297 SER A C 1
ATOM 2269 O O . SER A 1 297 ? 26.254 1.419 -19.846 1.00 95.44 297 SER A O 1
ATOM 2271 N N . ARG A 1 298 ? 24.905 2.351 -18.305 1.00 95.12 298 ARG A N 1
ATOM 2272 C CA . ARG A 1 298 ? 25.624 1.807 -17.144 1.00 95.12 298 ARG A CA 1
ATOM 2273 C C . ARG A 1 298 ? 25.313 0.331 -16.918 1.00 95.12 298 ARG A C 1
ATOM 2275 O O . ARG A 1 298 ? 26.229 -0.450 -16.693 1.00 95.12 298 ARG A O 1
ATOM 2282 N N . GLN A 1 299 ? 24.036 -0.044 -16.967 1.00 96.62 299 GLN A N 1
ATOM 2283 C CA . GLN A 1 299 ? 23.596 -1.345 -16.459 1.00 96.62 299 GLN A CA 1
ATOM 2284 C C . GLN A 1 299 ? 23.605 -2.460 -17.505 1.00 96.62 299 GLN A C 1
ATOM 2286 O O . GLN A 1 299 ? 23.856 -3.611 -17.159 1.00 96.62 299 GLN A O 1
ATOM 2291 N N . LEU A 1 300 ? 23.410 -2.150 -18.793 1.00 94.38 300 LEU A N 1
ATOM 2292 C CA . LEU A 1 300 ? 23.432 -3.185 -19.832 1.00 94.38 300 LEU A CA 1
ATOM 2293 C C . LEU A 1 300 ? 24.812 -3.851 -19.966 1.00 94.38 300 LEU A C 1
ATOM 2295 O O . LEU A 1 300 ? 24.898 -4.964 -20.453 1.00 94.38 300 LEU A O 1
ATOM 2299 N N . GLY A 1 301 ? 25.906 -3.217 -19.536 1.00 90.69 301 GLY A N 1
ATOM 2300 C CA . GLY A 1 301 ? 27.230 -3.855 -19.502 1.00 90.69 301 GLY A CA 1
ATOM 2301 C C . GLY A 1 301 ? 27.464 -4.794 -18.311 1.00 90.69 301 GLY A C 1
ATOM 2302 O O . GLY A 1 301 ? 28.449 -5.523 -18.313 1.00 90.69 301 GLY A O 1
ATOM 2303 N N . ALA A 1 302 ? 26.585 -4.779 -17.305 1.00 93.56 302 ALA A N 1
ATOM 2304 C CA . ALA A 1 302 ? 26.797 -5.414 -16.003 1.00 93.56 302 ALA A CA 1
ATOM 2305 C C . ALA A 1 302 ? 25.562 -6.208 -15.531 1.00 93.56 302 ALA A C 1
ATOM 2307 O O . ALA A 1 302 ? 25.238 -6.230 -14.343 1.00 93.56 302 ALA A O 1
ATOM 2308 N N . LEU A 1 303 ? 24.858 -6.866 -16.460 1.00 93.06 303 LEU A N 1
ATOM 2309 C CA . LEU A 1 303 ? 23.578 -7.524 -16.173 1.00 93.06 303 LEU A CA 1
ATOM 2310 C C . LEU A 1 303 ? 23.657 -8.615 -15.105 1.00 93.06 303 LEU A C 1
ATOM 2312 O O . LEU A 1 303 ? 22.706 -8.772 -14.347 1.00 93.06 303 LEU A O 1
ATOM 2316 N N . GLU A 1 304 ? 24.771 -9.339 -15.002 1.00 93.06 304 GLU A N 1
ATOM 2317 C CA . GLU A 1 304 ? 24.918 -10.349 -13.950 1.00 93.06 304 GLU A CA 1
ATOM 2318 C C . GLU A 1 304 ? 24.970 -9.702 -12.559 1.00 93.06 304 GLU A C 1
ATOM 2320 O O . GLU A 1 304 ? 24.256 -10.119 -11.652 1.00 93.06 304 GLU A O 1
ATOM 2325 N N . ALA A 1 305 ? 25.717 -8.605 -12.403 1.00 95.69 305 ALA A N 1
ATOM 2326 C CA . ALA A 1 305 ? 25.728 -7.845 -11.155 1.00 95.69 305 ALA A CA 1
ATOM 2327 C C . ALA A 1 305 ? 24.337 -7.270 -10.833 1.00 95.69 305 ALA A C 1
ATOM 2329 O O . ALA A 1 305 ? 23.899 -7.327 -9.685 1.00 95.69 305 ALA A O 1
ATOM 2330 N N . LEU A 1 306 ? 23.612 -6.779 -11.845 1.00 96.00 306 LEU A N 1
ATOM 2331 C CA . LEU A 1 306 ? 22.233 -6.311 -11.692 1.00 96.00 306 LEU A CA 1
ATOM 2332 C C . LEU A 1 306 ? 21.299 -7.436 -11.216 1.00 96.00 306 LEU A C 1
ATOM 2334 O O . LEU A 1 306 ? 20.531 -7.238 -10.276 1.00 96.00 306 LEU A O 1
ATOM 2338 N N . ARG A 1 307 ? 21.398 -8.634 -11.809 1.00 95.00 307 ARG A N 1
ATOM 2339 C CA . ARG A 1 307 ? 20.625 -9.816 -11.390 1.00 95.00 307 ARG A CA 1
ATOM 2340 C C . ARG A 1 307 ? 20.894 -10.184 -9.940 1.00 95.00 307 ARG A C 1
ATOM 2342 O O . ARG A 1 307 ? 19.947 -10.520 -9.234 1.00 95.00 307 ARG A O 1
ATOM 2349 N N . GLN A 1 308 ? 22.147 -10.108 -9.489 1.00 95.62 308 GLN A N 1
ATOM 2350 C CA . GLN A 1 308 ? 22.496 -10.361 -8.090 1.00 95.62 308 GLN A CA 1
ATOM 2351 C C . GLN A 1 308 ? 21.914 -9.294 -7.151 1.00 95.62 308 GLN A C 1
ATOM 2353 O O . GLN A 1 308 ? 21.323 -9.633 -6.126 1.00 95.62 308 GLN A O 1
ATOM 2358 N N . LEU A 1 309 ? 22.001 -8.013 -7.525 1.00 96.44 309 LEU A N 1
ATOM 2359 C CA . LEU A 1 309 ? 21.422 -6.904 -6.755 1.00 96.44 309 LEU A CA 1
ATOM 2360 C C . LEU A 1 309 ? 19.896 -7.007 -6.622 1.00 96.44 309 LEU A C 1
ATOM 2362 O O . LEU A 1 309 ? 19.335 -6.632 -5.594 1.00 96.44 309 LEU A O 1
ATOM 2366 N N . GLU A 1 310 ? 19.216 -7.528 -7.642 1.00 97.88 310 GLU A N 1
ATOM 2367 C CA . GLU A 1 310 ? 17.759 -7.666 -7.663 1.00 97.88 310 GLU A CA 1
ATOM 2368 C C . GLU A 1 310 ? 17.234 -8.975 -7.051 1.00 97.88 310 GLU A C 1
ATOM 2370 O O . GLU A 1 310 ? 16.017 -9.122 -6.915 1.00 97.88 310 GLU A O 1
ATOM 2375 N N . GLN A 1 311 ? 18.094 -9.903 -6.603 1.00 96.06 311 GLN A N 1
ATOM 2376 C CA . GLN A 1 311 ? 17.646 -11.167 -5.990 1.00 96.06 311 GLN A CA 1
ATOM 2377 C C . GLN A 1 311 ? 16.625 -10.977 -4.854 1.00 96.06 311 GLN A C 1
ATOM 2379 O O . GLN A 1 311 ? 15.596 -11.660 -4.868 1.00 96.06 311 GLN A O 1
ATOM 2384 N N . PRO A 1 312 ? 16.802 -10.032 -3.904 1.00 96.44 312 PRO A N 1
ATOM 2385 C CA . PRO A 1 312 ? 15.796 -9.794 -2.869 1.00 96.44 312 PRO A CA 1
ATOM 2386 C C . PRO A 1 312 ? 14.442 -9.356 -3.446 1.00 96.44 312 PRO A C 1
ATOM 2388 O O . PRO A 1 312 ? 13.393 -9.782 -2.959 1.00 96.44 312 PRO A O 1
ATOM 2391 N N . ALA A 1 313 ? 14.451 -8.544 -4.509 1.00 95.38 313 ALA A N 1
ATOM 2392 C CA . ALA A 1 313 ? 13.243 -8.087 -5.189 1.00 95.38 313 ALA A CA 1
ATOM 2393 C C . ALA A 1 313 ? 12.531 -9.244 -5.904 1.00 95.38 313 ALA A C 1
ATOM 2395 O O . ALA A 1 313 ? 11.310 -9.360 -5.808 1.00 95.38 313 ALA A O 1
ATOM 2396 N N . MET A 1 314 ? 13.287 -10.131 -6.558 1.00 94.44 314 MET A N 1
ATOM 2397 C CA . MET A 1 314 ? 12.770 -11.338 -7.214 1.00 94.44 314 MET A CA 1
ATOM 2398 C C . MET A 1 314 ? 12.145 -12.312 -6.208 1.00 94.44 314 MET A C 1
ATOM 2400 O O . MET A 1 314 ? 11.024 -12.783 -6.414 1.00 94.44 314 MET A O 1
ATOM 2404 N N . ILE A 1 315 ? 12.818 -12.567 -5.079 1.00 92.88 315 ILE A N 1
ATOM 2405 C CA . ILE A 1 315 ? 12.284 -13.403 -3.991 1.00 92.88 315 ILE A CA 1
ATOM 2406 C C . ILE A 1 315 ? 10.981 -12.802 -3.468 1.00 92.88 315 ILE A C 1
ATOM 2408 O O . ILE A 1 315 ? 9.967 -13.497 -3.391 1.00 92.88 315 ILE A O 1
ATOM 2412 N N . ARG A 1 316 ? 10.976 -11.500 -3.165 1.00 93.06 316 ARG A N 1
ATOM 2413 C CA . ARG A 1 316 ? 9.783 -10.806 -2.671 1.00 93.06 316 ARG A CA 1
ATOM 2414 C C . ARG A 1 316 ? 8.647 -10.835 -3.698 1.00 93.06 316 ARG A C 1
ATOM 2416 O O . ARG A 1 316 ? 7.508 -11.090 -3.324 1.00 93.06 316 ARG A O 1
ATOM 2423 N N . ALA A 1 317 ? 8.930 -10.650 -4.990 1.00 92.50 317 ALA A N 1
ATOM 2424 C CA . ALA A 1 317 ? 7.950 -10.763 -6.077 1.00 92.50 317 ALA A CA 1
ATOM 2425 C C . ALA A 1 317 ? 7.268 -12.143 -6.112 1.00 92.50 317 ALA A C 1
ATOM 2427 O O . ALA A 1 317 ? 6.047 -12.225 -6.272 1.00 92.50 317 ALA A O 1
ATOM 2428 N N . ARG A 1 318 ? 8.037 -13.220 -5.913 1.00 90.50 318 ARG A N 1
ATOM 2429 C CA . ARG A 1 318 ? 7.543 -14.608 -5.908 1.00 90.50 318 ARG A CA 1
ATOM 2430 C C . ARG A 1 318 ? 6.793 -14.998 -4.635 1.00 90.50 318 ARG A C 1
ATOM 2432 O O . ARG A 1 318 ? 5.966 -15.900 -4.694 1.00 90.50 318 ARG A O 1
ATOM 2439 N N . THR A 1 319 ? 7.053 -14.346 -3.502 1.00 88.88 319 THR A N 1
ATOM 2440 C CA . THR A 1 319 ? 6.443 -14.712 -2.209 1.00 88.88 319 THR A CA 1
ATOM 2441 C C . THR A 1 319 ? 5.320 -13.770 -1.772 1.00 88.88 319 THR A C 1
ATOM 2443 O O . THR A 1 319 ? 4.323 -14.219 -1.208 1.00 88.88 319 THR A O 1
ATOM 2446 N N . GLU A 1 320 ? 5.437 -12.467 -2.041 1.00 89.88 320 GLU A N 1
ATOM 2447 C CA . GLU A 1 320 ? 4.507 -11.446 -1.540 1.00 89.88 320 GLU A CA 1
ATOM 2448 C C . GLU A 1 320 ? 3.528 -10.912 -2.591 1.00 89.88 320 GLU A C 1
ATOM 2450 O O . GLU A 1 320 ? 2.425 -10.492 -2.232 1.00 89.88 320 GLU A O 1
ATOM 2455 N N . PHE A 1 321 ? 3.900 -10.924 -3.875 1.00 91.31 321 PHE A N 1
ATOM 2456 C CA . PHE A 1 321 ? 3.114 -10.326 -4.966 1.00 91.31 321 PHE A CA 1
ATOM 2457 C C . PHE A 1 321 ? 2.401 -11.377 -5.828 1.00 91.31 321 PHE A C 1
ATOM 2459 O O . PHE A 1 321 ? 2.219 -11.214 -7.036 1.00 91.31 321 PHE A O 1
ATOM 2466 N N . THR A 1 322 ? 1.968 -12.466 -5.196 1.00 91.81 322 THR A N 1
ATOM 2467 C CA . THR A 1 322 ? 1.213 -13.552 -5.830 1.00 91.81 322 THR A CA 1
ATOM 2468 C C . THR A 1 322 ? -0.293 -13.350 -5.689 1.00 91.81 322 THR A C 1
ATOM 2470 O O . THR A 1 322 ? -0.771 -12.660 -4.780 1.00 91.81 322 THR A O 1
ATOM 2473 N N . ILE A 1 323 ? -1.067 -13.973 -6.583 1.00 92.00 323 ILE A N 1
ATOM 2474 C CA . ILE A 1 323 ? -2.534 -14.007 -6.464 1.00 92.00 323 ILE A CA 1
ATOM 2475 C C . ILE A 1 323 ? -2.956 -14.610 -5.123 1.00 92.00 323 ILE A C 1
ATOM 2477 O O . ILE A 1 323 ? -3.809 -14.031 -4.453 1.00 92.00 323 ILE A O 1
ATOM 2481 N N . ASP A 1 324 ? -2.335 -15.707 -4.689 1.00 91.38 324 ASP A N 1
ATOM 2482 C CA . ASP A 1 324 ? -2.699 -16.364 -3.430 1.00 91.38 324 ASP A CA 1
ATOM 2483 C C . ASP A 1 324 ? -2.509 -15.445 -2.227 1.00 91.38 324 ASP A C 1
ATOM 2485 O O . ASP A 1 324 ? -3.410 -15.333 -1.391 1.00 91.38 324 ASP A O 1
ATOM 2489 N N . ARG A 1 325 ? -1.393 -14.705 -2.173 1.00 93.19 325 ARG A N 1
ATOM 2490 C CA . ARG A 1 325 ? -1.140 -13.746 -1.094 1.00 93.19 325 ARG A CA 1
ATOM 2491 C C . ARG A 1 325 ? -2.115 -12.570 -1.135 1.00 93.19 325 ARG A C 1
ATOM 2493 O O . ARG A 1 325 ? -2.603 -12.135 -0.090 1.00 93.19 325 ARG A O 1
ATOM 2500 N N . MET A 1 326 ? -2.443 -12.065 -2.326 1.00 95.25 326 MET A N 1
ATOM 2501 C CA . MET A 1 326 ? -3.468 -11.030 -2.505 1.00 95.25 326 MET A CA 1
ATOM 2502 C C . MET A 1 326 ? -4.838 -11.506 -1.997 1.00 95.25 326 MET A C 1
ATOM 2504 O O . MET A 1 326 ? -5.522 -10.770 -1.277 1.00 95.25 326 MET A O 1
ATOM 2508 N N . VAL A 1 327 ? -5.239 -12.727 -2.354 1.00 96.19 327 VAL A N 1
ATOM 2509 C CA . VAL A 1 327 ? -6.528 -13.323 -1.977 1.00 96.19 327 VAL A CA 1
ATOM 2510 C C . VAL A 1 327 ? -6.582 -13.566 -0.474 1.00 96.19 327 VAL A C 1
ATOM 2512 O O . VAL A 1 327 ? -7.540 -13.138 0.162 1.00 96.19 327 VAL A O 1
ATOM 2515 N N . GLU A 1 328 ? -5.545 -14.163 0.112 1.00 95.00 328 GLU A N 1
ATOM 2516 C CA . GLU A 1 328 ? -5.439 -14.419 1.553 1.00 95.00 328 GLU A CA 1
ATOM 2517 C C . GLU A 1 328 ? -5.590 -13.127 2.370 1.00 95.00 328 GLU A C 1
ATOM 2519 O O . GLU A 1 328 ? -6.404 -13.043 3.294 1.00 95.00 328 GLU A O 1
ATOM 2524 N N . ARG A 1 329 ? -4.853 -12.071 2.001 1.00 95.94 329 ARG A N 1
ATOM 2525 C CA . ARG A 1 329 ? -4.938 -10.776 2.692 1.00 95.94 329 ARG A CA 1
ATOM 2526 C C . ARG A 1 329 ? -6.302 -10.116 2.505 1.00 95.94 329 ARG A C 1
ATOM 2528 O O . ARG A 1 329 ? -6.804 -9.464 3.421 1.00 95.94 329 ARG A O 1
ATOM 2535 N N . THR A 1 330 ? -6.923 -10.295 1.341 1.00 97.62 330 THR A N 1
ATOM 2536 C CA . THR A 1 330 ? -8.280 -9.797 1.078 1.00 97.62 330 THR A CA 1
ATOM 2537 C C . THR A 1 330 ? -9.319 -10.557 1.907 1.00 97.62 330 THR A C 1
ATOM 2539 O O . THR A 1 330 ? -10.209 -9.942 2.493 1.00 97.62 330 THR A O 1
ATOM 2542 N N . GLU A 1 331 ? -9.175 -11.873 2.042 1.00 95.56 331 GLU A N 1
ATOM 2543 C CA . GLU A 1 331 ? -10.018 -12.709 2.895 1.00 95.56 331 GLU A CA 1
ATOM 2544 C C . GLU A 1 331 ? -9.904 -12.288 4.368 1.00 95.56 331 GLU A C 1
ATOM 2546 O O . GLU A 1 331 ? -10.908 -12.190 5.075 1.00 95.56 331 GLU A O 1
ATOM 2551 N N . GLN A 1 332 ? -8.703 -11.931 4.830 1.00 95.50 332 GLN A N 1
ATOM 2552 C CA . GLN A 1 332 ? -8.505 -11.390 6.175 1.00 95.50 332 GLN A CA 1
ATOM 2553 C C . GLN A 1 332 ? -9.278 -10.075 6.385 1.00 95.50 332 GLN A C 1
ATOM 2555 O O . GLN A 1 332 ? -9.929 -9.902 7.417 1.00 95.50 332 GLN A O 1
ATOM 2560 N N . VAL A 1 333 ? -9.285 -9.180 5.389 1.00 97.00 333 VAL A N 1
ATOM 2561 C CA . VAL A 1 333 ? -10.105 -7.954 5.405 1.00 97.00 333 VAL A CA 1
ATOM 2562 C C . VAL A 1 333 ? -11.599 -8.284 5.455 1.00 97.00 333 VAL A C 1
ATOM 2564 O O . VAL A 1 333 ? -12.342 -7.636 6.197 1.00 97.00 333 VAL A O 1
ATOM 2567 N N . TYR A 1 334 ? -12.052 -9.300 4.717 1.00 96.94 334 TYR A N 1
ATOM 2568 C CA . TYR A 1 334 ? -13.446 -9.751 4.753 1.00 96.94 334 TYR A CA 1
ATOM 2569 C C . TYR A 1 334 ? -13.836 -10.274 6.133 1.00 96.94 334 TYR A C 1
ATOM 2571 O O . TYR A 1 334 ? -14.836 -9.828 6.693 1.00 96.94 334 TYR A O 1
ATOM 2579 N N . ARG A 1 335 ? -13.024 -11.156 6.725 1.00 93.81 335 ARG A N 1
ATOM 2580 C CA . ARG A 1 335 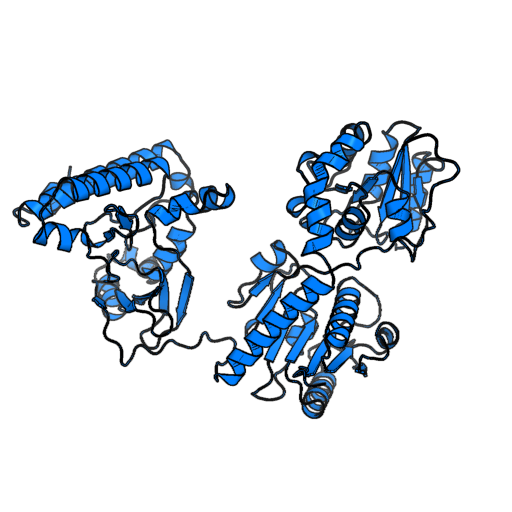? -13.274 -11.701 8.067 1.00 93.81 335 ARG A CA 1
ATOM 2581 C C . ARG A 1 335 ? -13.324 -10.602 9.122 1.00 93.81 335 ARG A C 1
ATOM 2583 O O . ARG A 1 335 ? -14.225 -10.610 9.952 1.00 93.81 335 ARG A O 1
ATOM 2590 N N . GLN A 1 336 ? -12.418 -9.626 9.056 1.00 91.75 336 GLN A N 1
ATOM 2591 C CA . GLN A 1 336 ? -12.432 -8.475 9.961 1.00 91.75 336 GLN A CA 1
ATOM 2592 C C . GLN A 1 336 ? -13.702 -7.625 9.793 1.00 91.75 336 GLN A C 1
ATOM 2594 O O . GLN A 1 336 ? -14.316 -7.241 10.784 1.00 91.75 336 GLN A O 1
ATOM 2599 N N . SER A 1 337 ? -14.132 -7.366 8.552 1.00 92.44 337 SER A N 1
ATOM 2600 C CA . SER A 1 337 ? -15.387 -6.650 8.274 1.00 92.44 337 SER A CA 1
ATOM 2601 C C . SER A 1 337 ? -16.600 -7.405 8.830 1.00 92.44 337 SER A C 1
ATOM 2603 O O . SER A 1 337 ? -17.436 -6.805 9.501 1.00 92.44 337 SER A O 1
ATOM 2605 N N . LEU A 1 338 ? -16.680 -8.723 8.628 1.00 91.62 338 LEU A N 1
ATOM 2606 C CA . LEU A 1 338 ? -17.776 -9.547 9.149 1.00 91.62 338 LEU A CA 1
ATOM 2607 C C . LEU A 1 338 ? -17.775 -9.636 10.676 1.00 91.62 338 LEU A C 1
ATOM 2609 O O . LEU A 1 338 ? -18.843 -9.561 11.281 1.00 91.62 338 LEU A O 1
ATOM 2613 N N . ALA A 1 339 ? -16.605 -9.774 11.303 1.00 85.00 339 ALA A N 1
ATOM 2614 C CA . ALA A 1 339 ? -16.473 -9.809 12.758 1.00 85.00 339 ALA A CA 1
ATOM 2615 C C . ALA A 1 339 ? -17.002 -8.515 13.395 1.00 85.00 339 ALA A C 1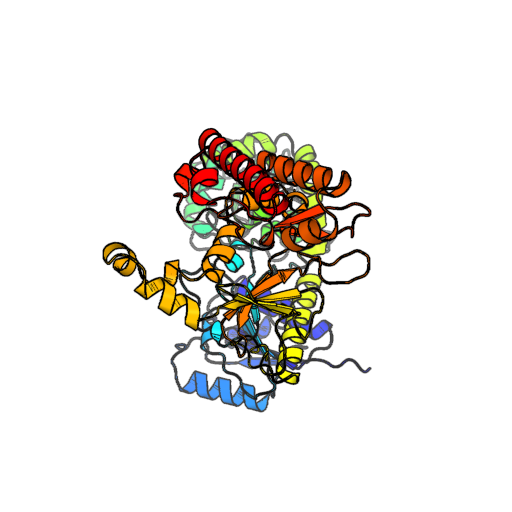
ATOM 2617 O O . ALA A 1 339 ? -17.820 -8.572 14.311 1.00 85.00 339 ALA A O 1
ATOM 2618 N N . GLU A 1 340 ? -16.636 -7.354 12.842 1.00 80.31 340 GLU A N 1
ATOM 2619 C CA . GLU A 1 340 ? -17.168 -6.056 13.271 1.00 80.31 340 GLU A CA 1
ATOM 2620 C C . GLU A 1 340 ? -18.696 -5.980 13.103 1.00 80.31 340 GLU A C 1
ATOM 2622 O O . GLU A 1 340 ? -19.400 -5.540 14.013 1.00 80.31 340 GLU A O 1
ATOM 2627 N N . ARG A 1 341 ? -19.248 -6.455 11.975 1.00 80.19 341 ARG A N 1
ATOM 2628 C CA . ARG A 1 341 ? -20.708 -6.456 11.758 1.00 80.19 341 ARG A CA 1
ATOM 2629 C C . ARG A 1 341 ? -21.452 -7.378 12.723 1.00 80.19 341 ARG A C 1
ATOM 2631 O O . ARG A 1 341 ? -22.524 -6.993 13.188 1.00 80.19 341 ARG A O 1
ATOM 2638 N N . ARG A 1 342 ? -20.903 -8.560 13.026 1.00 73.62 342 ARG A N 1
ATOM 2639 C CA . ARG A 1 342 ? -21.473 -9.515 13.994 1.00 73.62 342 ARG A CA 1
ATOM 2640 C C . ARG A 1 342 ? -21.440 -8.965 15.417 1.00 73.62 342 ARG A C 1
ATOM 2642 O O . ARG A 1 342 ? -22.415 -9.126 16.138 1.00 73.62 342 ARG A O 1
ATOM 2649 N N . ALA A 1 343 ? -20.387 -8.234 15.775 1.00 64.44 343 ALA A N 1
ATOM 2650 C CA . ALA A 1 343 ? -20.272 -7.528 17.050 1.00 64.44 343 ALA A CA 1
ATOM 2651 C C . ALA A 1 343 ? -21.161 -6.264 17.150 1.00 64.44 343 ALA A C 1
ATOM 2653 O O . ALA A 1 343 ? -21.028 -5.490 18.092 1.00 64.44 343 ALA A O 1
ATOM 2654 N N . GLY A 1 344 ? -22.049 -6.002 16.178 1.00 54.53 344 GLY A N 1
ATOM 2655 C CA . GLY A 1 344 ? -22.924 -4.823 16.183 1.00 54.53 344 GLY A CA 1
ATOM 2656 C C . GLY A 1 344 ? -22.207 -3.500 15.884 1.00 54.53 344 GLY A C 1
ATOM 2657 O O . GLY A 1 344 ? -22.826 -2.435 15.937 1.00 54.53 344 GLY A O 1
ATOM 2658 N N . VAL A 1 345 ? -20.928 -3.538 15.498 1.00 46.69 345 VAL A N 1
ATOM 2659 C CA . VAL A 1 345 ? -20.121 -2.346 15.220 1.00 46.69 345 VAL A CA 1
ATOM 2660 C C . VAL A 1 345 ? -20.577 -1.733 13.894 1.00 46.69 345 VAL A C 1
ATOM 2662 O O . VAL A 1 345 ? -20.491 -2.340 12.819 1.00 46.69 345 VAL A O 1
ATOM 2665 N N . GLN A 1 346 ? -21.137 -0.520 13.945 1.00 40.69 346 GLN A N 1
ATOM 2666 C CA . GLN A 1 346 ? -21.455 0.232 12.732 1.00 40.69 346 GLN A CA 1
ATOM 2667 C C . GLN A 1 346 ? -20.171 0.721 12.050 1.00 40.69 346 GLN A C 1
ATOM 2669 O O . GLN A 1 346 ? -19.355 1.367 12.699 1.00 40.69 346 GLN A O 1
ATOM 2674 N N . PRO A 1 347 ? -19.988 0.513 10.737 1.00 39.22 347 PRO A N 1
ATOM 2675 C CA . PRO A 1 347 ? -18.728 0.831 10.087 1.00 39.22 347 PRO A CA 1
ATOM 2676 C C . PRO A 1 347 ? -18.749 2.282 9.611 1.00 39.22 347 PRO A C 1
ATOM 2678 O O . PRO A 1 347 ? -19.745 2.748 9.051 1.00 39.22 347 PRO A O 1
ATOM 2681 N N . GLY A 1 348 ? -17.666 3.008 9.890 1.00 46.56 348 GLY A N 1
ATOM 2682 C CA . GLY A 1 348 ? -17.539 4.446 9.619 1.00 46.56 348 GLY A CA 1
ATOM 2683 C C . GLY A 1 348 ? -17.747 5.357 10.839 1.00 46.56 348 GLY A C 1
ATOM 2684 O O . GLY A 1 348 ? -17.452 6.549 10.761 1.00 46.56 348 GLY A O 1
ATOM 2685 N N . LYS A 1 349 ? -18.162 4.808 11.985 1.00 40.94 349 LYS A N 1
ATOM 2686 C CA . LYS A 1 349 ? -17.920 5.380 13.317 1.00 40.94 349 LYS A CA 1
ATOM 2687 C C . LYS A 1 349 ? -17.075 4.352 14.056 1.00 40.94 349 LYS A C 1
ATOM 2689 O O . LYS A 1 349 ? -17.525 3.225 14.207 1.00 40.94 349 LYS A O 1
ATOM 2694 N N . ALA A 1 350 ? -15.861 4.703 14.482 1.00 46.50 350 ALA A N 1
ATOM 2695 C CA . ALA A 1 350 ? -15.176 3.886 15.483 1.00 46.50 350 ALA A CA 1
ATOM 2696 C C . ALA A 1 350 ? -16.186 3.609 16.607 1.00 46.50 350 ALA A C 1
ATOM 2698 O O . ALA A 1 350 ? -16.857 4.561 17.027 1.00 46.50 350 ALA A O 1
ATOM 2699 N N . ALA A 1 351 ? -16.353 2.342 17.010 1.00 51.91 351 ALA A N 1
ATOM 2700 C CA . ALA A 1 351 ? -17.150 2.013 18.184 1.00 51.91 351 ALA A CA 1
ATOM 2701 C C . ALA A 1 351 ? -16.693 2.959 19.292 1.00 51.91 351 ALA A C 1
ATOM 2703 O O . ALA A 1 351 ? -15.500 3.059 19.587 1.00 51.91 351 ALA A O 1
ATOM 2704 N N . MET A 1 352 ? -17.625 3.776 19.766 1.00 68.50 352 MET A N 1
ATOM 2705 C CA . MET A 1 352 ? -17.333 4.737 20.805 1.00 68.50 352 MET A CA 1
ATOM 2706 C C . MET A 1 352 ? -17.047 3.914 22.055 1.00 68.50 352 MET A C 1
ATOM 2708 O O . MET A 1 352 ? -17.946 3.228 22.528 1.00 68.50 352 MET A O 1
ATOM 2712 N N . ILE A 1 353 ? -15.807 3.932 22.536 1.00 79.94 353 ILE A N 1
ATOM 2713 C CA . ILE A 1 353 ? -15.420 3.186 23.733 1.00 79.94 353 ILE A CA 1
ATOM 2714 C C . ILE A 1 353 ? -16.223 3.763 24.895 1.00 79.94 353 ILE A C 1
ATOM 2716 O O . ILE A 1 353 ? -16.112 4.960 25.181 1.00 79.94 353 ILE A O 1
ATOM 2720 N N . ASP A 1 354 ? -17.064 2.949 25.525 1.00 83.50 354 ASP A N 1
ATOM 2721 C CA . ASP A 1 354 ? -17.844 3.423 26.655 1.00 83.50 354 ASP A CA 1
ATOM 2722 C C . ASP A 1 354 ? -16.974 3.459 27.916 1.00 83.50 354 ASP A C 1
ATOM 2724 O O . ASP A 1 354 ? -16.515 2.436 28.412 1.00 83.50 354 ASP A O 1
ATOM 2728 N N . LEU A 1 355 ? -16.721 4.667 28.411 1.00 87.88 355 LEU A N 1
ATOM 2729 C CA . LEU A 1 355 ? -15.989 4.943 29.640 1.00 87.88 355 LEU A CA 1
ATOM 2730 C C . LEU A 1 355 ? -16.925 5.329 30.796 1.00 87.88 355 LEU A C 1
ATOM 2732 O O . LEU A 1 355 ? -16.432 5.672 31.863 1.00 87.88 355 LEU A O 1
ATOM 2736 N N . THR A 1 356 ? -18.253 5.292 30.611 1.00 84.06 356 THR A N 1
ATOM 2737 C CA . THR A 1 356 ? -19.230 5.814 31.591 1.00 84.06 356 THR A CA 1
ATOM 2738 C C . THR A 1 356 ? -19.127 5.111 32.946 1.00 84.06 356 THR A C 1
ATOM 2740 O O . THR A 1 356 ? -19.251 5.754 33.983 1.00 84.06 356 THR A O 1
ATOM 2743 N N . ALA A 1 357 ? -18.861 3.802 32.939 1.00 85.38 357 ALA A N 1
ATOM 2744 C CA . ALA A 1 357 ? -18.702 2.987 34.145 1.00 85.38 357 ALA A CA 1
ATOM 2745 C C . ALA A 1 357 ? -17.242 2.871 34.632 1.00 85.38 357 ALA A C 1
ATOM 2747 O O . ALA A 1 357 ? -16.981 2.186 35.619 1.00 85.38 357 ALA A O 1
ATOM 2748 N N . LEU A 1 358 ? -16.280 3.498 33.945 1.00 89.44 358 LEU A N 1
ATOM 2749 C CA . LEU A 1 358 ? -14.858 3.391 34.272 1.00 89.44 358 LEU A CA 1
ATOM 2750 C C . LEU A 1 358 ? -14.380 4.621 35.037 1.00 89.44 358 LEU A C 1
ATOM 2752 O O . LEU A 1 358 ? -14.717 5.758 34.711 1.00 89.44 358 LEU A O 1
ATOM 2756 N N . THR A 1 359 ? -13.519 4.398 36.024 1.00 90.25 359 THR A N 1
ATOM 2757 C CA . THR A 1 359 ? -12.808 5.475 36.708 1.00 90.25 359 THR A CA 1
ATOM 2758 C C . THR A 1 359 ? -11.451 5.714 36.038 1.00 90.25 359 THR A C 1
ATOM 2760 O O . THR A 1 359 ? -10.735 4.765 35.703 1.00 90.25 359 THR A O 1
ATOM 2763 N N . PRO A 1 360 ? -11.060 6.978 35.801 1.00 92.94 360 PRO A N 1
ATOM 2764 C CA . PRO A 1 360 ? -9.738 7.271 35.271 1.00 92.94 360 PRO A CA 1
ATOM 2765 C C . PRO A 1 360 ? -8.674 6.940 36.319 1.00 92.94 360 PRO A C 1
ATOM 2767 O O . PRO A 1 360 ? -8.722 7.445 37.440 1.00 92.94 360 PRO A O 1
ATOM 2770 N N . PHE A 1 361 ? -7.668 6.147 35.945 1.00 92.81 361 PHE A N 1
ATOM 2771 C CA . PHE A 1 361 ? -6.557 5.806 36.843 1.00 92.81 361 PHE A CA 1
ATOM 2772 C C . PHE A 1 361 ? -5.646 7.013 37.121 1.00 92.81 361 PHE A C 1
ATOM 2774 O O . PHE A 1 361 ? -4.937 7.060 38.126 1.00 92.81 361 PHE A O 1
ATOM 2781 N N . ALA A 1 362 ? -5.649 7.999 36.219 1.00 88.75 362 ALA A N 1
ATOM 2782 C CA . ALA A 1 362 ? -4.965 9.268 36.402 1.00 88.75 362 ALA A CA 1
ATOM 2783 C C . ALA A 1 362 ? -5.803 10.412 35.829 1.00 88.75 362 ALA A C 1
ATOM 2785 O O . ALA A 1 362 ? -6.382 10.311 34.748 1.00 88.75 362 ALA A O 1
ATOM 2786 N N . SER A 1 363 ? -5.843 11.528 36.550 1.00 86.25 363 SER A N 1
ATOM 2787 C CA . SER A 1 363 ? -6.586 12.722 36.152 1.00 86.25 363 SER A CA 1
ATOM 2788 C C . SER A 1 363 ? -5.673 13.934 36.234 1.00 86.25 363 SER A C 1
ATOM 2790 O O . SER A 1 363 ? -5.351 14.409 37.319 1.00 86.25 363 SER A O 1
ATOM 2792 N N . GLY A 1 364 ? -5.233 14.420 35.077 1.00 77.25 364 GLY A N 1
ATOM 2793 C CA . GLY A 1 364 ? -4.453 15.646 34.973 1.00 77.25 364 GLY A CA 1
ATOM 2794 C C . GLY A 1 364 ? -5.337 16.889 34.861 1.00 77.25 364 GLY A C 1
ATOM 2795 O O . GLY A 1 364 ? -6.570 16.826 34.800 1.00 77.25 364 GLY A O 1
ATOM 2796 N N . ALA A 1 365 ? -4.688 18.048 34.743 1.00 72.25 365 ALA A N 1
ATOM 2797 C CA . ALA A 1 365 ? -5.376 19.318 34.522 1.00 72.25 365 ALA A CA 1
ATOM 2798 C C . ALA A 1 365 ? -6.167 19.350 33.200 1.00 72.25 365 ALA A C 1
ATOM 2800 O O . ALA A 1 365 ? -7.223 19.964 33.139 1.00 72.25 365 ALA A O 1
ATOM 2801 N N . ASN A 1 366 ? -5.697 18.686 32.139 1.00 79.19 366 ASN A N 1
ATOM 2802 C CA . ASN A 1 366 ? -6.327 18.784 30.813 1.00 79.19 366 ASN A CA 1
ATOM 2803 C C . ASN A 1 366 ? -6.966 17.484 30.323 1.00 79.19 366 ASN A C 1
ATOM 2805 O O . ASN A 1 366 ? -7.724 17.517 29.353 1.00 79.19 366 ASN A O 1
ATOM 2809 N N . ARG A 1 367 ? -6.626 16.344 30.934 1.00 88.06 367 ARG A N 1
ATOM 2810 C CA . ARG A 1 367 ? -7.018 15.025 30.436 1.00 88.06 367 ARG A CA 1
ATOM 2811 C C . ARG A 1 367 ? -7.283 14.034 31.558 1.00 88.06 367 ARG A C 1
ATOM 2813 O O . ARG A 1 367 ? -6.598 14.063 32.578 1.00 88.06 367 ARG A O 1
ATOM 2820 N N . HIS A 1 368 ? -8.242 13.153 31.318 1.00 91.31 368 HIS A N 1
ATOM 2821 C CA . HIS A 1 368 ? -8.435 11.922 32.069 1.00 91.31 368 HIS A CA 1
ATOM 2822 C C . HIS A 1 368 ? -7.772 10.769 31.318 1.00 91.31 368 H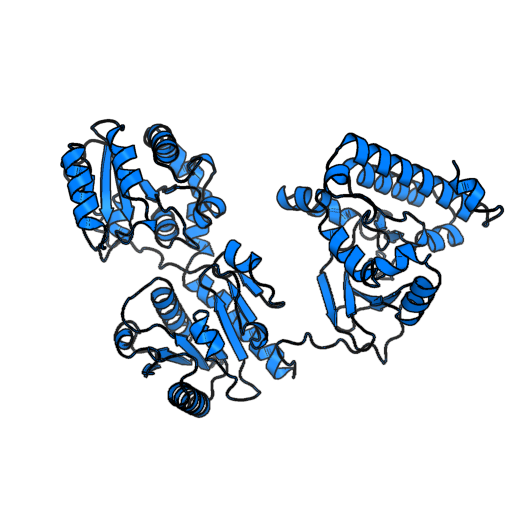IS A C 1
ATOM 2824 O O . HIS A 1 368 ? -7.892 10.673 30.095 1.00 91.31 368 HIS A O 1
ATOM 2830 N N . CYS A 1 369 ? -7.066 9.913 32.047 1.00 93.81 369 CYS A N 1
ATOM 2831 C CA . CYS A 1 369 ? -6.412 8.728 31.517 1.00 93.81 369 CYS A CA 1
ATOM 2832 C C . CYS A 1 369 ? -7.143 7.484 32.018 1.00 93.81 369 CYS A C 1
ATOM 2834 O O . CYS A 1 369 ? -7.282 7.287 33.226 1.00 93.81 369 CYS A O 1
ATOM 2836 N N . PHE A 1 370 ? -7.576 6.644 31.087 1.00 95.62 370 PHE A N 1
ATOM 2837 C CA . PHE A 1 370 ? -8.242 5.373 31.356 1.00 95.62 370 PHE A CA 1
ATOM 2838 C C . PHE A 1 370 ? -7.385 4.229 30.826 1.00 95.62 370 PHE A C 1
ATOM 2840 O O . PHE A 1 370 ? -6.699 4.382 29.812 1.00 95.62 370 PHE A O 1
ATOM 2847 N N . VAL A 1 371 ? -7.433 3.081 31.495 1.00 94.50 371 VAL A N 1
ATOM 2848 C CA . VAL A 1 371 ? -6.971 1.831 30.886 1.00 94.50 371 VAL A CA 1
ATOM 2849 C C . VAL A 1 371 ? -8.003 1.460 29.823 1.00 94.50 371 VAL A C 1
ATOM 2851 O O . VAL A 1 371 ? -9.203 1.602 30.061 1.00 94.50 371 VAL A O 1
ATOM 2854 N N . HIS A 1 372 ? -7.561 1.059 28.634 1.00 92.25 372 HIS A N 1
ATOM 2855 C CA . HIS A 1 372 ? -8.492 0.666 27.581 1.00 92.25 372 HIS A CA 1
ATOM 2856 C C . HIS A 1 372 ? -9.252 -0.603 28.019 1.00 92.25 372 HIS A C 1
ATOM 2858 O O . HIS A 1 372 ? -8.600 -1.576 28.399 1.00 92.25 372 HIS A O 1
ATOM 2864 N N . PRO A 1 373 ? -10.600 -0.628 27.962 1.00 87.31 373 PRO A N 1
ATOM 2865 C CA . PRO A 1 373 ? -11.392 -1.746 28.488 1.00 87.31 373 PRO A CA 1
ATOM 2866 C C . PRO A 1 373 ? -11.090 -3.069 27.779 1.00 87.31 373 PRO A C 1
ATOM 2868 O O . PRO A 1 373 ? -10.974 -4.100 28.430 1.00 87.31 373 PRO A O 1
ATOM 2871 N N . ASP A 1 374 ? -10.892 -3.021 26.459 1.00 86.25 374 ASP A N 1
ATOM 2872 C CA . ASP A 1 374 ? -10.615 -4.220 25.656 1.00 86.25 374 ASP A CA 1
ATOM 2873 C C . ASP A 1 374 ? -9.117 -4.553 25.506 1.00 86.25 374 ASP A C 1
ATOM 2875 O O . ASP A 1 374 ? -8.775 -5.584 24.934 1.00 86.25 374 ASP A O 1
ATOM 2879 N N . ASP A 1 375 ? -8.208 -3.677 25.957 1.00 88.44 375 ASP A N 1
ATOM 2880 C CA . ASP A 1 375 ? -6.760 -3.885 25.810 1.00 88.44 375 ASP A CA 1
ATOM 2881 C C . ASP A 1 375 ? -6.003 -3.272 27.005 1.00 88.44 375 ASP A C 1
ATOM 2883 O O . ASP A 1 375 ? -5.649 -2.088 26.993 1.00 88.44 375 ASP A O 1
ATOM 2887 N N . PRO A 1 376 ? -5.700 -4.059 28.050 1.00 88.75 376 PRO A N 1
ATOM 2888 C CA . PRO A 1 376 ? -5.075 -3.544 29.265 1.00 88.75 376 PRO A CA 1
ATOM 2889 C C . PRO A 1 376 ? -3.643 -3.020 29.057 1.00 88.75 376 PRO A C 1
ATOM 2891 O O . PRO A 1 376 ? -3.082 -2.421 29.982 1.00 88.75 376 PRO A O 1
ATOM 2894 N N . ALA A 1 377 ? -3.043 -3.216 27.876 1.00 91.88 377 ALA A N 1
ATOM 2895 C CA . ALA A 1 377 ? -1.755 -2.636 27.499 1.00 91.88 377 ALA A CA 1
ATOM 2896 C C . ALA A 1 377 ? -1.881 -1.216 26.916 1.00 91.88 377 ALA A C 1
ATOM 2898 O O . ALA A 1 377 ? -0.867 -0.596 26.580 1.00 91.88 377 ALA A O 1
ATOM 2899 N N . ARG A 1 378 ? -3.099 -0.669 26.796 1.00 94.94 378 ARG A N 1
ATOM 2900 C CA . ARG A 1 378 ? -3.347 0.651 26.202 1.00 94.94 378 ARG A CA 1
ATOM 2901 C C . ARG A 1 378 ? -3.948 1.651 27.178 1.00 94.94 378 ARG A C 1
ATOM 2903 O O . ARG A 1 378 ? -4.694 1.322 28.097 1.00 94.94 378 ARG A O 1
ATOM 2910 N N . CYS A 1 379 ? -3.614 2.911 26.931 1.00 95.69 379 CYS A N 1
ATOM 2911 C CA . CYS A 1 379 ? -4.061 4.078 27.668 1.00 95.69 379 CYS A CA 1
ATOM 2912 C C . CYS A 1 379 ? -4.890 4.985 26.754 1.00 95.69 379 CYS A C 1
ATOM 2914 O O . CYS A 1 379 ? -4.448 5.355 25.662 1.00 95.69 379 CYS A O 1
ATOM 2916 N N . LEU A 1 380 ? -6.076 5.373 27.221 1.00 94.75 380 LEU A N 1
ATOM 2917 C CA . LEU A 1 380 ? -6.958 6.338 26.573 1.00 94.75 380 LEU A CA 1
ATOM 2918 C C . LEU A 1 380 ? -6.860 7.683 27.291 1.00 94.75 380 LEU A C 1
ATOM 2920 O O . LEU A 1 380 ? -7.248 7.804 28.450 1.00 94.75 380 LEU A O 1
ATOM 2924 N N . LYS A 1 381 ? -6.377 8.708 26.587 1.00 93.94 381 LYS A N 1
ATOM 2925 C CA . LYS A 1 381 ? -6.232 10.080 27.092 1.00 93.94 381 LYS A CA 1
ATOM 2926 C C . LYS A 1 381 ? -7.373 10.953 26.576 1.00 93.94 381 LYS A C 1
ATOM 2928 O O . LYS A 1 381 ? -7.309 11.478 25.459 1.00 93.94 381 LYS A O 1
ATOM 2933 N N . VAL A 1 382 ? -8.421 11.105 27.375 1.00 90.94 382 VAL A N 1
ATOM 2934 C CA . VAL A 1 382 ? -9.631 11.872 27.049 1.00 90.94 382 VAL A CA 1
ATOM 2935 C C . VAL A 1 382 ? -9.471 13.321 27.495 1.00 90.94 382 VAL A C 1
ATOM 2937 O O . VAL A 1 382 ? -9.014 13.584 28.602 1.00 90.94 382 VAL A O 1
ATOM 2940 N N . ILE A 1 383 ? -9.845 14.276 26.646 1.00 85.12 383 ILE A N 1
ATOM 2941 C CA . ILE A 1 383 ? -9.817 15.703 26.992 1.00 85.12 383 ILE A CA 1
ATOM 2942 C C . ILE A 1 383 ? -10.888 16.054 28.023 1.00 85.12 383 ILE A C 1
ATOM 2944 O O . ILE A 1 383 ? -12.016 15.592 27.924 1.00 85.12 383 ILE A O 1
ATOM 2948 N N . ARG A 1 384 ? -10.540 16.958 28.943 1.00 79.12 384 ARG A N 1
ATOM 2949 C CA . ARG A 1 384 ? -11.452 17.595 29.898 1.00 79.12 384 ARG A CA 1
ATOM 2950 C C . ARG A 1 384 ? -11.996 18.913 29.332 1.00 79.12 384 ARG A C 1
ATOM 2952 O O . ARG A 1 384 ? -11.282 19.926 29.383 1.00 79.12 384 ARG A O 1
ATOM 2959 N N . PRO A 1 385 ? -13.193 18.932 28.716 1.00 67.75 385 PRO A N 1
ATOM 2960 C CA . PRO A 1 385 ? -13.722 20.123 28.050 1.00 67.75 385 PRO A CA 1
ATOM 2961 C C . PRO A 1 385 ? -13.909 21.316 29.000 1.00 67.75 385 PRO A C 1
ATOM 2963 O O . PRO A 1 385 ? -13.688 22.457 28.587 1.00 67.75 385 PRO A O 1
ATOM 2966 N N . GLU A 1 386 ? -14.221 21.071 30.274 1.00 69.50 386 GLU A N 1
ATOM 2967 C CA . GLU A 1 386 ? -14.417 22.094 31.304 1.00 69.50 386 GLU A CA 1
ATOM 2968 C C . GLU A 1 386 ? -13.173 22.982 31.504 1.00 69.50 386 GLU A C 1
ATOM 2970 O O . GLU A 1 386 ? -13.273 24.203 31.649 1.00 69.50 386 GLU A O 1
ATOM 2975 N N . ASN A 1 387 ? -11.978 22.399 31.383 1.00 68.94 387 ASN A N 1
ATOM 2976 C CA . ASN A 1 387 ? -10.719 23.114 31.588 1.00 68.94 387 ASN A CA 1
ATOM 2977 C C . ASN A 1 387 ? -10.215 23.812 30.317 1.00 68.94 387 ASN A C 1
ATOM 2979 O O . ASN A 1 387 ? -9.466 24.791 30.402 1.00 68.94 387 ASN A O 1
ATOM 2983 N N . ILE A 1 388 ? -10.653 23.375 29.129 1.00 66.56 388 ILE A N 1
ATOM 2984 C CA . ILE A 1 388 ? -10.347 24.063 27.866 1.00 66.56 388 ILE A CA 1
ATOM 2985 C C . ILE A 1 388 ? -11.062 25.412 27.801 1.00 66.56 388 ILE A C 1
ATOM 2987 O O . ILE A 1 388 ? -10.443 26.411 27.427 1.00 66.56 388 ILE A O 1
ATOM 2991 N N . GLU A 1 389 ? -12.336 25.461 28.187 1.00 66.31 389 GLU A N 1
ATOM 2992 C CA . GLU A 1 389 ? -13.122 26.696 28.147 1.00 66.31 389 GLU A CA 1
ATOM 2993 C C . GLU A 1 389 ? -12.611 27.713 29.182 1.00 66.31 389 GLU A C 1
ATOM 2995 O O . GLU A 1 389 ? -12.405 28.884 28.851 1.00 66.31 389 GLU A O 1
ATOM 3000 N N . ALA A 1 390 ? -12.267 27.263 30.395 1.00 67.50 390 ALA A N 1
ATOM 3001 C CA . ALA A 1 390 ? -11.613 28.106 31.398 1.00 67.50 390 ALA A CA 1
ATOM 3002 C C . ALA A 1 390 ? -10.264 28.670 30.903 1.00 67.50 390 ALA A C 1
ATOM 3004 O O . ALA A 1 390 ? -9.983 29.862 31.060 1.00 67.50 390 ALA A O 1
ATOM 3005 N N . ARG A 1 391 ? -9.433 27.847 30.240 1.00 68.12 391 ARG A N 1
ATOM 3006 C CA . ARG A 1 391 ? -8.159 28.289 29.636 1.00 68.12 391 ARG A CA 1
ATOM 3007 C C . ARG A 1 391 ? -8.363 29.257 28.477 1.00 68.12 391 ARG A C 1
ATOM 3009 O O . ARG A 1 391 ? -7.555 30.168 28.322 1.00 68.12 391 ARG A O 1
ATOM 3016 N N . PHE A 1 392 ? -9.400 29.074 27.664 1.00 69.50 392 PHE A N 1
ATOM 3017 C CA . PHE A 1 392 ? -9.715 29.983 26.563 1.00 69.50 392 PHE A CA 1
ATOM 3018 C C . PHE A 1 392 ? -10.120 31.368 27.080 1.00 69.50 392 PHE A C 1
ATOM 3020 O O . PHE A 1 392 ? -9.618 32.375 26.581 1.00 69.50 392 PHE A O 1
ATOM 3027 N N . ARG A 1 393 ? -10.947 31.426 28.133 1.00 72.00 393 ARG A N 1
ATOM 3028 C CA . ARG A 1 393 ? -11.386 32.687 28.757 1.00 72.00 393 ARG A CA 1
ATOM 3029 C C . ARG A 1 393 ? -10.246 33.468 29.411 1.00 72.00 393 ARG A C 1
ATOM 3031 O O . ARG A 1 393 ? -10.238 34.690 29.333 1.00 72.00 393 ARG A O 1
ATOM 3038 N N . ARG A 1 394 ? -9.257 32.774 29.986 1.00 72.94 394 ARG A N 1
ATOM 3039 C CA . ARG A 1 394 ? -8.055 33.382 30.589 1.00 72.94 394 ARG A CA 1
ATOM 3040 C C . ARG A 1 394 ? -7.024 33.882 29.564 1.00 72.94 394 ARG A C 1
ATOM 3042 O O . ARG A 1 394 ? -6.017 34.463 29.960 1.00 72.94 394 ARG A O 1
ATOM 3049 N N . GLN A 1 395 ? -7.211 33.640 28.260 1.00 70.88 395 GLN A N 1
ATOM 3050 C CA . GLN A 1 395 ? -6.258 34.114 27.252 1.00 70.88 395 GLN A CA 1
ATOM 3051 C C . GLN A 1 395 ? -6.471 35.593 26.895 1.00 70.88 395 GLN A C 1
ATOM 3053 O O . GLN A 1 395 ? -7.611 36.015 26.701 1.00 70.88 395 GLN A O 1
ATOM 3058 N N . PRO A 1 396 ? -5.378 36.358 26.696 1.00 72.88 396 PRO A N 1
ATOM 3059 C CA . PRO A 1 396 ? -5.438 37.698 26.120 1.00 72.88 396 PRO A CA 1
ATOM 3060 C C . PRO A 1 396 ? -6.205 37.720 24.791 1.00 72.88 396 PRO A C 1
ATOM 3062 O O . PRO A 1 396 ? -6.115 36.765 24.012 1.00 72.88 396 PRO A O 1
ATOM 3065 N N . ALA A 1 397 ? -6.904 38.820 24.496 1.00 73.12 397 ALA A N 1
ATOM 3066 C CA . ALA A 1 397 ? -7.808 38.933 23.345 1.00 73.12 397 ALA A CA 1
ATOM 3067 C C . ALA A 1 397 ? -7.170 38.505 22.007 1.00 73.12 397 ALA A C 1
ATOM 3069 O O . ALA A 1 397 ? -7.770 37.725 21.266 1.00 73.12 397 ALA A O 1
ATOM 3070 N N . PHE A 1 398 ? -5.918 38.904 21.752 1.00 71.81 398 PHE A N 1
ATOM 3071 C CA . PHE A 1 398 ? -5.173 38.533 20.541 1.00 71.81 398 PHE A CA 1
ATOM 3072 C C . PHE A 1 398 ? -4.910 37.022 20.406 1.00 71.81 398 PHE A C 1
ATOM 3074 O O . PHE A 1 398 ? -4.845 36.491 19.303 1.00 71.81 398 PHE A O 1
ATOM 3081 N N . LYS A 1 399 ? -4.794 36.290 21.521 1.00 64.56 399 LYS A N 1
ATOM 3082 C CA . LYS A 1 399 ? -4.615 34.829 21.517 1.00 64.56 399 LYS A CA 1
ATOM 3083 C C . LYS A 1 399 ? -5.935 34.084 21.320 1.00 64.56 399 LYS A C 1
ATOM 3085 O O . LYS A 1 399 ? -5.912 32.982 20.777 1.00 64.56 399 LYS A O 1
ATOM 3090 N N . ARG A 1 400 ? -7.069 34.684 21.702 1.00 70.69 400 ARG A N 1
ATOM 3091 C CA . ARG A 1 400 ? -8.410 34.122 21.456 1.00 70.69 400 ARG A CA 1
ATOM 3092 C C . ARG A 1 400 ? -8.777 34.136 19.967 1.00 70.69 400 ARG A C 1
ATOM 3094 O O . ARG A 1 400 ? -9.439 33.209 19.510 1.00 70.69 400 ARG A O 1
ATOM 3101 N N . LEU A 1 401 ? -8.279 35.123 19.211 1.00 68.69 401 LEU A N 1
ATOM 3102 C CA . LEU A 1 401 ? -8.418 35.221 17.747 1.00 68.69 401 LEU A CA 1
ATOM 3103 C C . LEU A 1 401 ? -7.786 34.034 16.995 1.00 68.69 401 LEU A C 1
ATOM 3105 O O . LEU A 1 401 ? -8.245 33.676 15.917 1.00 68.69 401 LEU A O 1
ATOM 3109 N N . LEU A 1 402 ? -6.789 33.366 17.586 1.00 61.06 402 LEU A N 1
ATOM 3110 C CA . LEU A 1 402 ? -6.122 32.190 17.003 1.00 61.06 402 LEU A CA 1
ATOM 3111 C C . LEU A 1 402 ? -6.932 30.884 17.150 1.00 61.06 402 LEU A C 1
ATOM 3113 O O . LEU A 1 402 ? -6.471 29.815 16.748 1.00 61.06 402 LEU A O 1
ATOM 3117 N N . GLY A 1 403 ? -8.133 30.959 17.730 1.00 62.53 403 GLY A N 1
ATOM 3118 C CA . GLY A 1 403 ? -9.083 29.855 17.819 1.00 62.53 403 GLY A CA 1
ATOM 3119 C C . GLY A 1 403 ? -8.807 28.835 18.933 1.00 62.53 403 GLY A C 1
ATOM 3120 O O . GLY A 1 403 ? -7.707 28.695 19.471 1.00 62.53 403 GLY A O 1
ATOM 3121 N N . ARG A 1 404 ? -9.852 28.067 19.275 1.00 65.56 404 ARG A N 1
ATOM 3122 C CA . ARG A 1 404 ? -9.836 27.056 20.351 1.00 65.56 404 ARG A CA 1
ATOM 3123 C C . ARG A 1 404 ? -8.990 25.819 20.026 1.00 65.56 404 ARG A C 1
ATOM 3125 O O . ARG A 1 404 ? -8.536 25.138 20.939 1.00 65.56 404 ARG A O 1
ATOM 3132 N N . GLN A 1 405 ? -8.734 25.528 18.747 1.00 61.12 405 GLN A N 1
ATOM 3133 C CA . GLN A 1 405 ? -8.005 24.319 18.334 1.00 61.12 405 GLN A CA 1
ATOM 3134 C C . GLN A 1 405 ? -6.568 24.259 18.876 1.00 61.12 405 GLN A C 1
ATOM 3136 O O . GLN A 1 405 ? -6.063 23.171 19.142 1.00 61.12 405 GLN A O 1
ATOM 3141 N N . ARG A 1 406 ? -5.933 25.414 19.126 1.00 63.50 406 ARG A N 1
ATOM 3142 C CA . ARG A 1 406 ? -4.608 25.495 19.766 1.00 63.50 406 ARG A CA 1
ATOM 3143 C C . ARG A 1 406 ? -4.598 24.952 21.198 1.00 63.50 406 ARG A C 1
ATOM 3145 O O . ARG A 1 406 ? -3.540 24.608 21.704 1.00 63.50 406 ARG A O 1
ATOM 3152 N N . LEU A 1 407 ? -5.748 24.894 21.865 1.00 64.00 407 LEU A N 1
ATOM 3153 C CA . LEU A 1 407 ? -5.877 24.405 23.239 1.00 64.00 407 LEU A CA 1
ATOM 3154 C C . LEU A 1 407 ? -6.169 22.904 23.322 1.00 64.00 407 LEU A C 1
ATOM 3156 O O . LEU A 1 407 ? -6.233 22.360 24.419 1.00 64.00 407 LEU A O 1
ATOM 3160 N N . ASN A 1 408 ? -6.327 22.229 22.182 1.00 77.38 408 ASN A N 1
ATOM 3161 C CA . ASN A 1 408 ? -6.574 20.797 22.141 1.00 77.38 408 ASN A CA 1
ATOM 3162 C C . ASN A 1 408 ? -5.245 20.038 22.304 1.00 77.38 408 ASN A C 1
ATOM 3164 O O . ASN A 1 408 ? -4.448 19.944 21.367 1.00 77.38 408 ASN A O 1
ATOM 3168 N N . ASP A 1 409 ? -4.997 19.528 23.510 1.00 78.25 409 ASP A N 1
ATOM 3169 C CA . ASP A 1 409 ? -3.770 18.794 23.832 1.00 78.25 409 ASP A CA 1
ATOM 3170 C C . ASP A 1 409 ? -3.656 17.467 23.053 1.00 78.25 409 ASP A C 1
ATOM 3172 O O . ASP A 1 409 ? -2.549 17.086 22.676 1.00 78.25 409 ASP A O 1
ATOM 3176 N N . ASN A 1 410 ? -4.775 16.822 22.693 1.00 84.38 410 ASN A N 1
ATOM 3177 C CA . ASN A 1 410 ? -4.754 15.595 21.887 1.00 84.38 410 ASN A CA 1
ATOM 3178 C C . ASN A 1 410 ? -4.267 15.852 20.453 1.00 84.38 410 ASN A C 1
ATOM 3180 O O . ASN A 1 410 ? -3.439 15.100 19.939 1.00 84.38 410 ASN A O 1
ATOM 3184 N N . LEU A 1 411 ? -4.717 16.938 19.817 1.00 81.25 411 LEU A N 1
ATOM 3185 C CA . LEU A 1 411 ? -4.230 17.339 18.492 1.00 81.25 411 LEU A CA 1
ATOM 3186 C C . LEU A 1 411 ? -2.751 17.741 18.521 1.00 81.25 411 LEU A C 1
ATOM 3188 O O . LEU A 1 411 ? -2.025 17.467 17.567 1.00 81.25 411 LEU A O 1
ATOM 3192 N N . GLN A 1 412 ? -2.295 18.387 19.598 1.00 83.69 412 GLN A N 1
ATOM 3193 C CA . GLN A 1 412 ? -0.881 18.732 19.759 1.00 83.69 412 GLN A CA 1
ATOM 3194 C C . GLN A 1 412 ? -0.011 17.484 19.900 1.00 83.69 412 GLN A C 1
ATOM 3196 O O . GLN A 1 412 ? 0.990 17.376 19.200 1.00 83.69 412 GLN A O 1
ATOM 3201 N N . GLU A 1 413 ? -0.413 16.525 20.736 1.00 87.06 413 GLU A N 1
ATOM 3202 C CA . GLU A 1 413 ? 0.297 15.253 20.894 1.00 87.06 413 GLU A CA 1
ATOM 3203 C C . GLU A 1 413 ? 0.324 14.462 19.574 1.00 87.06 413 GLU A C 1
ATOM 3205 O O . GLU A 1 413 ? 1.389 14.018 19.153 1.00 87.06 413 GLU A O 1
ATOM 3210 N N . GLN A 1 414 ? -0.795 14.388 18.841 1.00 87.69 414 GLN A N 1
ATOM 3211 C CA . GLN A 1 414 ? -0.842 13.762 17.508 1.00 87.69 414 GLN A CA 1
ATOM 3212 C C . GLN A 1 414 ? 0.158 14.383 16.525 1.00 87.69 414 GLN A C 1
ATOM 3214 O O . GLN A 1 414 ? 0.812 13.669 15.766 1.00 87.69 414 GLN A O 1
ATOM 3219 N N . ARG A 1 415 ? 0.277 15.717 16.515 1.00 86.81 415 ARG A N 1
ATOM 3220 C CA . ARG A 1 415 ? 1.275 16.422 15.693 1.00 86.81 415 ARG A CA 1
ATOM 3221 C C . ARG A 1 415 ? 2.694 16.144 16.180 1.00 86.81 415 ARG A C 1
ATOM 3223 O O . ARG A 1 415 ? 3.587 15.979 15.360 1.00 86.81 415 ARG A O 1
ATOM 3230 N N . ALA A 1 416 ? 2.894 16.052 17.490 1.00 89.06 416 ALA A N 1
ATOM 3231 C CA . ALA A 1 416 ? 4.198 15.820 18.090 1.00 89.06 416 ALA A CA 1
ATOM 3232 C C . ALA A 1 416 ? 4.792 14.447 17.728 1.00 89.06 416 ALA A C 1
ATOM 3234 O O . ALA A 1 416 ? 5.990 14.364 17.465 1.00 89.06 416 ALA A O 1
ATOM 3235 N N . TYR A 1 417 ? 3.966 13.399 17.614 1.00 91.12 417 TYR A N 1
ATOM 3236 C CA . TYR A 1 417 ? 4.400 12.089 17.094 1.00 91.12 417 TYR A CA 1
ATOM 3237 C C . TYR A 1 417 ? 4.808 12.125 15.610 1.00 91.12 417 TYR A C 1
ATOM 3239 O O . TYR A 1 417 ? 5.526 11.245 15.138 1.00 91.12 417 TYR A O 1
ATOM 3247 N N . ARG A 1 418 ? 4.394 13.156 14.863 1.00 89.25 418 ARG A N 1
ATOM 3248 C CA . ARG A 1 418 ? 4.746 13.364 13.448 1.00 89.25 418 ARG A CA 1
ATOM 3249 C C . ARG A 1 418 ? 5.949 14.284 13.243 1.00 89.25 418 ARG A C 1
ATOM 3251 O O . ARG A 1 418 ? 6.243 14.632 12.104 1.00 89.25 418 ARG A O 1
ATOM 3258 N N . GLN A 1 419 ? 6.630 14.702 14.310 1.00 89.62 419 GLN A N 1
ATOM 3259 C CA . GLN A 1 419 ? 7.802 15.565 14.178 1.00 89.62 419 GLN A CA 1
ATOM 3260 C C . GLN A 1 419 ? 8.918 14.882 13.379 1.00 89.62 419 GLN A C 1
ATOM 3262 O O . GLN A 1 419 ? 9.124 13.670 13.484 1.00 89.62 419 GLN A O 1
ATOM 3267 N N . THR A 1 420 ? 9.680 15.681 12.634 1.00 86.88 420 THR A N 1
ATOM 3268 C CA . THR A 1 420 ? 10.714 15.206 11.707 1.00 86.88 420 THR A CA 1
ATOM 3269 C C . THR A 1 420 ? 11.727 14.265 12.359 1.00 86.88 420 THR A C 1
ATOM 3271 O O . THR A 1 420 ? 12.080 13.268 11.747 1.00 86.88 420 THR A O 1
ATOM 3274 N N . ALA A 1 421 ? 12.142 14.526 13.605 1.00 89.38 421 ALA A N 1
ATOM 3275 C CA . ALA A 1 421 ? 13.099 13.679 14.326 1.00 89.38 421 ALA A CA 1
ATOM 3276 C C . ALA A 1 421 ? 12.615 12.222 14.477 1.00 89.38 421 ALA A C 1
ATOM 3278 O O . ALA A 1 421 ? 13.350 11.288 14.173 1.00 89.38 421 ALA A O 1
ATOM 3279 N N . ILE A 1 422 ? 11.349 12.026 14.866 1.00 91.50 422 ILE A N 1
ATOM 3280 C CA . ILE A 1 422 ? 10.750 10.688 14.999 1.00 91.50 422 ILE A CA 1
ATOM 3281 C C . ILE A 1 422 ? 10.609 10.044 13.618 1.00 91.50 422 ILE A C 1
ATOM 3283 O O . ILE A 1 422 ? 10.986 8.893 13.423 1.00 91.50 422 ILE A O 1
ATOM 3287 N N . GLN A 1 423 ? 10.096 10.795 12.640 1.00 90.38 423 GLN A N 1
ATOM 3288 C CA . GLN A 1 423 ? 9.846 10.269 11.297 1.00 90.38 423 GLN A CA 1
ATOM 3289 C C . GLN A 1 423 ? 11.141 9.874 10.569 1.00 90.38 423 GLN A C 1
ATOM 3291 O O . GLN A 1 423 ? 11.141 8.887 9.843 1.00 90.38 423 GLN A O 1
ATOM 3296 N N . GLN A 1 424 ? 12.247 10.593 10.785 1.00 89.62 424 GLN A N 1
ATOM 3297 C CA . GLN A 1 424 ? 13.560 10.257 10.226 1.00 89.62 424 GLN A CA 1
ATOM 3298 C C . GLN A 1 424 ? 14.132 8.967 10.820 1.00 89.62 424 GLN A C 1
ATOM 3300 O O . GLN A 1 424 ? 14.647 8.146 10.068 1.00 89.62 424 GLN A O 1
ATOM 3305 N N . LEU A 1 425 ? 14.010 8.764 12.137 1.00 91.00 425 LEU A N 1
ATOM 3306 C CA . LEU A 1 425 ? 14.451 7.525 12.788 1.00 91.00 425 LEU A CA 1
ATOM 3307 C C . LEU A 1 425 ? 13.653 6.316 12.282 1.00 91.00 425 LEU A C 1
ATOM 3309 O O . LEU A 1 425 ? 14.249 5.314 11.897 1.00 91.00 425 LEU A O 1
ATOM 3313 N N . ILE A 1 426 ? 12.325 6.446 12.180 1.00 86.69 426 ILE A N 1
ATOM 3314 C CA . ILE A 1 426 ? 11.457 5.398 11.619 1.00 86.69 426 ILE A CA 1
ATOM 3315 C C . ILE A 1 426 ? 11.808 5.128 10.148 1.00 86.69 426 ILE A C 1
ATOM 3317 O O . ILE A 1 426 ? 11.954 3.978 9.748 1.00 86.69 426 ILE A O 1
ATOM 3321 N N . ALA A 1 427 ? 11.986 6.174 9.335 1.00 85.19 427 ALA A N 1
ATOM 3322 C CA . ALA A 1 427 ? 12.345 6.027 7.923 1.00 85.19 427 ALA A CA 1
ATOM 3323 C C . ALA A 1 427 ? 13.727 5.382 7.714 1.00 85.19 427 ALA A C 1
ATOM 3325 O O . ALA A 1 427 ? 13.944 4.739 6.692 1.00 85.19 427 ALA A O 1
ATOM 3326 N N . ALA A 1 428 ? 14.639 5.532 8.678 1.00 90.06 428 ALA A N 1
ATOM 3327 C CA . ALA A 1 428 ? 15.956 4.904 8.682 1.00 90.06 428 ALA A CA 1
ATOM 3328 C C . ALA A 1 428 ? 15.959 3.473 9.261 1.00 90.06 428 ALA A C 1
ATOM 3330 O O . ALA A 1 428 ? 17.036 2.915 9.459 1.00 90.06 428 ALA A O 1
ATOM 3331 N N . GLY A 1 429 ? 14.789 2.895 9.568 1.00 88.31 429 GLY A N 1
ATOM 3332 C CA . GLY A 1 429 ? 14.668 1.553 10.147 1.00 88.31 429 GLY A CA 1
ATOM 3333 C C . GLY A 1 429 ? 15.086 1.454 11.617 1.00 88.31 429 GLY A C 1
ATOM 3334 O O . GLY A 1 429 ? 15.317 0.353 12.094 1.00 88.31 429 GLY A O 1
ATOM 3335 N N . LYS A 1 430 ? 15.194 2.588 12.323 1.00 92.62 430 LYS A N 1
ATOM 3336 C CA . LYS A 1 430 ? 15.609 2.688 13.733 1.00 92.62 430 LYS A CA 1
ATOM 3337 C C . LYS A 1 430 ? 14.431 3.034 14.641 1.00 92.62 430 LYS A C 1
ATOM 3339 O O . LYS A 1 430 ? 14.475 3.987 15.428 1.00 92.62 430 LYS A O 1
ATOM 3344 N N . GLU A 1 431 ? 13.306 2.357 14.439 1.00 90.88 431 GLU A N 1
ATOM 3345 C CA . GLU A 1 431 ? 12.054 2.684 15.124 1.00 90.88 431 GLU A CA 1
ATOM 3346 C C . GLU A 1 431 ? 12.074 2.331 16.617 1.00 90.88 431 GLU A C 1
ATOM 3348 O O . GLU A 1 431 ? 11.369 2.954 17.403 1.00 90.88 431 GLU A O 1
ATOM 3353 N N . GLU A 1 432 ? 12.934 1.411 17.040 1.00 91.94 432 GLU A N 1
ATOM 3354 C CA . GLU A 1 432 ? 13.181 1.072 18.440 1.00 91.94 432 GLU A CA 1
ATOM 3355 C C . GLU A 1 432 ? 13.695 2.259 19.268 1.00 91.94 432 GLU A C 1
ATOM 3357 O O . GLU A 1 432 ? 13.357 2.373 20.447 1.00 91.94 432 GLU A O 1
ATOM 3362 N N . ILE A 1 433 ? 14.442 3.187 18.654 1.00 95.00 433 ILE A N 1
ATOM 3363 C CA . ILE A 1 433 ? 15.059 4.319 19.359 1.00 95.00 433 ILE A CA 1
ATOM 3364 C C . ILE A 1 433 ? 13.996 5.271 19.939 1.00 95.00 433 ILE A C 1
ATOM 3366 O O . ILE A 1 433 ? 14.047 5.545 21.140 1.00 95.00 433 ILE A O 1
ATOM 3370 N N . PRO A 1 434 ? 13.007 5.788 19.173 1.00 94.38 434 PRO A N 1
ATOM 3371 C CA . PRO A 1 434 ? 11.916 6.570 19.752 1.00 94.38 434 PRO A CA 1
ATOM 3372 C C . PRO A 1 434 ? 11.138 5.836 20.852 1.00 94.38 434 PRO A C 1
ATOM 3374 O O . PRO A 1 434 ? 10.794 6.447 21.865 1.00 94.38 434 PRO A O 1
ATOM 3377 N N . TRP A 1 435 ? 10.860 4.542 20.667 1.00 93.94 435 TRP A N 1
ATOM 3378 C CA . TRP A 1 435 ? 10.001 3.764 21.571 1.00 93.94 435 TRP A CA 1
ATOM 3379 C C . TRP A 1 435 ? 10.677 3.372 22.885 1.00 93.94 435 TRP A C 1
ATOM 3381 O O . TRP A 1 435 ? 9.988 2.976 23.820 1.00 93.94 435 TRP A O 1
ATOM 3391 N N . GLN A 1 436 ? 11.995 3.550 22.995 1.00 94.00 436 GLN A N 1
ATOM 3392 C CA . GLN A 1 436 ? 12.723 3.359 24.247 1.00 94.00 436 GLN A CA 1
ATOM 3393 C C . GLN A 1 436 ? 12.193 4.265 25.370 1.00 94.00 436 GLN A C 1
ATOM 3395 O O . GLN A 1 436 ? 12.032 3.824 26.502 1.00 94.00 436 GLN A O 1
ATOM 3400 N N . HIS A 1 437 ? 11.879 5.525 25.054 1.00 96.69 437 HIS A N 1
ATOM 3401 C CA . HIS A 1 437 ? 11.454 6.525 26.041 1.00 96.69 437 HIS A CA 1
ATOM 3402 C C . HIS A 1 437 ? 10.109 7.190 25.701 1.00 96.69 437 HIS A C 1
ATOM 3404 O O . HIS A 1 437 ? 9.650 8.061 26.444 1.00 96.69 437 HIS A O 1
ATOM 3410 N N . LEU A 1 438 ? 9.442 6.783 24.613 1.00 96.50 438 LEU A N 1
ATOM 3411 C CA . LEU A 1 438 ? 8.083 7.213 24.266 1.00 96.50 438 LEU A CA 1
ATOM 3412 C C . LEU A 1 438 ? 7.124 6.022 24.225 1.00 96.50 438 LEU A C 1
ATOM 3414 O O . LEU A 1 438 ? 7.472 4.988 23.657 1.00 96.50 438 LEU A O 1
ATOM 3418 N N . PRO A 1 439 ? 5.888 6.167 24.731 1.00 95.88 439 PRO A N 1
ATOM 3419 C CA . PRO A 1 439 ? 4.865 5.162 24.497 1.00 95.88 439 PRO A CA 1
ATOM 3420 C C . PRO A 1 439 ? 4.518 5.110 23.004 1.00 95.88 439 PRO A C 1
ATOM 3422 O O . PRO A 1 439 ? 4.405 6.147 22.343 1.00 95.88 439 PRO A O 1
ATOM 3425 N N . ARG A 1 440 ? 4.292 3.907 22.465 1.00 93.56 440 ARG A N 1
ATOM 3426 C CA . ARG A 1 440 ? 3.780 3.769 21.093 1.00 93.56 440 ARG A CA 1
ATOM 3427 C C . ARG A 1 440 ? 2.429 4.466 20.953 1.00 93.56 440 ARG A C 1
ATOM 3429 O O . ARG A 1 440 ? 1.609 4.439 21.870 1.00 93.56 440 ARG A O 1
ATOM 3436 N N . PHE A 1 441 ? 2.184 5.084 19.800 1.00 91.06 441 PHE A N 1
ATOM 3437 C CA . PHE A 1 441 ? 0.968 5.854 19.542 1.00 91.06 441 PHE A CA 1
ATOM 3438 C C . PHE A 1 441 ? 0.069 5.165 18.512 1.00 91.06 441 PHE A C 1
ATOM 3440 O O . PHE A 1 441 ? 0.489 4.915 17.385 1.00 91.06 441 PHE A O 1
ATOM 3447 N N . PHE A 1 442 ? -1.190 4.910 18.875 1.00 85.75 442 PHE A N 1
ATOM 3448 C CA . PHE A 1 442 ? -2.145 4.133 18.070 1.00 85.75 442 PHE A CA 1
ATOM 3449 C C . PHE A 1 442 ? -3.218 4.995 17.380 1.00 85.75 442 PHE A C 1
ATOM 3451 O O . PHE A 1 442 ? -4.076 4.486 16.650 1.00 85.75 442 PHE A O 1
ATOM 3458 N N . GLY A 1 443 ? -3.162 6.317 17.570 1.00 85.88 443 GLY A N 1
ATOM 3459 C CA . GLY A 1 443 ? -4.063 7.281 16.944 1.00 85.88 443 GLY A CA 1
ATOM 3460 C C . GLY A 1 443 ? -5.128 7.819 17.896 1.00 85.88 443 GLY A C 1
ATOM 3461 O O . GLY A 1 443 ? -4.919 7.922 19.101 1.00 85.88 443 GLY A O 1
ATOM 3462 N N . SER A 1 444 ? -6.269 8.222 17.334 1.00 83.81 444 SER A N 1
ATOM 3463 C CA . SER A 1 444 ? -7.404 8.739 18.101 1.00 83.81 444 SER A CA 1
ATOM 3464 C C . SER A 1 444 ? -8.589 7.777 18.061 1.00 83.81 444 SER A C 1
ATOM 3466 O O . SER A 1 444 ? -8.825 7.103 17.051 1.00 83.81 444 SER A O 1
ATOM 3468 N N . ARG A 1 445 ? -9.341 7.732 19.164 1.00 83.50 445 ARG A N 1
ATOM 3469 C CA . ARG A 1 445 ? -10.562 6.939 19.338 1.00 83.50 445 ARG A CA 1
ATOM 3470 C C . ARG A 1 445 ? -11.698 7.818 19.839 1.00 83.50 445 ARG A C 1
ATOM 3472 O O . ARG A 1 445 ? -11.483 8.750 20.611 1.00 83.50 445 ARG A O 1
ATOM 3479 N N . ALA A 1 446 ? -12.912 7.522 19.390 1.00 80.56 446 ALA A N 1
ATOM 3480 C CA . ALA A 1 446 ? -14.109 8.098 19.985 1.00 80.56 446 ALA A CA 1
ATOM 3481 C C . ALA A 1 446 ? -14.413 7.346 21.286 1.00 80.56 446 ALA A C 1
ATOM 3483 O O . ALA A 1 446 ? -14.334 6.121 21.307 1.00 80.56 446 ALA A O 1
ATOM 3484 N N . THR A 1 447 ? -14.761 8.065 22.349 1.00 86.06 447 THR A N 1
ATOM 3485 C CA . THR A 1 447 ? -15.185 7.489 23.633 1.00 86.06 447 THR A CA 1
ATOM 3486 C C . THR A 1 447 ? -16.446 8.201 24.124 1.00 86.06 447 THR A C 1
ATOM 3488 O O . THR A 1 447 ? -16.728 9.306 23.648 1.00 86.06 447 THR A O 1
ATOM 3491 N N . SER A 1 448 ? -17.204 7.609 25.051 1.00 85.38 448 SER A N 1
ATOM 3492 C CA . SER A 1 448 ? -18.405 8.251 25.620 1.00 85.38 448 SER A CA 1
ATOM 3493 C C . SER A 1 448 ? -18.086 9.537 26.391 1.00 85.38 448 SER A C 1
ATOM 3495 O O . SER A 1 448 ? -18.936 10.417 26.487 1.00 85.38 448 SER A O 1
ATOM 3497 N N . ALA A 1 449 ? -16.833 9.713 26.827 1.00 82.50 449 ALA A N 1
ATOM 3498 C CA . ALA A 1 449 ? -16.328 10.930 27.465 1.00 82.50 449 ALA A CA 1
ATOM 3499 C C . ALA A 1 449 ? -15.667 11.930 26.483 1.00 82.50 449 ALA A C 1
ATOM 3501 O O . ALA A 1 449 ? -15.124 12.951 26.901 1.00 82.50 449 ALA A O 1
ATOM 3502 N N . GLY A 1 450 ? -15.701 11.665 25.170 1.00 82.94 450 GLY A N 1
ATOM 3503 C CA . GLY A 1 450 ? -15.126 12.525 24.128 1.00 82.94 450 GLY A CA 1
ATOM 3504 C C . GLY A 1 450 ? -13.993 11.869 23.331 1.00 82.94 450 GLY A C 1
ATOM 3505 O O . GLY A 1 450 ? -13.721 10.676 23.440 1.00 82.94 450 GLY A O 1
ATOM 3506 N N . ALA A 1 451 ? -13.324 12.637 22.467 1.00 83.06 451 ALA A N 1
ATOM 3507 C CA . ALA A 1 451 ? -12.218 12.111 21.665 1.00 83.06 451 ALA A CA 1
ATOM 3508 C C . ALA A 1 451 ? -10.981 11.832 22.538 1.00 83.06 451 ALA A C 1
ATOM 3510 O O . ALA A 1 451 ? -10.470 12.735 23.207 1.00 83.06 451 ALA A O 1
ATOM 3511 N N . ALA A 1 452 ? -10.467 10.606 22.468 1.00 90.44 452 ALA A N 1
ATOM 3512 C CA . ALA A 1 452 ? -9.265 10.169 23.161 1.00 90.44 452 ALA A CA 1
ATOM 3513 C C . ALA A 1 452 ? -8.086 10.005 22.200 1.00 90.44 452 ALA A C 1
ATOM 3515 O O . ALA A 1 452 ? -8.259 9.658 21.028 1.00 90.44 452 ALA A O 1
ATOM 3516 N N . ASN A 1 453 ? -6.882 10.224 22.715 1.00 92.94 453 ASN A N 1
ATOM 3517 C CA . ASN A 1 453 ? -5.654 9.708 22.124 1.00 92.94 453 ASN A CA 1
ATOM 3518 C C . ASN A 1 453 ? -5.349 8.340 22.737 1.00 92.94 453 ASN A C 1
ATOM 3520 O O . ASN A 1 453 ? -5.467 8.177 23.948 1.00 92.94 453 ASN A O 1
ATOM 3524 N N . GLU A 1 454 ? -4.956 7.382 21.905 1.00 93.62 454 GLU A N 1
ATOM 3525 C CA . GLU A 1 454 ? -4.629 6.017 22.309 1.00 93.62 454 GLU A CA 1
ATOM 3526 C C . GLU A 1 454 ? -3.111 5.812 22.232 1.00 93.62 454 GLU A C 1
ATOM 3528 O O . GLU A 1 454 ? -2.502 6.006 21.175 1.00 93.62 454 GLU A O 1
ATOM 3533 N N . SER A 1 455 ? -2.491 5.435 23.350 1.00 94.75 455 SER A N 1
ATOM 3534 C CA . SER A 1 455 ? -1.055 5.140 23.430 1.00 94.75 455 SER A CA 1
ATOM 3535 C C . SER A 1 455 ? -0.781 3.897 24.269 1.00 94.75 455 SER A C 1
ATOM 3537 O O . SER A 1 455 ? -1.651 3.438 25.003 1.00 94.75 455 SER A O 1
ATOM 3539 N N . GLU A 1 456 ? 0.438 3.373 24.196 1.00 96.00 456 GLU A N 1
ATOM 3540 C CA . GLU A 1 456 ? 0.914 2.321 25.097 1.00 96.00 456 GLU A CA 1
ATOM 3541 C C . GLU A 1 456 ? 0.776 2.773 26.559 1.00 96.00 456 GLU A C 1
ATOM 3543 O O . GLU A 1 456 ? 1.057 3.931 26.899 1.00 96.00 456 GLU A O 1
ATOM 3548 N N . LEU A 1 457 ? 0.298 1.868 27.412 1.00 96.75 457 LEU A N 1
ATOM 3549 C CA . LEU A 1 457 ? 0.279 2.040 28.856 1.00 96.75 457 LEU A CA 1
ATOM 3550 C C . LEU A 1 457 ? 1.571 1.465 29.435 1.00 96.75 457 LEU A C 1
ATOM 3552 O O . LEU A 1 457 ? 1.821 0.264 29.371 1.00 96.75 457 LEU A O 1
ATOM 3556 N N . ILE A 1 458 ? 2.387 2.336 30.020 1.00 96.69 458 ILE A N 1
ATOM 3557 C CA . ILE A 1 458 ? 3.652 1.940 30.632 1.00 96.69 458 ILE A CA 1
ATOM 3558 C C . ILE A 1 458 ? 3.381 1.357 32.022 1.00 96.69 458 ILE A C 1
ATOM 3560 O O . ILE A 1 458 ? 2.705 1.971 32.852 1.00 96.69 458 ILE A O 1
ATOM 3564 N N . ARG A 1 459 ? 3.918 0.161 32.260 1.00 95.38 459 ARG A N 1
ATOM 3565 C CA . ARG A 1 459 ? 3.769 -0.613 33.498 1.00 95.38 459 ARG A CA 1
ATOM 3566 C C . ARG A 1 459 ? 5.129 -0.925 34.116 1.00 95.38 459 ARG A C 1
ATOM 3568 O O . ARG A 1 459 ? 6.137 -0.808 33.423 1.00 95.38 459 ARG A O 1
ATOM 3575 N N . THR A 1 460 ? 5.167 -1.301 35.385 1.00 94.62 460 THR A N 1
ATOM 3576 C CA . THR A 1 460 ? 6.346 -1.883 36.047 1.00 94.62 460 THR A CA 1
ATOM 3577 C C . THR A 1 460 ? 6.512 -3.355 35.651 1.00 94.62 460 THR A C 1
ATOM 3579 O O . THR A 1 460 ? 5.635 -3.933 35.002 1.00 94.62 460 THR A O 1
ATOM 3582 N N . ALA A 1 461 ? 7.624 -3.981 36.033 1.00 91.00 461 ALA A N 1
ATOM 3583 C CA . ALA A 1 461 ? 7.858 -5.414 35.877 1.00 91.00 461 ALA A CA 1
ATOM 3584 C C . ALA A 1 461 ? 6.815 -6.257 36.636 1.00 91.00 461 ALA A C 1
ATOM 3586 O O . ALA A 1 461 ? 6.420 -7.317 36.158 1.00 91.00 461 ALA A O 1
ATOM 3587 N N . ALA A 1 462 ? 6.297 -5.742 37.758 1.00 91.19 462 ALA A N 1
ATOM 3588 C CA . ALA A 1 462 ? 5.206 -6.352 38.523 1.00 91.19 462 ALA A CA 1
ATOM 3589 C C . ALA A 1 462 ? 3.824 -6.236 37.841 1.00 91.19 462 ALA A C 1
ATOM 3591 O O . ALA A 1 462 ? 2.852 -6.826 38.304 1.00 91.19 462 ALA A O 1
ATOM 3592 N N . GLY A 1 463 ? 3.715 -5.482 36.741 1.00 89.75 463 GLY A N 1
ATOM 3593 C CA . GLY A 1 463 ? 2.468 -5.287 35.997 1.00 89.75 463 GLY A CA 1
ATOM 3594 C C . GLY A 1 463 ? 1.623 -4.094 36.458 1.00 89.75 463 GLY A C 1
ATOM 3595 O O . GLY A 1 463 ? 0.635 -3.757 35.796 1.00 89.75 463 GLY A O 1
ATOM 3596 N N . ASP A 1 464 ? 2.024 -3.394 37.520 1.00 94.00 464 ASP A N 1
ATOM 3597 C CA . ASP A 1 464 ? 1.361 -2.173 37.983 1.00 94.00 464 ASP A CA 1
ATOM 3598 C C . ASP A 1 464 ? 1.547 -1.016 37.001 1.00 94.00 464 ASP A C 1
ATOM 3600 O O . ASP A 1 464 ? 2.503 -0.973 36.230 1.00 94.00 464 ASP A O 1
ATOM 3604 N N . ILE A 1 465 ? 0.643 -0.035 37.025 1.00 95.75 465 ILE A N 1
ATOM 3605 C CA . ILE A 1 465 ? 0.819 1.195 36.242 1.00 95.75 465 ILE A CA 1
ATOM 3606 C C . ILE A 1 465 ? 2.048 1.937 36.772 1.00 95.75 465 ILE A C 1
ATOM 3608 O O . ILE A 1 465 ? 2.123 2.251 37.960 1.00 95.75 465 ILE A O 1
ATOM 3612 N N . ALA A 1 466 ? 2.988 2.243 35.876 1.00 96.25 466 ALA A N 1
ATOM 3613 C CA . ALA A 1 466 ? 4.248 2.876 36.238 1.00 96.25 466 ALA A CA 1
ATOM 3614 C C . ALA A 1 466 ? 4.004 4.208 36.979 1.00 96.25 466 ALA A C 1
ATOM 3616 O O . ALA A 1 466 ? 3.251 5.059 36.482 1.00 96.25 466 ALA A O 1
ATOM 3617 N N . PRO A 1 467 ? 4.615 4.426 38.160 1.00 95.62 467 PRO A N 1
ATOM 3618 C CA . PRO A 1 467 ? 4.451 5.674 38.886 1.00 95.62 467 PRO A CA 1
ATOM 3619 C C . PRO A 1 467 ? 5.089 6.823 38.103 1.00 95.62 467 PRO A C 1
ATOM 3621 O O . PRO A 1 467 ? 6.137 6.674 37.474 1.00 95.62 467 PRO A O 1
ATOM 3624 N N . THR A 1 468 ? 4.482 8.006 38.174 1.00 96.00 468 THR A N 1
ATOM 3625 C CA . THR A 1 468 ? 5.131 9.232 37.692 1.00 96.00 468 THR A CA 1
ATOM 3626 C C . THR A 1 468 ? 6.438 9.465 38.445 1.00 96.00 468 THR A C 1
ATOM 3628 O O . THR A 1 468 ? 6.478 9.202 39.649 1.00 96.00 468 THR A O 1
ATOM 3631 N N . LEU A 1 469 ? 7.444 10.056 37.801 1.00 96.25 469 LEU A N 1
ATOM 3632 C CA . LEU A 1 469 ? 8.703 10.418 38.454 1.00 96.25 469 LEU A CA 1
ATOM 3633 C C . LEU A 1 469 ? 8.462 11.316 39.680 1.00 96.25 469 LEU A C 1
ATOM 3635 O O . LEU A 1 469 ? 9.088 11.103 40.703 1.00 96.25 469 LEU A O 1
ATOM 3639 N N . GLU A 1 470 ? 7.494 12.238 39.635 1.00 94.00 470 GLU A N 1
ATOM 3640 C CA . GLU A 1 470 ? 7.081 13.037 40.809 1.00 94.00 470 GLU A CA 1
ATOM 3641 C C . GLU A 1 470 ? 6.707 12.157 42.019 1.00 94.00 470 GLU A C 1
ATOM 3643 O O . GLU A 1 470 ? 7.270 12.302 43.101 1.00 94.00 470 GLU A O 1
ATOM 3648 N N . ARG A 1 471 ? 5.789 11.199 41.827 1.00 93.75 471 ARG A N 1
ATOM 3649 C CA . ARG A 1 471 ? 5.391 10.235 42.870 1.00 93.75 471 ARG A CA 1
ATOM 3650 C C . ARG A 1 471 ? 6.538 9.337 43.322 1.00 93.75 471 ARG A C 1
ATOM 3652 O O . ARG A 1 471 ? 6.574 8.979 44.494 1.00 93.75 471 ARG A O 1
ATOM 3659 N N . TYR A 1 472 ? 7.425 8.943 42.411 1.00 94.75 472 TYR A N 1
ATOM 3660 C CA . TYR A 1 472 ? 8.588 8.132 42.756 1.00 94.75 472 TYR A CA 1
ATOM 3661 C C . TYR A 1 472 ? 9.549 8.921 43.653 1.00 94.75 472 TYR A C 1
ATOM 3663 O O . TYR A 1 472 ? 9.876 8.450 44.736 1.00 94.75 472 TYR A O 1
ATOM 3671 N N . LEU A 1 473 ? 9.911 10.148 43.260 1.00 94.00 473 LEU A N 1
ATOM 3672 C CA . LEU A 1 473 ? 10.787 11.033 44.037 1.00 94.00 473 LEU A CA 1
ATOM 3673 C C . LEU A 1 473 ? 10.218 11.315 45.432 1.00 94.00 473 LEU A C 1
ATOM 3675 O O . LEU A 1 473 ? 10.955 11.289 46.409 1.00 94.00 473 LEU A O 1
ATOM 3679 N N . ALA A 1 474 ? 8.904 11.530 45.542 1.00 91.44 474 ALA A N 1
ATOM 3680 C CA . ALA A 1 474 ? 8.254 11.769 46.830 1.00 91.44 474 ALA A CA 1
ATOM 3681 C C . ALA A 1 474 ? 8.304 10.558 47.782 1.00 91.44 474 ALA A C 1
ATOM 3683 O O . ALA A 1 474 ? 8.244 10.737 48.993 1.00 91.44 474 ALA A O 1
ATOM 3684 N N . ARG A 1 475 ? 8.372 9.331 47.247 1.00 91.75 475 ARG A N 1
ATOM 3685 C CA . ARG A 1 475 ? 8.370 8.090 48.039 1.00 91.75 475 ARG A CA 1
ATOM 3686 C C . ARG A 1 475 ? 9.771 7.570 48.337 1.00 91.75 475 ARG A C 1
ATOM 3688 O O . ARG A 1 475 ? 10.022 7.128 49.448 1.00 91.75 475 ARG A O 1
ATOM 3695 N N . ASN A 1 476 ? 10.650 7.607 47.340 1.00 91.38 476 ASN A N 1
ATOM 3696 C CA . ASN A 1 476 ? 11.953 6.941 47.364 1.00 91.38 476 ASN A CA 1
ATOM 3697 C C . ASN A 1 476 ? 13.129 7.932 47.358 1.00 91.38 476 ASN A C 1
ATOM 3699 O O . ASN A 1 476 ? 14.284 7.528 47.455 1.00 91.38 476 ASN A O 1
ATOM 3703 N N . GLY A 1 477 ? 12.860 9.235 47.222 1.00 91.31 477 GLY A N 1
ATOM 3704 C CA . GLY A 1 477 ? 13.898 10.234 46.993 1.00 91.31 477 GLY A CA 1
ATOM 3705 C C . GLY A 1 477 ? 14.533 10.099 45.607 1.00 91.31 477 GLY A C 1
ATOM 3706 O O . GLY A 1 477 ? 13.937 9.558 44.674 1.00 91.31 477 GLY A O 1
ATOM 3707 N N . PHE A 1 478 ? 15.752 10.626 45.460 1.00 94.62 478 PHE A N 1
ATOM 3708 C CA . PHE A 1 478 ? 16.509 10.584 44.205 1.00 94.62 478 PHE A CA 1
ATOM 3709 C C . PHE A 1 478 ? 17.702 9.631 44.292 1.00 94.62 478 PHE A C 1
ATOM 3711 O O . PHE A 1 478 ? 18.869 10.048 44.271 1.00 94.62 478 PHE A O 1
ATOM 3718 N N . ASP A 1 479 ? 17.365 8.349 44.426 1.00 94.62 479 ASP A N 1
ATOM 3719 C CA . ASP A 1 479 ? 18.304 7.233 44.509 1.00 94.62 479 ASP A CA 1
ATOM 3720 C C . ASP A 1 479 ? 19.207 7.105 43.251 1.00 94.62 479 ASP A C 1
ATOM 3722 O O . ASP A 1 479 ? 18.959 7.750 42.218 1.00 94.62 479 ASP A O 1
ATOM 3726 N N . PRO A 1 480 ? 20.299 6.317 43.324 1.00 95.94 480 PRO A N 1
ATOM 3727 C CA . PRO A 1 480 ? 21.236 6.158 42.212 1.00 95.94 480 PRO A CA 1
ATOM 3728 C C . PRO A 1 480 ? 20.603 5.636 40.913 1.00 95.94 480 PRO A C 1
ATOM 3730 O O . PRO A 1 480 ? 20.963 6.112 39.833 1.00 95.94 480 PRO A O 1
ATOM 3733 N N . ASP A 1 481 ? 19.639 4.717 40.990 1.00 93.94 481 ASP A N 1
ATOM 3734 C CA . ASP A 1 481 ? 19.031 4.100 39.808 1.00 93.94 481 ASP A CA 1
ATOM 3735 C C . ASP A 1 481 ? 18.102 5.069 39.075 1.00 93.94 481 ASP A C 1
ATOM 3737 O O . ASP A 1 481 ? 18.162 5.203 37.846 1.00 93.94 481 ASP A O 1
ATOM 3741 N N . CYS A 1 482 ? 17.293 5.815 39.828 1.00 95.38 482 CYS A N 1
ATOM 3742 C CA . CYS A 1 482 ? 16.460 6.891 39.317 1.00 95.38 482 CYS A CA 1
ATOM 3743 C C . CYS A 1 482 ? 17.320 7.997 38.694 1.00 95.38 482 CYS A C 1
ATOM 3745 O O . CYS A 1 482 ? 16.995 8.508 37.618 1.00 95.38 482 CYS A O 1
ATOM 3747 N N . ARG A 1 483 ? 18.448 8.353 39.321 1.00 96.19 483 ARG A N 1
ATOM 3748 C CA . ARG A 1 483 ? 19.408 9.319 38.763 1.00 96.19 483 ARG A CA 1
ATOM 3749 C C . ARG A 1 483 ? 19.982 8.835 37.440 1.00 96.19 483 ARG A C 1
ATOM 3751 O O . ARG A 1 483 ? 19.994 9.587 36.467 1.00 96.19 483 ARG A O 1
ATOM 3758 N N . ALA A 1 484 ? 20.378 7.569 37.369 1.00 96.31 484 ALA A N 1
ATOM 3759 C CA . ALA A 1 484 ? 20.874 6.972 36.139 1.00 96.31 484 ALA A CA 1
ATOM 3760 C C . ALA A 1 484 ? 19.788 6.928 35.042 1.00 96.31 484 ALA A C 1
ATOM 3762 O O . ALA A 1 484 ? 20.085 7.171 33.871 1.00 96.31 484 ALA A O 1
ATOM 3763 N N . ALA A 1 485 ? 18.525 6.675 35.403 1.00 97.06 485 ALA A N 1
ATOM 3764 C CA . ALA A 1 485 ? 17.394 6.709 34.473 1.00 97.06 485 ALA A CA 1
ATOM 3765 C C . ALA A 1 485 ? 17.134 8.120 33.914 1.00 97.06 485 ALA A C 1
ATOM 3767 O O . ALA A 1 485 ? 16.910 8.272 32.710 1.00 97.06 485 ALA A O 1
ATOM 3768 N N . VAL A 1 486 ? 17.216 9.155 34.762 1.00 97.62 486 VAL A N 1
ATOM 3769 C CA . VAL A 1 486 ? 17.138 10.571 34.357 1.00 97.62 486 VAL A CA 1
ATOM 3770 C C . VAL A 1 486 ? 18.246 10.926 33.372 1.00 97.62 486 VAL A C 1
ATOM 3772 O O . VAL A 1 486 ? 17.968 11.540 32.339 1.00 97.62 486 VAL A O 1
ATOM 3775 N N . GLU A 1 487 ? 19.484 10.520 33.651 1.00 97.56 487 GLU A N 1
ATOM 3776 C CA . GLU A 1 487 ? 20.621 10.810 32.774 1.00 97.56 487 GLU A CA 1
ATOM 3777 C C . GLU A 1 487 ? 20.510 10.108 31.417 1.00 97.56 487 GLU A C 1
ATOM 3779 O O . GLU A 1 487 ? 20.651 10.764 30.381 1.00 97.56 487 GLU A O 1
ATOM 3784 N N . ARG A 1 488 ? 20.138 8.820 31.391 1.00 97.38 488 ARG A N 1
ATOM 3785 C CA . ARG A 1 488 ? 19.866 8.095 30.136 1.00 97.38 488 ARG A CA 1
ATOM 3786 C C . ARG A 1 488 ? 18.777 8.773 29.311 1.00 97.38 488 ARG A C 1
ATOM 3788 O O . ARG A 1 488 ? 18.959 8.985 28.114 1.00 97.38 488 ARG A O 1
ATOM 3795 N N . PHE A 1 489 ? 17.678 9.175 29.949 1.00 97.81 489 PHE A N 1
ATOM 3796 C CA . PHE A 1 489 ? 16.600 9.891 29.271 1.00 97.81 489 PHE A CA 1
ATOM 3797 C C . PHE A 1 489 ? 17.081 11.225 28.675 1.00 97.81 489 PHE A C 1
ATOM 3799 O O . PHE A 1 489 ? 16.731 11.567 27.546 1.00 97.81 489 PHE A O 1
ATOM 3806 N N . CYS A 1 490 ? 17.907 11.983 29.403 1.00 97.62 490 CYS A N 1
ATOM 3807 C CA . CYS A 1 490 ? 18.441 13.258 28.920 1.00 97.62 490 CYS A CA 1
ATOM 3808 C C . CYS A 1 490 ? 19.412 13.064 27.745 1.00 97.62 490 CYS A C 1
ATOM 3810 O O . CYS A 1 490 ? 19.348 13.812 26.768 1.00 97.62 490 CYS A O 1
ATOM 3812 N N . GLN A 1 491 ? 20.261 12.035 27.800 1.00 97.56 491 GLN A N 1
ATOM 3813 C CA . GLN A 1 491 ? 21.154 11.660 26.704 1.00 97.56 491 GLN A CA 1
ATOM 3814 C C . GLN A 1 491 ? 20.374 11.205 25.462 1.00 97.56 491 GLN A C 1
ATOM 3816 O O . GLN A 1 491 ? 20.678 11.623 24.341 1.00 97.56 491 GLN A O 1
ATOM 3821 N N . TRP A 1 492 ? 19.334 10.392 25.650 1.00 97.38 492 TRP A N 1
ATOM 3822 C CA . TRP A 1 492 ? 18.422 9.995 24.580 1.00 97.38 492 TRP A CA 1
ATOM 3823 C C . TRP A 1 492 ? 17.740 11.214 23.949 1.00 97.38 492 TRP A C 1
ATOM 3825 O O . TRP A 1 492 ? 17.716 11.360 22.727 1.00 97.38 492 TRP A O 1
ATOM 3835 N N . LEU A 1 493 ? 17.247 12.152 24.760 1.00 96.12 493 LEU A N 1
ATOM 3836 C CA . LEU A 1 493 ? 16.588 13.350 24.245 1.00 96.12 493 LEU A CA 1
ATOM 3837 C C . LEU A 1 493 ? 17.554 14.209 23.411 1.00 96.12 493 LEU A C 1
ATOM 3839 O O . LEU A 1 493 ? 17.186 14.681 22.335 1.00 96.12 493 LEU A O 1
ATOM 3843 N N . GLY A 1 494 ? 18.794 14.370 23.885 1.00 94.94 494 GLY A N 1
ATOM 3844 C CA . GLY A 1 494 ? 19.856 15.077 23.168 1.00 94.94 494 GLY A CA 1
ATOM 3845 C C . GLY A 1 494 ? 20.228 14.414 21.841 1.00 94.94 494 GLY A C 1
ATOM 3846 O O . GLY A 1 494 ? 20.288 15.089 20.819 1.00 94.94 494 GLY A O 1
ATOM 3847 N N . SER A 1 495 ? 20.423 13.094 21.837 1.00 94.00 495 SER A N 1
ATOM 3848 C CA . SER A 1 495 ? 20.856 12.345 20.646 1.00 94.00 495 SER A CA 1
ATOM 3849 C C . SER A 1 495 ? 19.763 12.179 19.587 1.00 94.00 495 SER A C 1
ATOM 3851 O O . SER A 1 495 ? 20.051 12.226 18.392 1.00 94.00 495 SER A O 1
ATOM 3853 N N . THR A 1 496 ? 18.502 12.021 19.994 1.00 94.56 496 THR A N 1
ATOM 3854 C CA . THR A 1 496 ? 17.382 11.871 19.050 1.00 94.56 496 THR A CA 1
ATOM 3855 C C . THR A 1 496 ? 16.936 13.193 18.433 1.00 94.56 496 THR A C 1
ATOM 3857 O O . THR A 1 496 ? 16.329 13.209 17.360 1.00 94.56 496 THR A O 1
ATOM 3860 N N . GLY A 1 497 ? 17.185 14.320 19.103 1.00 92.56 497 GLY A N 1
ATOM 3861 C CA . GLY A 1 497 ? 16.686 15.616 18.658 1.00 92.56 497 GLY A CA 1
ATOM 3862 C C . GLY A 1 497 ? 15.162 15.767 18.791 1.00 92.56 497 GLY A C 1
ATOM 3863 O O . GLY A 1 497 ? 14.570 16.654 18.168 1.00 92.56 497 GLY A O 1
ATOM 3864 N N . ILE A 1 498 ? 14.506 14.900 19.563 1.00 94.50 498 ILE A N 1
ATOM 3865 C CA . ILE A 1 498 ? 13.058 14.934 19.774 1.00 94.50 498 ILE A CA 1
ATOM 3866 C C . ILE A 1 498 ? 12.701 16.156 20.629 1.00 94.50 498 ILE A C 1
ATOM 3868 O O . ILE A 1 498 ? 13.224 16.371 21.720 1.00 94.50 498 ILE A O 1
ATOM 3872 N N . LEU A 1 499 ? 11.785 16.984 20.134 1.00 94.12 499 LEU A N 1
ATOM 3873 C CA . LEU A 1 499 ? 11.369 18.211 20.803 1.00 94.12 499 LEU A CA 1
ATOM 3874 C C . LEU A 1 499 ? 10.262 17.945 21.830 1.00 94.12 499 LEU A C 1
ATOM 3876 O O . LEU A 1 499 ? 9.321 17.188 21.574 1.00 94.12 499 LEU A O 1
ATOM 3880 N N . THR A 1 500 ? 10.340 18.632 22.973 1.00 93.50 500 THR A N 1
ATOM 3881 C CA . THR A 1 500 ? 9.380 18.539 24.088 1.00 93.50 500 THR A CA 1
ATOM 3882 C C . THR A 1 500 ? 8.896 19.915 24.548 1.00 93.50 500 THR A C 1
ATOM 3884 O O . THR A 1 500 ? 9.623 20.909 24.515 1.00 93.50 500 THR A O 1
ATOM 3887 N N . ARG A 1 501 ? 7.644 19.983 25.007 1.00 87.38 501 ARG A N 1
ATOM 3888 C CA . ARG A 1 501 ? 6.959 21.215 25.411 1.00 87.38 501 ARG A CA 1
ATOM 3889 C C . ARG A 1 501 ? 7.288 21.519 26.857 1.00 87.38 501 ARG A C 1
ATOM 3891 O O . ARG A 1 501 ? 7.905 22.542 27.150 1.00 87.38 501 ARG A O 1
ATOM 3898 N N . ASN A 1 502 ? 6.889 20.612 27.743 1.00 80.06 502 ASN A N 1
ATOM 3899 C CA . ASN A 1 502 ? 7.072 20.713 29.183 1.00 80.06 502 ASN A CA 1
ATOM 3900 C C . ASN A 1 502 ? 7.693 19.409 29.663 1.00 80.06 502 ASN A C 1
ATOM 3902 O O . ASN A 1 502 ? 7.046 18.367 29.598 1.00 80.06 502 ASN A O 1
ATOM 3906 N N . LEU A 1 503 ? 8.929 19.482 30.146 1.00 89.62 503 LEU A N 1
ATOM 3907 C CA . LEU A 1 503 ? 9.613 18.351 30.750 1.00 89.62 503 LEU A CA 1
ATOM 3908 C C . LEU A 1 503 ? 9.527 18.524 32.269 1.00 89.62 503 LEU A C 1
ATOM 3910 O O . LEU A 1 503 ? 10.266 19.316 32.849 1.00 89.62 503 LEU A O 1
ATOM 3914 N N . LEU A 1 504 ? 8.519 17.892 32.871 1.00 90.81 504 LEU A N 1
ATOM 3915 C CA . LEU A 1 504 ? 8.167 18.003 34.290 1.00 90.81 504 LEU A CA 1
ATOM 3916 C C . LEU A 1 504 ? 8.116 16.595 34.898 1.00 90.81 504 LEU A C 1
ATOM 3918 O O . LEU A 1 504 ? 7.676 15.688 34.197 1.00 90.81 504 LEU A O 1
ATOM 3922 N N . PRO A 1 505 ? 8.478 16.390 36.176 1.00 93.25 505 PRO A N 1
ATOM 3923 C CA . PRO A 1 505 ? 8.463 15.064 36.801 1.00 93.25 505 PRO A CA 1
ATOM 3924 C C . PRO A 1 505 ? 7.124 14.312 36.705 1.00 93.25 505 PRO A C 1
ATOM 3926 O O . PRO A 1 505 ? 7.118 13.098 36.559 1.00 93.25 505 PRO A O 1
ATOM 3929 N N . HIS A 1 506 ? 5.977 14.995 36.693 1.00 91.25 506 HIS A N 1
ATOM 3930 C CA . HIS A 1 506 ? 4.673 14.334 36.508 1.00 91.25 506 HIS A CA 1
ATOM 3931 C C . HIS A 1 506 ? 4.353 13.941 35.051 1.00 91.25 506 HIS A C 1
ATOM 3933 O O . HIS A 1 506 ? 3.376 13.238 34.810 1.00 91.25 506 HIS A O 1
ATOM 3939 N N . ASN A 1 507 ? 5.148 14.388 34.072 1.00 93.31 507 ASN A N 1
ATOM 3940 C CA . ASN A 1 507 ? 5.000 14.016 32.658 1.00 93.31 507 ASN A CA 1
ATOM 3941 C C . ASN A 1 507 ? 5.789 12.755 32.286 1.00 93.31 507 ASN A C 1
ATOM 3943 O O . ASN A 1 507 ? 5.609 12.232 31.184 1.00 93.31 507 ASN A O 1
ATOM 3947 N N . LEU A 1 508 ? 6.684 12.300 33.167 1.00 96.69 508 LEU A N 1
ATOM 3948 C CA . LEU A 1 508 ? 7.454 11.079 32.982 1.00 96.69 508 LEU A CA 1
ATOM 3949 C C . LEU A 1 508 ? 6.999 10.025 33.980 1.00 96.69 508 LEU A C 1
ATOM 3951 O O . LEU A 1 508 ? 6.645 10.354 35.110 1.00 96.69 508 LEU A O 1
ATOM 3955 N N . VAL A 1 509 ? 7.045 8.765 33.569 1.00 97.00 509 VAL A N 1
ATOM 3956 C CA . VAL A 1 509 ? 6.824 7.604 34.439 1.00 97.00 509 VAL A CA 1
ATOM 3957 C C . VAL A 1 509 ? 8.070 6.736 34.471 1.00 97.00 509 VAL A C 1
ATOM 3959 O O . VAL A 1 509 ? 8.803 6.695 33.484 1.00 97.00 509 VAL A O 1
ATOM 3962 N N . LEU A 1 510 ? 8.308 6.063 35.593 1.00 96.62 510 LEU A N 1
ATOM 3963 C CA . LEU A 1 510 ? 9.454 5.179 35.785 1.00 96.62 510 LEU A CA 1
ATOM 3964 C C . LEU A 1 510 ? 9.006 3.715 35.675 1.00 96.62 510 LEU A C 1
ATOM 3966 O O . LEU A 1 510 ? 8.104 3.292 36.396 1.00 96.62 510 LEU A O 1
ATOM 3970 N N . SER A 1 511 ? 9.621 2.960 34.769 1.00 95.69 511 SER A N 1
ATOM 3971 C CA . SER A 1 511 ? 9.375 1.531 34.550 1.00 95.69 511 SER A CA 1
ATOM 3972 C C . SER A 1 511 ? 10.672 0.749 34.682 1.00 95.69 511 SER A C 1
ATOM 3974 O O . SER A 1 511 ? 11.712 1.208 34.240 1.00 95.69 511 SER A O 1
ATOM 3976 N N . ASP A 1 512 ? 10.609 -0.442 35.252 1.00 91.88 512 ASP A N 1
ATOM 3977 C CA . ASP A 1 512 ? 11.715 -1.382 35.443 1.00 91.88 512 ASP A CA 1
ATOM 3978 C C . ASP A 1 512 ? 11.568 -2.651 34.580 1.00 91.88 512 ASP A C 1
ATOM 3980 O O . ASP A 1 512 ? 12.272 -3.640 34.779 1.00 91.88 512 ASP A O 1
ATOM 3984 N N . ARG A 1 513 ? 10.673 -2.633 33.578 1.00 87.94 513 ARG A N 1
ATOM 3985 C CA . ARG A 1 513 ? 10.355 -3.792 32.715 1.00 87.94 513 ARG A CA 1
ATOM 3986 C C . ARG A 1 513 ? 11.558 -4.392 31.983 1.00 87.94 513 ARG A C 1
ATOM 3988 O O . ARG A 1 513 ? 11.505 -5.555 31.601 1.00 87.94 513 ARG A O 1
ATOM 3995 N N . THR A 1 514 ? 12.608 -3.613 31.748 1.00 83.69 514 THR A N 1
ATOM 3996 C CA . THR A 1 514 ? 13.833 -4.046 31.056 1.00 83.69 514 THR A CA 1
ATOM 3997 C C . THR A 1 514 ? 14.902 -4.580 32.018 1.00 83.69 514 THR A C 1
ATOM 3999 O O . THR A 1 514 ? 16.050 -4.762 31.622 1.00 83.69 514 THR A O 1
ATOM 4002 N N . GLY A 1 515 ? 14.541 -4.832 33.283 1.00 83.56 515 GLY A N 1
ATOM 4003 C CA . GLY A 1 515 ? 15.460 -5.270 34.338 1.00 83.56 515 GLY A CA 1
ATOM 4004 C C . GLY A 1 515 ? 16.228 -4.125 35.004 1.00 83.56 515 GLY A C 1
ATOM 4005 O O . GLY A 1 515 ? 17.062 -4.370 35.869 1.00 83.56 515 GLY A O 1
ATOM 4006 N N . ARG A 1 516 ? 15.961 -2.873 34.611 1.00 90.12 516 ARG A N 1
ATOM 4007 C CA . ARG A 1 516 ? 16.505 -1.657 35.229 1.00 90.12 516 ARG A CA 1
ATOM 4008 C C . ARG A 1 516 ? 15.535 -0.481 35.060 1.00 90.12 516 ARG A C 1
ATOM 4010 O O . ARG A 1 516 ? 14.795 -0.471 34.078 1.00 90.12 516 ARG A O 1
ATOM 4017 N N . PRO A 1 517 ? 15.562 0.541 35.936 1.00 93.38 517 PRO A N 1
ATOM 4018 C CA . PRO A 1 517 ? 14.669 1.691 35.810 1.00 93.38 517 PRO A CA 1
ATOM 4019 C C . PRO A 1 517 ? 14.919 2.536 34.552 1.00 93.38 517 PRO A C 1
ATOM 4021 O O . PRO A 1 517 ? 16.041 2.954 34.257 1.00 93.38 517 PRO A O 1
ATOM 4024 N N . GLU A 1 518 ? 13.858 2.842 33.819 1.00 96.25 518 GLU A N 1
ATOM 4025 C CA . GLU A 1 518 ? 13.840 3.645 32.600 1.00 96.25 518 GLU A CA 1
ATOM 4026 C C . GLU A 1 518 ? 12.658 4.623 32.638 1.00 96.25 518 GLU A C 1
ATOM 4028 O O . GLU A 1 518 ? 11.579 4.328 33.156 1.00 96.25 518 GLU A O 1
ATOM 4033 N N . LEU A 1 519 ? 12.876 5.839 32.129 1.00 97.69 519 LEU A N 1
ATOM 4034 C CA . LEU A 1 519 ? 11.858 6.889 32.123 1.00 97.69 519 LEU A CA 1
ATOM 4035 C C . LEU A 1 519 ? 11.117 6.937 30.798 1.00 97.69 519 LEU A C 1
ATOM 4037 O O . LEU A 1 519 ? 11.739 7.048 29.752 1.00 97.69 519 LEU A O 1
ATOM 4041 N N . HIS A 1 520 ? 9.795 6.999 30.829 1.00 97.62 520 HIS A N 1
ATOM 4042 C CA . HIS A 1 520 ? 8.992 7.183 29.625 1.00 97.62 520 HIS A CA 1
ATOM 4043 C C . HIS A 1 520 ? 8.250 8.513 29.685 1.00 97.62 520 HIS A C 1
ATOM 4045 O O . HIS A 1 520 ? 7.549 8.802 30.655 1.00 97.62 520 HIS A O 1
ATOM 4051 N N . LEU A 1 521 ? 8.380 9.329 28.639 1.00 96.88 521 LEU A N 1
ATOM 4052 C CA . LEU A 1 521 ? 7.665 10.593 28.506 1.00 96.88 521 LEU A CA 1
ATOM 4053 C C . LEU A 1 521 ? 6.232 10.323 28.034 1.00 96.88 521 LEU A C 1
ATOM 4055 O O . LEU A 1 521 ? 5.977 10.104 26.850 1.00 96.88 521 LEU A O 1
ATOM 4059 N N . VAL A 1 522 ? 5.285 10.356 28.969 1.00 94.19 522 VAL A N 1
ATOM 4060 C CA . VAL A 1 522 ? 3.870 10.048 28.710 1.00 94.19 522 VAL A CA 1
ATOM 4061 C C . VAL A 1 522 ? 3.022 11.292 28.445 1.00 94.19 522 VAL A C 1
ATOM 4063 O O . VAL A 1 522 ? 1.910 11.168 27.932 1.00 94.19 522 VAL A O 1
ATOM 4066 N N . ASP A 1 523 ? 3.527 12.490 28.741 1.00 90.69 523 ASP A N 1
ATOM 4067 C CA . ASP A 1 523 ? 2.917 13.771 28.366 1.00 90.69 523 ASP A CA 1
ATOM 4068 C C . ASP A 1 523 ? 4.004 14.811 28.034 1.00 90.69 523 ASP A C 1
ATOM 4070 O O . ASP A 1 523 ? 5.168 14.655 28.374 1.00 90.69 523 ASP A O 1
ATOM 4074 N N . GLY A 1 524 ? 3.649 15.898 27.354 1.00 88.38 524 GLY A N 1
ATOM 4075 C CA . GLY A 1 524 ? 4.562 17.009 27.093 1.00 88.38 524 GLY A CA 1
ATOM 4076 C C . GLY A 1 524 ? 5.433 16.857 25.845 1.00 88.38 524 GLY A C 1
ATOM 4077 O O . GLY A 1 524 ? 6.368 17.641 25.688 1.00 88.38 524 GLY A O 1
ATOM 4078 N N . LEU A 1 525 ? 5.125 15.925 24.938 1.00 92.19 525 LEU A N 1
ATOM 4079 C CA . LEU A 1 525 ? 5.815 15.776 23.650 1.00 92.19 525 LEU A CA 1
ATOM 4080 C C . LEU A 1 525 ? 5.517 16.948 22.686 1.00 92.19 525 LEU A C 1
ATOM 4082 O O . LEU A 1 525 ? 4.399 17.467 22.640 1.00 92.19 525 LEU A O 1
ATOM 4086 N N . GLY A 1 526 ? 6.510 17.330 21.877 1.00 88.62 526 GLY A N 1
ATOM 4087 C CA . GLY A 1 526 ? 6.408 18.323 20.799 1.00 88.62 526 GLY A CA 1
ATOM 4088 C C . GLY A 1 526 ? 6.714 19.756 21.228 1.00 88.62 526 GLY A C 1
ATOM 4089 O O . GLY A 1 526 ? 6.741 20.069 22.406 1.00 88.62 526 GLY A O 1
ATOM 4090 N N . ALA A 1 527 ? 6.914 20.667 20.274 1.00 84.56 527 ALA A N 1
ATOM 4091 C CA . ALA A 1 527 ? 7.168 22.083 20.556 1.00 84.56 527 ALA A CA 1
ATOM 4092 C C . ALA A 1 527 ? 6.287 22.994 19.680 1.00 84.56 527 ALA A C 1
ATOM 4094 O O . ALA A 1 527 ? 6.779 23.641 18.761 1.00 84.56 527 ALA A O 1
ATOM 4095 N N . PRO A 1 528 ? 4.975 23.086 19.963 1.00 74.31 528 PRO A N 1
ATOM 4096 C CA . PRO A 1 528 ? 3.987 23.694 19.061 1.00 74.31 528 PRO A CA 1
ATOM 4097 C C . PRO A 1 528 ? 4.158 25.206 18.836 1.00 74.31 528 PRO A C 1
ATOM 4099 O O . PRO A 1 528 ? 3.491 25.773 17.977 1.00 74.31 528 PRO A O 1
ATOM 4102 N N . ALA A 1 529 ? 5.003 25.871 19.626 1.00 76.62 529 ALA A N 1
ATOM 4103 C CA . ALA A 1 529 ? 5.330 27.286 19.464 1.00 76.62 529 ALA A CA 1
ATOM 4104 C C . ALA A 1 529 ? 6.512 27.531 18.507 1.00 76.62 529 ALA A C 1
ATOM 4106 O O . ALA A 1 529 ? 6.836 28.684 18.239 1.00 76.62 529 ALA A O 1
ATOM 4107 N N . ILE A 1 530 ? 7.177 26.472 18.034 1.00 79.69 530 ILE A N 1
ATOM 4108 C CA . ILE A 1 530 ? 8.349 26.554 17.162 1.00 79.69 530 ILE A CA 1
ATOM 4109 C C . ILE A 1 530 ? 7.909 26.220 15.734 1.00 79.69 530 ILE A C 1
ATOM 4111 O O . ILE A 1 530 ? 7.329 25.155 15.529 1.00 79.69 530 ILE A O 1
ATOM 4115 N N . PRO A 1 531 ? 8.177 27.090 14.747 1.00 80.19 531 PRO A N 1
ATOM 4116 C CA . PRO A 1 531 ? 7.941 26.773 13.342 1.00 80.19 531 PRO A CA 1
ATOM 4117 C C . PRO A 1 531 ? 8.770 25.571 12.869 1.00 80.19 531 PRO A C 1
ATOM 4119 O O . PRO A 1 531 ? 9.939 25.446 13.237 1.00 80.19 531 PRO A O 1
ATOM 4122 N N . ASP A 1 532 ? 8.203 24.739 11.990 1.00 76.81 532 ASP A N 1
ATOM 4123 C CA . ASP A 1 532 ? 8.849 23.506 11.507 1.00 76.81 532 ASP A CA 1
ATOM 4124 C C . ASP A 1 532 ? 10.219 23.758 10.854 1.00 76.81 532 ASP A C 1
ATOM 4126 O O . ASP A 1 532 ? 11.159 22.991 11.066 1.00 76.81 532 ASP A O 1
ATOM 4130 N N . TRP A 1 533 ? 10.370 24.868 10.121 1.00 79.88 533 TRP A N 1
ATOM 4131 C CA . TRP A 1 533 ? 11.641 25.243 9.492 1.00 79.88 533 TRP A CA 1
ATOM 4132 C C . TRP A 1 533 ? 12.745 25.517 10.522 1.00 79.88 533 TRP A C 1
ATOM 4134 O O . TRP A 1 533 ? 13.890 25.127 10.317 1.00 79.88 533 TRP A O 1
ATOM 4144 N N . LEU A 1 534 ? 12.406 26.133 11.660 1.00 82.06 534 LEU A N 1
ATOM 4145 C CA . LEU A 1 534 ? 13.360 26.430 12.728 1.00 82.06 534 LEU A CA 1
ATOM 4146 C C . LEU A 1 534 ? 13.665 25.169 13.545 1.00 82.06 534 LEU A C 1
ATOM 4148 O O . LEU A 1 534 ? 14.808 24.930 13.928 1.00 82.06 534 LEU A O 1
ATOM 4152 N N . ALA A 1 535 ? 12.654 24.321 13.752 1.00 79.94 535 ALA A N 1
ATOM 4153 C CA . ALA A 1 535 ? 12.812 23.007 14.365 1.00 79.94 535 ALA A CA 1
ATOM 4154 C C . ALA A 1 535 ? 13.718 22.071 13.542 1.00 79.94 535 ALA A C 1
ATOM 4156 O O . ALA A 1 535 ? 14.318 21.155 14.110 1.00 79.94 535 ALA A O 1
ATOM 4157 N N . ALA A 1 536 ? 13.838 22.284 12.227 1.00 79.94 536 ALA A N 1
ATOM 4158 C CA . ALA A 1 536 ? 14.732 21.537 11.343 1.00 79.94 536 ALA A CA 1
ATOM 4159 C C . ALA A 1 536 ? 16.214 21.940 11.468 1.00 79.94 536 ALA A C 1
ATOM 4161 O O . ALA A 1 536 ? 17.073 21.158 11.072 1.00 79.94 536 ALA A O 1
ATOM 4162 N N . VAL A 1 537 ? 16.533 23.106 12.048 1.00 86.62 537 VAL A N 1
ATOM 4163 C CA . VAL A 1 537 ? 17.917 23.590 12.193 1.00 86.62 537 VAL A CA 1
ATOM 4164 C C . VAL A 1 537 ? 18.623 22.853 13.347 1.00 86.62 537 VAL A C 1
ATOM 4166 O O . VAL A 1 537 ? 18.229 23.043 14.505 1.00 86.62 537 VAL A O 1
ATOM 4169 N N . PRO A 1 538 ? 19.693 22.067 13.092 1.00 85.50 538 PRO A N 1
ATOM 4170 C CA . PRO A 1 538 ? 20.325 21.229 14.118 1.00 85.50 538 PRO A CA 1
ATOM 4171 C C . PRO A 1 538 ? 20.819 22.012 15.342 1.00 85.50 538 PRO A C 1
ATOM 4173 O O . PRO A 1 538 ? 20.493 21.666 16.475 1.00 85.50 538 PRO A O 1
ATOM 4176 N N . GLY A 1 539 ? 21.527 23.128 15.129 1.00 88.25 539 GLY A N 1
ATOM 4177 C CA . GLY A 1 539 ? 22.068 23.939 16.227 1.00 88.25 539 GLY A CA 1
ATOM 4178 C C . GLY A 1 539 ? 20.991 24.602 17.095 1.00 88.25 539 GLY A C 1
ATOM 4179 O O . GLY A 1 539 ? 21.151 24.715 18.311 1.00 88.25 539 GLY A O 1
ATOM 4180 N N . TYR A 1 540 ? 19.862 25.006 16.502 1.00 89.50 540 TYR A N 1
ATOM 4181 C CA . TYR A 1 540 ? 18.728 25.537 17.263 1.00 89.50 540 TYR A CA 1
ATOM 4182 C C . TYR A 1 540 ? 18.069 24.440 18.103 1.00 89.50 540 TYR A C 1
ATOM 4184 O O . TYR A 1 540 ? 17.813 24.635 19.293 1.00 89.50 540 TYR A O 1
ATOM 4192 N N . ARG A 1 541 ? 17.818 23.281 17.485 1.00 89.62 541 ARG A N 1
ATOM 4193 C CA . ARG A 1 541 ? 17.214 22.112 18.128 1.00 89.62 541 ARG A CA 1
ATOM 4194 C C . ARG A 1 541 ? 18.031 21.666 19.338 1.00 89.62 541 ARG A C 1
ATOM 4196 O O . ARG A 1 541 ? 17.455 21.513 20.413 1.00 89.62 541 ARG A O 1
ATOM 4203 N N . GLN A 1 542 ? 19.351 21.558 19.191 1.00 91.56 542 GLN A N 1
ATOM 4204 C CA . GLN A 1 542 ? 20.237 21.184 20.292 1.00 91.56 542 GLN A CA 1
ATOM 4205 C C . GLN A 1 542 ? 20.134 22.177 21.456 1.00 91.56 542 GLN A C 1
ATOM 4207 O O . GLN A 1 542 ? 19.774 21.797 22.567 1.00 91.56 542 GLN A O 1
ATOM 4212 N N . ARG A 1 543 ? 20.300 23.481 21.187 1.00 92.56 543 ARG A N 1
ATOM 4213 C CA . ARG A 1 543 ? 20.177 24.535 22.215 1.00 92.56 543 ARG A CA 1
ATOM 4214 C C . ARG A 1 543 ? 18.815 24.526 22.909 1.00 92.56 543 ARG A C 1
ATOM 4216 O O . ARG A 1 543 ? 18.718 24.800 24.109 1.00 92.56 543 ARG A O 1
ATOM 4223 N N . TYR A 1 544 ? 17.747 24.246 22.161 1.00 92.75 544 TYR A N 1
ATOM 4224 C CA . TYR A 1 544 ? 16.405 24.123 22.715 1.00 92.75 544 TYR A CA 1
ATOM 4225 C C . TYR A 1 544 ? 16.310 22.954 23.698 1.00 92.75 544 TYR A C 1
ATOM 4227 O O . TYR A 1 544 ? 15.803 23.146 24.808 1.00 92.75 544 TYR A O 1
ATOM 4235 N N . ILE A 1 545 ? 16.798 21.778 23.299 1.00 94.06 545 ILE A N 1
ATOM 4236 C CA . ILE A 1 545 ? 16.785 20.554 24.105 1.00 94.06 545 ILE A CA 1
ATOM 4237 C C . ILE A 1 545 ? 17.639 20.732 25.359 1.00 94.06 545 ILE A C 1
ATOM 4239 O O . ILE A 1 545 ? 17.138 20.498 26.457 1.00 94.06 545 ILE A O 1
ATOM 4243 N N . ASP A 1 546 ? 18.851 21.273 25.238 1.00 94.25 546 ASP A N 1
ATOM 4244 C CA . ASP A 1 546 ? 19.738 21.508 26.383 1.00 94.25 546 ASP A CA 1
ATOM 4245 C C . ASP A 1 546 ? 19.080 22.426 27.420 1.00 94.25 546 ASP A C 1
ATOM 4247 O O . ASP A 1 546 ? 19.140 22.189 28.628 1.00 94.25 546 ASP A O 1
ATOM 4251 N N . ARG A 1 547 ? 18.382 23.473 26.960 1.00 93.06 547 ARG A N 1
ATOM 4252 C CA . ARG A 1 547 ? 17.618 24.361 27.845 1.00 93.06 547 ARG A CA 1
ATOM 4253 C C . ARG A 1 547 ? 16.473 23.623 28.543 1.00 93.06 547 ARG A C 1
ATOM 4255 O O . ARG A 1 547 ? 16.185 23.922 29.701 1.00 93.06 547 ARG A O 1
ATOM 4262 N N . LYS A 1 548 ? 15.798 22.689 27.865 1.00 93.94 548 LYS A N 1
ATOM 4263 C CA . LYS A 1 548 ? 14.740 21.867 28.474 1.00 93.94 548 LYS A CA 1
ATOM 4264 C C . LYS A 1 548 ? 15.302 20.897 29.506 1.00 93.94 548 LYS A C 1
ATOM 4266 O O . LYS A 1 548 ? 14.734 20.824 30.590 1.00 93.94 548 LYS A O 1
ATOM 4271 N N . ILE A 1 549 ? 16.428 20.249 29.215 1.00 94.88 549 ILE A N 1
ATOM 4272 C CA . ILE A 1 549 ? 17.131 19.358 30.147 1.00 94.88 549 ILE A CA 1
ATOM 4273 C C . ILE A 1 549 ? 17.569 20.124 31.401 1.00 94.88 549 ILE A C 1
ATOM 4275 O O . ILE A 1 549 ? 17.257 19.700 32.511 1.00 94.88 549 ILE A O 1
ATOM 4279 N N . ARG A 1 550 ? 18.197 21.301 31.255 1.00 93.12 550 ARG A N 1
ATOM 4280 C CA . ARG A 1 550 ? 18.591 22.133 32.410 1.00 93.12 550 ARG A CA 1
ATOM 4281 C C . ARG A 1 550 ? 17.404 22.499 33.299 1.00 93.12 550 ARG A C 1
ATOM 4283 O O . ARG A 1 550 ? 17.491 22.388 34.517 1.00 93.12 550 ARG A O 1
ATOM 4290 N N . ARG A 1 551 ? 16.281 22.908 32.700 1.00 91.38 551 ARG A N 1
ATOM 4291 C CA . ARG A 1 551 ? 15.056 23.230 33.452 1.00 91.38 551 ARG A CA 1
ATOM 4292 C C . ARG A 1 551 ? 14.435 22.008 34.116 1.00 91.38 551 ARG A C 1
ATOM 4294 O O . ARG A 1 551 ? 13.880 22.135 35.200 1.00 91.38 551 ARG A O 1
ATOM 4301 N N . PHE A 1 552 ? 14.519 20.849 33.475 1.00 94.50 552 PHE A N 1
ATOM 4302 C CA . PHE A 1 552 ? 14.022 19.602 34.037 1.00 94.50 552 PHE A CA 1
ATOM 4303 C C . PHE A 1 552 ? 14.817 19.178 35.272 1.00 94.50 552 PHE A C 1
ATOM 4305 O O . PHE A 1 552 ? 14.201 18.879 36.288 1.00 94.50 552 PHE A O 1
ATOM 4312 N N . ARG A 1 553 ? 16.154 19.260 35.232 1.00 93.56 553 ARG A N 1
ATOM 4313 C CA . ARG A 1 553 ? 17.004 18.996 36.406 1.00 93.56 553 ARG A CA 1
ATOM 4314 C C . ARG A 1 553 ? 16.661 19.917 37.580 1.00 93.56 553 ARG A C 1
ATOM 4316 O O . ARG A 1 553 ? 16.295 19.422 38.635 1.00 93.56 553 ARG A O 1
ATOM 4323 N N . LYS A 1 554 ? 16.592 21.236 37.351 1.00 90.12 554 LYS A N 1
ATOM 4324 C CA . LYS A 1 554 ? 16.143 22.195 38.383 1.00 90.12 554 LYS A CA 1
ATOM 4325 C C . LYS A 1 554 ? 14.753 21.874 38.931 1.00 90.12 554 LYS A C 1
ATOM 4327 O O . LYS A 1 554 ? 14.465 22.116 40.097 1.00 90.12 554 LYS A O 1
ATOM 4332 N N . ARG A 1 555 ? 13.856 21.365 38.079 1.00 88.69 555 ARG A N 1
ATOM 4333 C CA . ARG A 1 555 ? 12.515 20.972 38.511 1.00 88.69 555 ARG A CA 1
ATOM 4334 C C . ARG A 1 555 ? 12.553 19.741 39.414 1.00 88.69 555 ARG A C 1
ATOM 4336 O O . ARG A 1 555 ? 11.777 19.714 40.357 1.00 88.69 555 ARG A O 1
ATOM 4343 N N . ILE A 1 556 ? 13.421 18.766 39.145 1.00 91.31 556 ILE A N 1
ATOM 4344 C CA . ILE A 1 556 ? 13.646 17.620 40.037 1.00 91.31 556 ILE A CA 1
ATOM 4345 C C . ILE A 1 556 ? 14.163 18.112 41.392 1.00 91.31 556 ILE A C 1
ATOM 4347 O O . ILE A 1 556 ? 13.580 17.755 42.411 1.00 91.31 556 ILE A O 1
ATOM 4351 N N . ASP A 1 557 ? 15.165 18.996 41.402 1.00 88.12 557 ASP A N 1
ATOM 4352 C CA . ASP A 1 557 ? 15.727 19.554 42.641 1.00 88.12 557 ASP A CA 1
ATOM 4353 C C . ASP A 1 557 ? 14.657 20.273 43.485 1.00 88.12 557 ASP A C 1
ATOM 4355 O O . ASP A 1 557 ? 14.606 20.117 44.702 1.00 88.12 557 ASP A O 1
ATOM 4359 N N . TRP A 1 558 ? 13.745 21.005 42.836 1.00 86.06 558 TRP A N 1
ATOM 4360 C CA . TRP A 1 558 ? 12.620 21.668 43.504 1.00 86.06 558 TRP A CA 1
ATOM 4361 C C . TRP A 1 558 ? 11.562 20.696 44.059 1.00 86.06 558 TRP A C 1
ATOM 4363 O O . TRP A 1 558 ? 10.970 20.970 45.101 1.00 86.06 558 TRP A O 1
ATOM 4373 N N . GLU A 1 559 ? 11.297 19.561 43.397 1.00 85.94 559 GLU A N 1
ATOM 4374 C CA . GLU A 1 559 ? 10.425 18.532 43.994 1.00 85.94 559 GLU A CA 1
ATOM 4375 C C . GLU A 1 559 ? 11.093 17.907 45.234 1.00 85.94 559 GLU A C 1
ATOM 4377 O O . GLU A 1 559 ? 10.413 17.637 46.221 1.00 85.94 559 GLU A O 1
ATOM 4382 N N . LEU A 1 560 ? 12.421 17.728 45.212 1.00 85.94 560 LEU A N 1
ATOM 4383 C CA . LEU A 1 560 ? 13.194 17.173 46.330 1.00 85.94 560 LEU A CA 1
ATOM 4384 C C . LEU A 1 560 ? 13.323 18.131 47.520 1.00 85.94 560 LEU A C 1
ATOM 4386 O O . LEU A 1 560 ? 13.442 17.671 48.651 1.00 85.94 560 LEU A O 1
ATOM 4390 N N . SER A 1 561 ? 13.255 19.448 47.300 1.00 82.44 561 SER A N 1
ATOM 4391 C CA . SER A 1 561 ? 13.308 20.454 48.372 1.00 82.44 561 SER A CA 1
ATOM 4392 C C . SER A 1 561 ? 11.988 20.629 49.135 1.00 82.44 561 SER A C 1
ATOM 4394 O O . SER A 1 561 ? 11.837 21.589 49.891 1.00 82.44 561 SER A O 1
ATOM 4396 N N . GLY A 1 562 ? 10.994 19.763 48.907 1.00 72.75 562 GLY A N 1
ATOM 4397 C CA . GLY A 1 562 ? 9.665 19.910 49.504 1.00 72.75 562 GLY A CA 1
ATOM 4398 C C . GLY A 1 562 ? 8.879 21.103 48.948 1.00 72.75 562 GLY A C 1
ATOM 4399 O O . GLY A 1 562 ? 7.948 21.578 49.595 1.00 72.75 562 GLY A O 1
ATOM 4400 N N . ARG A 1 563 ? 9.232 21.587 47.745 1.00 73.88 563 ARG A N 1
ATOM 4401 C CA . ARG A 1 563 ? 8.596 22.733 47.064 1.00 73.88 563 ARG A CA 1
ATOM 4402 C C . ARG A 1 563 ? 8.752 24.073 47.792 1.00 73.88 563 ARG A C 1
ATOM 4404 O O . ARG A 1 563 ? 7.935 24.974 47.601 1.00 73.88 563 ARG A O 1
ATOM 4411 N N . HIS A 1 564 ? 9.791 24.235 48.608 1.00 58.34 564 HIS A N 1
ATOM 4412 C CA . HIS A 1 564 ? 10.113 25.521 49.228 1.00 58.34 564 HIS A CA 1
ATOM 4413 C C . HIS A 1 564 ? 10.673 26.518 48.187 1.00 58.34 564 HIS A C 1
ATOM 4415 O O . HIS A 1 564 ? 11.626 26.204 47.472 1.00 58.34 564 HIS A O 1
ATOM 4421 N N . GLY A 1 565 ? 10.065 27.713 48.098 1.00 58.03 565 GLY A N 1
ATOM 4422 C CA . GLY A 1 565 ? 10.409 28.803 47.160 1.00 58.03 565 GLY A CA 1
ATOM 4423 C C . GLY A 1 565 ? 9.489 28.923 45.927 1.00 58.03 565 GLY A C 1
ATOM 4424 O O . GLY A 1 565 ? 8.853 27.947 45.519 1.00 58.03 565 GLY A O 1
ATOM 4425 N N . ASP A 1 566 ? 9.406 30.118 45.317 1.00 53.44 566 ASP A N 1
ATOM 4426 C CA . ASP A 1 566 ? 8.613 30.343 44.095 1.00 53.44 566 ASP A CA 1
ATOM 4427 C C . ASP A 1 566 ? 9.283 29.677 42.882 1.00 53.44 566 ASP A C 1
ATOM 4429 O O . ASP A 1 566 ? 10.425 29.959 42.509 1.00 53.44 566 ASP A O 1
ATOM 4433 N N . TRP A 1 567 ? 8.544 28.791 42.214 1.00 57.31 567 TRP A N 1
ATOM 4434 C CA . TRP A 1 567 ? 8.998 28.140 40.989 1.00 57.31 567 TRP A CA 1
ATOM 4435 C C . TRP A 1 567 ? 9.311 29.144 39.867 1.00 57.31 567 TRP A C 1
ATOM 4437 O O . TRP A 1 567 ? 10.134 28.852 38.993 1.00 57.31 567 TRP A O 1
ATOM 4447 N N . GLN A 1 568 ? 8.684 30.327 39.872 1.00 53.62 568 GLN A N 1
ATOM 4448 C CA . GLN A 1 568 ? 8.982 31.368 38.891 1.00 53.62 568 GLN A CA 1
ATOM 4449 C C . GLN A 1 568 ? 10.431 31.857 38.998 1.00 53.62 568 GLN A C 1
ATOM 4451 O O . GLN A 1 568 ? 11.062 32.041 37.952 1.00 53.62 568 GLN A O 1
ATOM 4456 N N . ASP A 1 569 ? 10.993 31.938 40.205 1.00 48.78 569 ASP A N 1
ATOM 4457 C CA . ASP A 1 569 ? 12.382 32.349 40.435 1.00 48.78 569 ASP A CA 1
ATOM 4458 C C . ASP A 1 569 ? 13.377 31.265 39.996 1.00 48.78 569 ASP A C 1
ATOM 4460 O O . ASP A 1 569 ? 14.374 31.562 39.334 1.00 48.78 569 ASP A O 1
ATOM 4464 N N . ALA A 1 570 ? 13.043 29.986 40.195 1.00 45.62 570 ALA A N 1
ATOM 4465 C CA . ALA A 1 570 ? 13.821 28.863 39.660 1.00 45.62 570 ALA A CA 1
ATOM 4466 C C . ALA A 1 570 ? 13.765 28.756 38.115 1.00 45.62 570 ALA A C 1
ATOM 4468 O O . ALA A 1 570 ? 14.673 28.200 37.489 1.00 45.62 570 ALA A O 1
ATOM 4469 N N . SER A 1 571 ? 12.704 29.282 37.482 1.00 41.56 571 SER A N 1
ATOM 4470 C CA . SER A 1 571 ? 12.461 29.216 36.028 1.00 41.56 571 SER A CA 1
ATOM 4471 C C . SER A 1 571 ? 13.109 30.344 35.203 1.00 41.56 571 SER A C 1
ATOM 4473 O O . SER A 1 571 ? 13.203 30.219 33.972 1.00 41.56 571 SER A O 1
ATOM 4475 N N . ARG A 1 572 ? 13.527 31.438 35.866 1.00 39.81 572 ARG A N 1
ATOM 4476 C CA . ARG A 1 572 ? 14.177 32.621 35.263 1.00 39.81 572 ARG A CA 1
ATOM 4477 C C . ARG A 1 572 ? 15.667 32.414 34.947 1.00 39.81 572 ARG A C 1
ATOM 4479 O O . ARG A 1 572 ? 16.205 33.165 34.139 1.00 39.81 572 ARG A O 1
ATOM 4486 N N . LEU A 1 573 ? 16.289 31.365 35.490 1.00 36.41 573 LEU A N 1
ATOM 4487 C CA . LEU A 1 573 ? 17.638 30.878 35.151 1.00 36.41 573 LEU A CA 1
ATOM 4488 C C . LEU A 1 573 ? 17.574 29.716 34.146 1.00 36.41 573 LEU A C 1
ATOM 4490 O O . LEU A 1 573 ? 18.549 29.505 33.397 1.00 36.41 573 LEU A O 1
#

InterPro domains:
  IPR001296 Glycosyl transferase, family 1 [PF00534] (171-279)
  IPR019647 PhoP regulatory network protein YrbL [PF10707] (353-556)
  IPR028098 Glycosyltransferase subfamily 4-like, N-terminal domain [PF13439] (19-150)

Organism: NCBI:txid2666256

Sequence (573 aa):
MGGNGIRVVLLVATPGTTWGGMEKHTAELATGLARRGHDVHVLGHPAYRNHFGPDIHYHPLPVQRSRHHPLLRRQLQRLLRSLRPDICHAQGNKAIRLLRRPAPGTGLVGTVHGIKRRHPGLTRLDRVIAISKPVLDSLSHPHKTLIHNGCMVAEPSGAAHANPQARGIHAIAVGRLEPVKGFDRLITAWSHLPADRRLTILGEGSERPRLEALISRLELGDRVRLAGLQHNVADWLQGADVCVISSLREGFSYVLIEALQAGCPVLATPIAGARELLPPEAIASAVDGEGLRNLLSRQLGALEALRQLEQPAMIRARTEFTIDRMVERTEQVYRQSLAERRAGVQPGKAAMIDLTALTPFASGANRHCFVHPDDPARCLKVIRPENIEARFRRQPAFKRLLGRQRLNDNLQEQRAYRQTAIQQLIAAGKEEIPWQHLPRFFGSRATSAGAANESELIRTAAGDIAPTLERYLARNGFDPDCRAAVERFCQWLGSTGILTRNLLPHNLVLSDRTGRPELHLVDGLGAPAIPDWLAAVPGYRQRYIDRKIRRFRKRIDWELSGRHGDWQDASRL

Radius of gyration: 29.7 Å; chains: 1; bounding box: 60×70×88 Å

Foldseek 3Di:
DDDPAFAEEEEDQDQLPDDDPLLVLSQLLQVLSLVVVHQAEYEEAPNSVVSHDPSYHYDYANSNDQLPDPVSLVVVLVVCLVSVGQEYEYRALSSLSSDDDNDLLHAYEYEHFDDDQDRPNCLQHQAYEYQFPNRQVSDPFPRYDYFHRADALDDDPVQQPAPPPADAAEEEEEDELDVQQQVLLVLVLQLPDDPSAAYEYEEYYDCVVVNVVSCVVSVCPVHYYDPYHDDNVLSDLLNHLAYEGLGQEDRADNVLLSNLSSLHQYAYEPYRNCVVQADVLSYFPHSGSVSSNVSCRPDSVPSVVSSVRRNRSSVCSNPCRHSNNSNVVVVVVSVVSSVCSVVVNRRSAFPAQECPPPDFPDDDLFWGWGQRPVHNQKIWTFGDVVNLVVVLVPDDPVVVVVDSVVSPQLVQVVVLCVAPLQVVCVVVVNNVLLVQAEWAWDAWHHHPRGIITMTGQAAALVRHRFQQQLVVCVPPNCDPQNVVQLVVVLVSCLVSLFDFAAQASRQWGWYCNVVGTHIHRNGGGDHVVDDSVQSPDSVSSNVRSVLNSQLHVLNSVCSNVVNPDDVVVSNVD

pLDDT: mean 88.03, std 12.33, range [34.03, 98.62]

Secondary structure (DSSP, 8-state):
------EEEEEE---SS---HHHHHHHHHHHHHHHTT-EEEEEE-GGGGGGS-TTSEEEE--TTS-TT-HHHHHHHHHHHHHH--SEEEEEHHHHHHH---SSTT-EEEEEE-S--S--TTGGG-SEEEESSHHHHHH---SSEEE-PPPB------S-----TT-SS-EEEEES-SSGGG-HHHHHHHHTTS-TT-EEEEE---TTHHHHHHHHHHTT-TTTEEE----S-HHHHHHT-SEEEE--SS-SS-HHHHHHHHHT--EEE-S-HHHHHHS-GGGB-SSSSHHHHHHHHHHHTT-HHHHHHHTHHHHHHHHHHSBHHHHHHHHHHHHHHHHHHHHTT--TTS---B--TTPPPSEE-SSEEEEEETTEEEEEEEEE-HHHHHHHHHTS-HHHHTT-GGGG-HHHHHHHHTT-HHHHHHHHTT-THHHHHHS--EEEEEEETTEEEEEEE--B-TTSSBPPBHHHHHHHH-S-HHHHHHHHHHHHHHHHHT--BS---GGGEEEE-TTSS-EEEE-S-BS-TTS-HHHHT-HHHHHHHHHHHHHHHHHHHHHHHTTT-S-HHHHH--